Protein AF-0000000078757013 (afdb_homodimer)

pLDDT: mean 85.08, std 13.44, range [27.16, 98.06]

Solvent-accessible surface area (backbone atoms only — not comparable to full-atom values): 23920 Å² total; per-residue (Å²): 130,63,71,60,51,51,52,50,48,47,47,52,45,45,48,50,39,46,51,44,38,53,52,32,54,52,24,58,75,43,86,78,80,54,65,67,56,23,53,51,33,25,40,58,52,26,58,71,37,44,65,59,36,36,51,39,17,21,33,50,16,25,38,44,19,50,53,43,38,62,58,24,48,76,71,72,41,46,55,44,43,25,24,53,49,47,50,47,26,38,67,46,47,20,38,51,51,46,50,46,50,40,29,41,36,43,26,28,50,48,10,41,53,42,24,49,34,44,78,69,43,48,50,58,52,37,50,72,69,71,41,58,60,47,46,69,62,45,14,34,48,47,55,16,32,49,55,27,35,36,53,47,25,51,45,15,30,52,30,13,50,50,20,18,42,46,34,26,30,71,69,67,60,42,56,64,65,38,27,54,52,30,22,60,73,56,64,42,72,64,42,55,48,48,28,42,50,50,17,38,52,44,27,52,50,35,47,34,45,14,45,50,41,10,63,45,29,64,81,72,43,52,79,58,56,65,20,49,49,51,40,25,26,50,29,33,48,53,39,47,43,48,46,39,50,49,47,32,54,48,48,62,69,74,96,129,65,69,60,52,50,51,48,47,47,46,51,46,46,49,48,40,48,52,45,38,52,52,33,54,52,25,59,74,44,85,77,81,54,65,68,56,23,53,50,33,25,40,59,52,27,60,71,38,45,64,58,36,37,53,39,17,21,32,51,16,25,38,44,20,51,53,46,38,62,57,26,47,75,70,72,41,48,55,43,43,26,24,52,50,48,49,46,25,38,69,44,46,19,38,50,52,44,49,48,50,38,29,39,36,44,27,27,50,46,9,41,54,42,24,49,34,44,77,69,44,48,50,59,53,36,49,72,70,69,42,60,60,50,46,68,63,45,15,36,46,47,55,16,32,49,54,27,35,36,53,49,24,50,45,14,31,53,30,13,51,51,20,18,43,47,34,27,32,73,70,68,60,41,55,64,66,39,28,54,51,31,22,58,73,56,63,41,72,68,42,54,48,49,29,42,52,50,18,38,53,43,27,52,49,36,46,36,46,13,45,49,41,10,64,45,28,68,78,73,43,51,79,59,54,67,21,48,48,50,40,26,27,50,30,32,47,54,38,48,44,47,47,38,49,49,47,32,55,50,48,62,69,74,97

Radius of gyration: 22.69 Å; Cα contacts (8 Å, |Δi|>4): 816; chains: 2; bounding box: 64×63×61 Å

Organism: Turneriella parva (strain ATCC BAA-1111 / DSM 21527 / NCTC 11395 / H) (NCBI:txid869212)

Foldseek 3Di:
DPPVCVVVVVVVVVVVLVVLLVVLVVLLPDDDDDVVLLVVLLCQLAVVCQVVLLVVLLVLLLVLLQVVQVVCVVVVRLLLSLQSQLLCLLLAVLLLVLLLSSLVRVLLVLLLVLQVCVLVCVLVVCVVVVHDCSNVRQNSNLSSQLVRQLVSSVSSSVSSSVSSCCNNPVPVNHDPVSNVVSNVVNPDPLSNVLSSVLSNVLSSLSSSLSNSLSNCLCVPQNHDDVSSVVSSVVSSVVSSVVSVVVSVVSSVVSD/DPPVCVVVVVVVVVVVLVVLLVVLVVLLPDDDDDVVLLVVLLCQLAVVCQVVLLVVLLVLLLVLLQVVQVVVVVVVRLLLSLQSQLLCLLLAVLLLVLLLSSLVRVLLVLLLVLQVCVLVCVLVVCVVVVHDCSNVRQNSNLSSQLVRQLVSSVSSSVSSSVSSCCNNPVPVNHDPVSNVVSNVVNPDPLSNVLSSVLSNVLSSLSSSLSNSLSNCLCVPQNHDDVSSVVSSVVSSVVSSVVSVVVSVVSSVVSD

Nearest PDB structures (foldseek):
  7d06-assembly1_A  TM=8.965E-01  e=4.277E-14  Acinetobacter baumannii
  6z5u-assembly1_A  TM=8.846E-01  e=2.756E-13  Acinetobacter baumannii
  7ch9-assembly1_G  TM=8.694E-01  e=2.878E-13  Pseudomonas aeruginosa PAO1
  7ch9-assembly1_H  TM=8.659E-01  e=3.120E-12  Pseudomonas aeruginosa PAO1
  6zy9-assembly1_H  TM=8.679E-01  e=2.303E-12  Escherichia coli 2.3916

Structure (mmCIF, N/CA/C/O backbone):
data_AF-0000000078757013-model_v1
#
loop_
_entity.id
_entity.type
_entity.pdbx_description
1 polymer 'ABC transporter permease'
#
loop_
_atom_site.group_PDB
_atom_site.id
_atom_site.type_symbol
_atom_site.label_atom_id
_atom_site.label_alt_id
_atom_site.label_comp_id
_atom_site.label_asym_id
_atom_site.label_entity_id
_atom_site.label_seq_id
_atom_site.pdbx_PDB_ins_code
_atom_site.Cartn_x
_atom_site.Cartn_y
_atom_site.Cartn_z
_atom_site.occupancy
_atom_site.B_iso_or_equiv
_atom_site.auth_seq_id
_atom_site.auth_comp_id
_atom_site.auth_asym_id
_atom_site.auth_atom_id
_atom_site.pdbx_PDB_model_num
ATOM 1 N N . MET A 1 1 ? -1.696 24.734 -21.984 1 28.42 1 MET A N 1
ATOM 2 C CA . MET A 1 1 ? -0.306 24.891 -21.562 1 28.42 1 MET A CA 1
ATOM 3 C C . MET A 1 1 ? 0.157 23.672 -20.766 1 28.42 1 MET A C 1
ATOM 5 O O . MET A 1 1 ? 1.251 23.672 -20.188 1 28.42 1 MET A O 1
ATOM 9 N N . GLN A 1 2 ? -0.749 22.891 -20.125 1 33.19 2 GLN A N 1
ATOM 10 C CA . GLN A 1 2 ? -1.183 22.281 -18.875 1 33.19 2 GLN A CA 1
ATOM 11 C C . GLN A 1 2 ? -0.741 20.812 -18.812 1 33.19 2 GLN A C 1
ATOM 13 O O . GLN A 1 2 ? -0.549 20.266 -17.719 1 33.19 2 GLN A O 1
ATOM 18 N N . PRO A 1 3 ? -0.956 20.109 -19.672 1 37.31 3 PRO A N 1
ATOM 19 C CA . PRO A 1 3 ? -0.531 18.719 -19.484 1 37.31 3 PRO A CA 1
ATOM 20 C C . PRO A 1 3 ? 0.985 18.547 -19.547 1 37.31 3 PRO A C 1
ATOM 22 O O . PRO A 1 3 ? 1.542 17.641 -18.922 1 37.31 3 PRO A O 1
ATOM 25 N N . LEU A 1 4 ? 1.642 19.297 -20.391 1 37 4 LEU A N 1
ATOM 26 C CA . LEU A 1 4 ? 3.082 19.281 -20.609 1 37 4 LEU A CA 1
ATOM 27 C C . LEU A 1 4 ? 3.834 19.734 -19.359 1 37 4 LEU A C 1
ATOM 29 O O . LEU A 1 4 ? 4.926 19.234 -19.078 1 37 4 LEU A O 1
ATOM 33 N N . ASN A 1 5 ? 3.32 20.672 -18.625 1 39.88 5 ASN A N 1
ATOM 34 C CA . ASN A 1 5 ? 3.893 21.188 -17.391 1 39.88 5 ASN A CA 1
ATOM 35 C C . ASN A 1 5 ? 3.873 20.125 -16.281 1 39.88 5 ASN A C 1
ATOM 37 O O . ASN A 1 5 ? 4.734 20.125 -15.398 1 39.88 5 ASN A O 1
ATOM 41 N N . ILE A 1 6 ? 2.926 19.25 -16.312 1 37.62 6 ILE A N 1
ATOM 42 C CA . ILE A 1 6 ? 2.859 18.141 -15.359 1 37.62 6 ILE A CA 1
ATOM 43 C C . ILE A 1 6 ? 3.971 17.141 -15.656 1 37.62 6 ILE A C 1
ATOM 45 O O . ILE A 1 6 ? 4.637 16.656 -14.734 1 37.62 6 ILE A O 1
ATOM 49 N N . ILE A 1 7 ? 4.191 16.875 -16.922 1 39.38 7 ILE A N 1
ATOM 50 C CA . ILE A 1 7 ? 5.234 15.922 -17.312 1 39.38 7 ILE A CA 1
ATOM 51 C C . ILE A 1 7 ? 6.609 16.547 -17.062 1 39.38 7 ILE A C 1
ATOM 53 O O . ILE A 1 7 ? 7.512 15.875 -16.547 1 39.38 7 ILE A O 1
ATOM 57 N N . THR A 1 8 ? 6.773 17.734 -17.5 1 43.41 8 THR A N 1
ATOM 58 C CA . THR A 1 8 ? 8.039 18.406 -17.25 1 43.41 8 THR A CA 1
ATOM 59 C C . THR A 1 8 ? 8.242 18.641 -15.75 1 43.41 8 THR A C 1
ATOM 61 O O . THR A 1 8 ? 9.375 18.594 -15.258 1 43.41 8 THR A O 1
ATOM 64 N N . GLY A 1 9 ? 7.195 18.984 -15.086 1 43.97 9 GLY A N 1
ATOM 65 C CA . GLY A 1 9 ? 7.227 19.094 -13.633 1 43.97 9 GLY A CA 1
ATOM 66 C C . GLY A 1 9 ? 7.543 17.781 -12.945 1 43.97 9 GLY A C 1
ATOM 67 O O . GLY A 1 9 ? 8.305 17.75 -11.977 1 43.97 9 GLY A O 1
ATOM 68 N N . THR A 1 10 ? 7.008 16.75 -13.547 1 48.75 10 THR A N 1
ATOM 69 C CA . THR A 1 10 ? 7.281 15.43 -13 1 48.75 10 THR A CA 1
ATOM 70 C C . THR A 1 10 ? 8.711 15 -13.312 1 48.75 10 THR A C 1
ATOM 72 O O . THR A 1 10 ? 9.383 14.398 -12.477 1 48.75 10 THR A O 1
ATOM 75 N N . LEU A 1 11 ? 9.188 15.328 -14.547 1 48.28 11 LEU A N 1
ATOM 76 C CA . LEU A 1 11 ? 10.562 15.023 -14.914 1 48.28 11 LEU A CA 1
ATOM 77 C C . LEU A 1 11 ? 11.547 15.891 -14.133 1 48.28 11 LEU A C 1
ATOM 79 O O . LEU A 1 11 ? 12.594 15.406 -13.695 1 48.28 11 LEU A O 1
ATOM 83 N N . VAL A 1 12 ? 11.297 17.188 -14.102 1 48 12 VAL A N 1
ATOM 84 C CA . VAL A 1 12 ? 12.125 18.078 -13.281 1 48 12 VAL A CA 1
ATOM 85 C C . VAL A 1 12 ? 12.062 17.625 -11.828 1 48 12 VAL A C 1
ATOM 87 O O . VAL A 1 12 ? 13.078 17.625 -11.125 1 48 12 VAL A O 1
ATOM 90 N N . GLU A 1 13 ? 10.914 17.203 -11.523 1 54.44 13 GLU A N 1
ATOM 91 C CA . GLU A 1 13 ? 10.75 16.672 -10.172 1 54.44 13 GLU A CA 1
ATOM 92 C C . GLU A 1 13 ? 11.5 15.352 -10.008 1 54.44 13 GLU A C 1
ATOM 94 O O . GLU A 1 13 ? 12.133 15.109 -8.977 1 54.44 13 GLU A O 1
ATOM 99 N N . ALA A 1 14 ? 11.469 14.656 -11.148 1 57.72 14 ALA A N 1
ATOM 100 C CA . ALA A 1 14 ? 12.242 13.414 -11.117 1 57.72 14 ALA A CA 1
ATOM 101 C C . ALA A 1 14 ? 13.742 13.695 -11.078 1 57.72 14 ALA A C 1
ATOM 103 O O . ALA A 1 14 ? 14.492 13.016 -10.375 1 57.72 14 ALA A O 1
ATOM 104 N N . GLY A 1 15 ? 14.141 14.672 -11.883 1 57.59 15 GLY A N 1
ATOM 105 C CA . GLY A 1 15 ? 15.539 15.086 -11.844 1 57.59 15 GLY A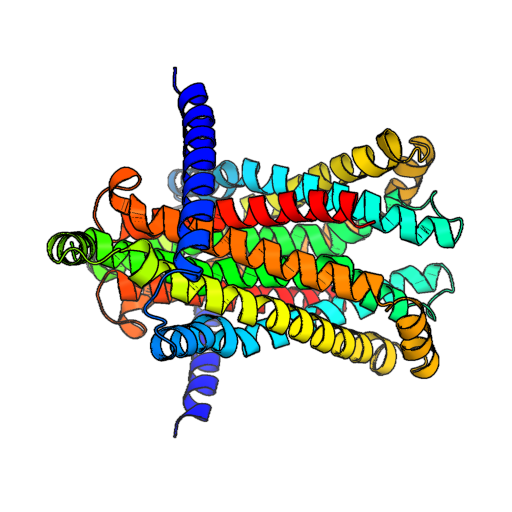 CA 1
ATOM 106 C C . GLY A 1 15 ? 15.961 15.641 -10.5 1 57.59 15 GLY A C 1
ATOM 107 O O . GLY A 1 15 ? 17.031 15.305 -9.992 1 57.59 15 GLY A O 1
ATOM 108 N N . SER A 1 16 ? 15.094 16.391 -9.969 1 60.94 16 SER A N 1
ATOM 109 C CA . SER A 1 16 ? 15.406 16.984 -8.672 1 60.94 16 SER A CA 1
ATOM 110 C C . SER A 1 16 ? 15.461 15.914 -7.582 1 60.94 16 SER A C 1
ATOM 112 O O . SER A 1 16 ? 16.312 15.961 -6.699 1 60.94 16 SER A O 1
ATOM 114 N N . VAL A 1 17 ? 14.602 14.922 -7.785 1 63.59 17 VAL A N 1
ATOM 115 C CA . VAL A 1 17 ? 14.609 13.828 -6.82 1 63.59 17 VAL A CA 1
ATOM 116 C C . VAL A 1 17 ? 15.898 13.016 -6.977 1 63.59 17 VAL A C 1
ATOM 118 O O . VAL A 1 17 ? 16.5 12.609 -5.984 1 63.59 17 VAL A O 1
ATOM 121 N N . ALA A 1 18 ? 16.25 12.93 -8.258 1 63.66 18 ALA A N 1
ATOM 122 C CA . ALA A 1 18 ? 17.484 12.18 -8.508 1 63.66 18 ALA A CA 1
ATOM 123 C C . ALA A 1 18 ? 18.688 12.898 -7.926 1 63.66 18 ALA A C 1
ATOM 125 O O . ALA A 1 18 ? 19.547 12.273 -7.301 1 63.66 18 ALA A O 1
ATOM 126 N N . ILE A 1 19 ? 18.75 14.156 -8.133 1 63.66 19 ILE A N 1
ATOM 127 C CA . ILE A 1 19 ? 19.844 14.945 -7.59 1 63.66 19 ILE A CA 1
ATOM 128 C C . ILE A 1 19 ? 19.812 14.922 -6.062 1 63.66 19 ILE A C 1
ATOM 130 O O . ILE A 1 19 ? 20.844 14.805 -5.406 1 63.66 19 ILE A O 1
ATOM 134 N N . PHE A 1 20 ? 18.562 14.93 -5.691 1 66.56 20 PHE A N 1
ATOM 135 C CA . PHE A 1 20 ? 18.344 14.883 -4.25 1 66.56 20 PHE A CA 1
ATOM 136 C C . PHE A 1 20 ? 18.828 13.555 -3.674 1 66.56 20 PHE A C 1
ATOM 138 O O . PHE A 1 20 ? 19.469 13.516 -2.627 1 66.56 20 PHE A O 1
ATOM 145 N N . VAL A 1 21 ? 18.562 12.594 -4.469 1 65.62 21 VAL A N 1
ATOM 146 C CA . VAL A 1 21 ? 18.969 11.258 -4.027 1 65.62 21 VAL A CA 1
ATOM 147 C C . VAL A 1 21 ? 20.5 11.164 -4.004 1 65.62 21 VAL A C 1
ATOM 149 O O . VAL A 1 21 ? 21.078 10.664 -3.041 1 65.62 21 VAL A O 1
ATOM 152 N N . VAL A 1 22 ? 21.078 11.719 -4.988 1 67.12 22 VAL A N 1
ATOM 153 C CA . VAL A 1 22 ? 22.531 11.656 -5.105 1 67.12 22 VAL A CA 1
ATOM 154 C C . VAL A 1 22 ? 23.172 12.508 -4.016 1 67.12 22 VAL A C 1
ATOM 156 O O . VAL A 1 22 ? 24.156 12.086 -3.389 1 67.12 22 VAL A O 1
ATOM 159 N N . ARG A 1 23 ? 22.625 13.594 -3.781 1 65.12 23 ARG A N 1
ATOM 160 C CA . ARG A 1 23 ? 23.156 14.484 -2.758 1 65.12 23 ARG A CA 1
ATOM 161 C C . ARG A 1 23 ? 22.984 13.891 -1.364 1 65.12 23 ARG A C 1
ATOM 163 O O . ARG A 1 23 ? 23.859 14.016 -0.51 1 65.12 23 ARG A O 1
ATOM 170 N N . SER A 1 24 ? 21.812 13.312 -1.247 1 67.06 24 SER A N 1
ATOM 171 C CA . SER A 1 24 ? 21.531 12.703 0.048 1 67.06 24 SER A CA 1
ATOM 172 C C . SER A 1 24 ? 22.438 11.5 0.307 1 67.06 24 SER A C 1
ATOM 174 O O . SER A 1 24 ? 22.859 11.266 1.443 1 67.06 24 SER A O 1
ATOM 176 N N . PHE A 1 25 ? 22.641 10.883 -0.801 1 67.81 25 PHE A N 1
ATOM 177 C CA . PHE A 1 25 ? 23.547 9.734 -0.697 1 67.81 25 PHE A CA 1
ATOM 178 C C . PHE A 1 25 ? 24.969 10.195 -0.366 1 67.81 25 PHE A C 1
ATOM 180 O O . PHE A 1 25 ? 25.656 9.539 0.407 1 67.81 25 PHE A O 1
ATOM 187 N N . ARG A 1 26 ? 25.344 11.203 -0.844 1 64.94 26 ARG A N 1
ATOM 188 C CA . ARG A 1 26 ? 26.688 11.734 -0.576 1 64.94 26 ARG A CA 1
ATOM 189 C C . ARG A 1 26 ? 26.797 12.227 0.863 1 64.94 26 ARG A C 1
ATOM 191 O O . ARG A 1 26 ? 27.875 12.195 1.451 1 64.94 26 ARG A O 1
ATOM 198 N N . GLY A 1 27 ? 25.734 12.617 1.36 1 62.84 27 GLY A N 1
ATOM 199 C CA . GLY A 1 27 ? 25.719 13.102 2.732 1 62.84 27 GLY A CA 1
ATOM 200 C C . GLY A 1 27 ? 25.922 11.992 3.754 1 62.84 27 GLY A C 1
ATOM 201 O O . GLY A 1 27 ? 26.375 12.258 4.875 1 62.84 27 GLY A O 1
ATOM 202 N N . ILE A 1 28 ? 25.609 10.859 3.305 1 64.94 28 ILE A N 1
ATOM 203 C CA . ILE A 1 28 ? 25.797 9.703 4.184 1 64.94 28 ILE A CA 1
ATOM 204 C C . ILE A 1 28 ? 27.266 9.547 4.535 1 64.94 28 ILE A C 1
ATOM 206 O O . ILE A 1 28 ? 27.609 9.125 5.645 1 64.94 28 ILE A O 1
ATOM 210 N N . PHE A 1 29 ? 28 9.93 3.584 1 64.81 29 PHE A N 1
ATOM 211 C CA . PHE A 1 29 ? 29.422 9.695 3.756 1 64.81 29 PHE A CA 1
ATOM 212 C C . PHE A 1 29 ? 30.109 10.93 4.336 1 64.81 29 PHE A C 1
ATOM 214 O O . PHE A 1 29 ? 31.312 10.93 4.574 1 64.81 29 PHE A O 1
ATOM 221 N N . GLN A 1 30 ? 29.375 11.914 4.543 1 63.69 30 GLN A N 1
ATOM 222 C CA . GLN A 1 30 ? 30.031 13.102 5.082 1 63.69 30 GLN A CA 1
ATOM 223 C C . GLN A 1 30 ? 29.875 13.172 6.598 1 63.69 30 GLN A C 1
ATOM 225 O O . GLN A 1 30 ? 28.859 12.742 7.152 1 63.69 30 GLN A O 1
ATOM 230 N N . ARG A 1 31 ? 31.031 13.578 7.332 1 64.12 31 ARG A N 1
ATOM 231 C CA . ARG A 1 31 ? 31.172 13.727 8.781 1 64.12 31 ARG A CA 1
ATOM 232 C C . ARG A 1 31 ? 30.312 14.875 9.289 1 64.12 31 ARG A C 1
ATOM 234 O O . ARG A 1 31 ? 29.984 15.797 8.539 1 64.12 31 ARG A O 1
ATOM 241 N N . PRO A 1 32 ? 29.828 14.828 10.492 1 65.25 32 PRO A N 1
ATOM 242 C CA . PRO A 1 32 ? 29.844 13.961 11.672 1 65.25 32 PRO A CA 1
ATOM 243 C C . PRO A 1 32 ? 28.734 12.906 11.633 1 65.25 32 PRO A C 1
ATOM 245 O O . PRO A 1 32 ? 27.625 13.195 11.211 1 65.25 32 PRO A O 1
ATOM 248 N N . PHE A 1 33 ? 29.156 11.758 11.844 1 65.19 33 PHE A N 1
ATOM 249 C CA . PHE A 1 33 ? 28.219 10.656 12.023 1 65.19 33 PHE A CA 1
ATOM 250 C C . PHE A 1 33 ? 27.438 10.812 13.328 1 65.19 33 PHE A C 1
ATOM 252 O O . PHE A 1 33 ? 28 11.227 14.344 1 65.19 33 PHE A O 1
ATOM 259 N N . ARG A 1 34 ? 26.172 10.938 13.188 1 79.31 34 ARG A N 1
ATOM 260 C CA . ARG A 1 34 ? 25.344 11.031 14.383 1 79.31 34 ARG A CA 1
ATOM 261 C C . ARG A 1 34 ? 24.625 9.711 14.648 1 79.31 34 ARG A C 1
ATOM 263 O O . ARG A 1 34 ? 23.438 9.562 14.328 1 79.31 34 ARG A O 1
ATOM 270 N N . PRO A 1 35 ? 25.359 8.75 15.297 1 80.56 35 PRO A N 1
ATOM 271 C CA . PRO A 1 35 ? 24.812 7.41 15.516 1 80.56 35 PRO A CA 1
ATOM 272 C C . PRO A 1 35 ? 23.531 7.426 16.359 1 80.56 35 PRO A C 1
ATOM 274 O O . PRO A 1 35 ? 22.672 6.559 16.203 1 80.56 35 PRO A O 1
ATOM 277 N N . GLN A 1 36 ? 23.453 8.438 17.188 1 83.69 36 GLN A N 1
ATOM 278 C CA . GLN A 1 36 ? 22.266 8.516 18.016 1 83.69 36 GLN A CA 1
ATOM 279 C C . GLN A 1 36 ? 21.016 8.812 17.188 1 83.69 36 GLN A C 1
ATOM 281 O O . GLN A 1 36 ? 19.953 8.227 17.422 1 83.69 36 GLN A O 1
ATOM 286 N N . LYS A 1 37 ? 21.234 9.688 16.25 1 84.56 37 LYS A N 1
ATOM 287 C CA . LYS A 1 37 ? 20.109 10.031 15.383 1 84.56 37 LYS A CA 1
ATOM 288 C C . LYS A 1 37 ? 19.734 8.852 14.492 1 84.56 37 LYS A C 1
ATOM 290 O O . LYS A 1 37 ? 18.547 8.594 14.266 1 84.56 37 LYS A O 1
ATOM 295 N N . ILE A 1 38 ? 20.719 8.133 14.125 1 86.62 38 ILE A N 1
ATOM 296 C CA . ILE A 1 38 ? 20.5 6.977 13.258 1 86.62 38 ILE A CA 1
ATOM 297 C C . ILE A 1 38 ? 19.75 5.898 14.039 1 86.62 38 ILE A C 1
ATOM 299 O O . ILE A 1 38 ? 18.812 5.289 13.523 1 86.62 38 ILE A O 1
ATOM 303 N N . SER A 1 39 ? 20.141 5.695 15.234 1 86.62 39 SER A N 1
ATOM 304 C CA . SER A 1 39 ? 19.484 4.691 16.062 1 86.62 39 SER A CA 1
ATOM 305 C C . SER A 1 39 ? 18.016 5.047 16.312 1 86.62 39 SER A C 1
ATOM 307 O O . SER A 1 39 ? 17.156 4.168 16.344 1 86.62 39 SER A O 1
ATOM 309 N N . PHE A 1 40 ? 17.797 6.25 16.453 1 85.31 40 PHE A N 1
ATOM 310 C CA . PHE A 1 40 ? 16.422 6.711 16.672 1 85.31 40 PHE A CA 1
ATOM 311 C C . PHE A 1 40 ? 15.586 6.504 15.422 1 85.31 40 PHE A C 1
ATOM 313 O O . PHE A 1 40 ? 14.43 6.07 15.508 1 85.31 40 PHE A O 1
ATOM 320 N N . GLU A 1 41 ? 16.203 6.734 14.359 1 85.69 41 GLU A N 1
ATOM 321 C CA . GLU A 1 41 ? 15.477 6.578 13.102 1 85.69 41 GLU A CA 1
ATOM 322 C C . GLU A 1 41 ? 15.227 5.105 12.789 1 85.69 41 GLU A C 1
ATOM 324 O O . GLU A 1 41 ? 14.195 4.754 12.227 1 85.69 41 GLU A O 1
ATOM 329 N N . ILE A 1 42 ? 16.156 4.34 13.164 1 84.56 42 ILE A N 1
ATOM 330 C CA . ILE A 1 42 ? 15.969 2.904 12.992 1 84.56 42 ILE A CA 1
ATOM 331 C C . ILE A 1 42 ? 14.805 2.424 13.844 1 84.56 42 ILE A C 1
ATOM 333 O O . ILE A 1 42 ? 14.016 1.575 13.414 1 84.56 42 ILE A O 1
ATOM 337 N N . TYR A 1 43 ? 14.727 2.979 14.93 1 85.44 43 TYR A N 1
ATOM 338 C CA . TYR A 1 43 ? 13.617 2.639 15.812 1 85.44 43 TYR A CA 1
ATOM 339 C C . TYR A 1 43 ? 12.289 3.088 15.219 1 85.44 43 TYR A C 1
ATOM 341 O O . TYR A 1 43 ? 11.32 2.33 15.211 1 85.44 43 TYR A O 1
ATOM 349 N N . THR A 1 44 ? 12.258 4.215 14.695 1 82.62 44 THR A N 1
ATOM 350 C CA . THR A 1 44 ? 11.023 4.789 14.188 1 82.62 44 THR A CA 1
ATOM 351 C C . THR A 1 44 ? 10.602 4.105 12.891 1 82.62 44 THR A C 1
ATOM 353 O O . THR A 1 44 ? 9.43 3.748 12.719 1 82.62 44 THR A O 1
ATOM 356 N N . ILE A 1 45 ? 11.516 3.836 12.078 1 84.88 45 ILE A N 1
ATOM 357 C CA . ILE A 1 45 ? 11.203 3.236 10.781 1 84.88 45 ILE A CA 1
ATOM 358 C C . ILE A 1 45 ? 11.102 1.719 10.93 1 84.88 45 ILE A C 1
ATOM 360 O O . ILE A 1 45 ? 10.203 1.094 10.375 1 84.88 45 ILE A O 1
ATOM 364 N N . GLY A 1 46 ? 11.992 1.183 11.695 1 85.5 46 GLY A N 1
ATOM 365 C CA . GLY A 1 46 ? 12.117 -0.263 11.789 1 85.5 46 GLY A CA 1
ATOM 366 C C . GLY A 1 46 ? 11.266 -0.871 12.883 1 85.5 46 GLY A C 1
ATOM 367 O O . GLY A 1 46 ? 10.266 -1.543 12.602 1 85.5 46 GLY A O 1
ATOM 368 N N . TRP A 1 47 ? 11.5 -0.51 14.047 1 87.19 47 TRP A N 1
ATOM 369 C CA . TRP A 1 47 ? 10.883 -1.169 15.195 1 87.19 47 TRP A CA 1
ATOM 370 C C . TRP A 1 47 ? 9.383 -0.905 15.227 1 87.19 47 TRP A C 1
ATOM 372 O O . TRP A 1 47 ? 8.586 -1.812 15.5 1 87.19 47 TRP A O 1
ATOM 382 N N . GLN A 1 48 ? 9.031 0.23 14.961 1 88.5 48 GLN A N 1
ATOM 383 C CA . GLN A 1 48 ? 7.621 0.593 15.055 1 88.5 48 GLN A CA 1
ATOM 384 C C . GLN A 1 48 ? 6.82 -0.025 13.914 1 88.5 48 GLN A C 1
ATOM 386 O O . GLN A 1 48 ? 5.586 -0.053 13.953 1 88.5 48 GLN A O 1
ATOM 391 N N . SER A 1 49 ? 7.574 -0.563 12.938 1 91.31 49 SER A N 1
ATOM 392 C CA . SER A 1 49 ? 6.883 -1.144 11.789 1 91.31 49 SER A CA 1
ATOM 393 C C . SER A 1 49 ? 6.883 -2.666 11.859 1 91.31 49 SER A C 1
ATOM 395 O O . SER A 1 49 ? 6.246 -3.33 11.039 1 91.31 49 SER A O 1
ATOM 397 N N . VAL A 1 50 ? 7.508 -3.24 12.82 1 94.31 50 VAL A N 1
ATOM 398 C CA . VAL A 1 50 ? 7.684 -4.688 12.891 1 94.31 50 VAL A CA 1
ATOM 399 C C . VAL A 1 50 ? 6.328 -5.367 13.062 1 94.31 50 VAL A C 1
ATOM 401 O O . VAL A 1 50 ? 6.035 -6.359 12.391 1 94.31 50 VAL A O 1
ATOM 404 N N . ALA A 1 51 ? 5.535 -4.875 13.906 1 90.69 51 ALA A N 1
ATOM 405 C CA . ALA A 1 51 ? 4.246 -5.5 14.188 1 90.69 51 ALA A CA 1
ATOM 406 C C . ALA A 1 51 ? 3.373 -5.551 12.938 1 90.69 51 ALA A C 1
ATOM 408 O O . ALA A 1 51 ? 2.805 -6.598 12.609 1 90.69 51 ALA A O 1
ATOM 409 N N . ILE A 1 52 ? 3.303 -4.426 12.219 1 89.44 52 ILE A N 1
ATOM 410 C CA . ILE A 1 52 ? 2.438 -4.348 11.047 1 89.44 52 ILE A CA 1
ATOM 411 C C . ILE A 1 52 ? 2.98 -5.254 9.945 1 89.44 52 ILE A C 1
ATOM 413 O O . ILE A 1 52 ? 2.213 -5.902 9.227 1 89.44 52 ILE A O 1
ATOM 417 N N . VAL A 1 53 ? 4.262 -5.324 9.844 1 95 53 VAL A N 1
ATOM 418 C CA . VAL A 1 53 ? 4.902 -6.152 8.828 1 95 53 VAL A CA 1
ATOM 419 C C . VAL A 1 53 ? 4.707 -7.629 9.172 1 95 53 VAL A C 1
ATOM 421 O O . VAL A 1 53 ? 4.418 -8.445 8.289 1 95 53 VAL A O 1
ATOM 424 N N . LEU A 1 54 ? 4.797 -7.934 10.438 1 95.38 54 LEU A N 1
ATOM 425 C CA . LEU A 1 54 ? 4.621 -9.312 10.883 1 95.38 54 LEU A CA 1
ATOM 426 C C . LEU A 1 54 ? 3.195 -9.789 10.625 1 95.38 54 LEU A C 1
ATOM 428 O O . LEU A 1 54 ? 2.99 -10.883 10.102 1 95.38 54 LEU A O 1
ATOM 432 N N . PHE A 1 55 ? 2.289 -9.008 10.938 1 93.38 55 PHE A N 1
ATOM 433 C CA . PHE A 1 55 ? 0.888 -9.391 10.805 1 93.38 55 PHE A CA 1
ATOM 434 C C . PHE A 1 55 ? 0.486 -9.453 9.336 1 93.38 55 PHE A C 1
ATOM 436 O O . PHE A 1 55 ? -0.172 -10.398 8.906 1 93.38 55 PHE A O 1
ATOM 443 N N . THR A 1 56 ? 0.897 -8.477 8.641 1 93.31 56 THR A N 1
ATOM 444 C CA . THR A 1 56 ? 0.546 -8.438 7.223 1 93.31 56 THR A CA 1
ATOM 445 C C . THR A 1 56 ? 1.208 -9.594 6.473 1 93.31 56 THR A C 1
ATOM 447 O O . THR A 1 56 ? 0.605 -10.18 5.57 1 93.31 56 THR A O 1
ATOM 450 N N . GLY A 1 57 ? 2.443 -9.828 6.855 1 96.31 57 GLY A N 1
ATOM 451 C CA . GLY A 1 57 ? 3.127 -10.953 6.246 1 96.31 57 GLY A CA 1
ATOM 452 C C . GLY A 1 57 ? 2.455 -12.281 6.539 1 96.31 57 GLY A C 1
ATOM 453 O O . GLY A 1 57 ? 2.287 -13.109 5.637 1 96.31 57 GLY A O 1
ATOM 454 N N . CYS A 1 58 ? 2.059 -12.445 7.711 1 96.25 58 CYS A N 1
ATOM 455 C CA . CYS A 1 58 ? 1.417 -13.695 8.117 1 96.25 58 CYS A CA 1
ATOM 456 C C . CYS A 1 58 ? 0.103 -13.898 7.375 1 96.25 58 CYS A C 1
ATOM 458 O O . CYS A 1 58 ? -0.151 -14.977 6.836 1 96.25 58 CYS A O 1
ATOM 460 N N . PHE A 1 59 ? -0.68 -12.914 7.277 1 93.94 59 PHE A N 1
ATOM 461 C CA . PHE A 1 59 ? -1.974 -13.047 6.617 1 93.94 59 PHE A CA 1
ATOM 462 C C . PHE A 1 59 ? -1.799 -13.195 5.109 1 93.94 59 PHE A C 1
ATOM 464 O O . PHE A 1 59 ? -2.578 -13.898 4.457 1 93.94 59 PHE A O 1
ATOM 471 N N . THR A 1 60 ? -0.829 -12.523 4.59 1 94.12 60 THR A N 1
ATOM 472 C CA . THR A 1 60 ? -0.526 -12.695 3.172 1 94.12 60 THR A CA 1
ATOM 473 C C . THR A 1 60 ? -0.135 -14.141 2.873 1 94.12 60 THR A C 1
ATOM 475 O O . THR A 1 60 ? -0.564 -14.711 1.866 1 94.12 60 THR A O 1
ATOM 478 N N . GLY A 1 61 ? 0.714 -14.68 3.752 1 94.88 61 GLY A N 1
ATOM 479 C CA . GLY A 1 61 ? 1.091 -16.078 3.602 1 94.88 61 GLY A CA 1
ATOM 480 C C . GLY A 1 61 ? -0.084 -17.031 3.721 1 94.88 61 GLY A C 1
ATOM 481 O O . GLY A 1 61 ? -0.171 -18.016 2.98 1 94.88 61 GLY A O 1
ATOM 482 N N . MET A 1 62 ? -0.951 -16.734 4.641 1 94.75 62 MET A N 1
ATOM 483 C CA . MET A 1 62 ? -2.129 -17.578 4.82 1 94.75 62 MET A CA 1
ATOM 484 C C . MET A 1 62 ? -3.006 -17.562 3.574 1 94.75 62 MET A C 1
ATOM 486 O O . MET A 1 62 ? -3.529 -18.594 3.164 1 94.75 62 MET A O 1
ATOM 490 N N . VAL A 1 63 ? -3.146 -16.422 3.027 1 91.81 63 VAL A N 1
ATOM 491 C CA . VAL A 1 63 ? -3.955 -16.297 1.821 1 91.81 63 VAL A CA 1
ATOM 492 C C . VAL A 1 63 ? -3.301 -17.047 0.673 1 91.81 63 VAL A C 1
ATOM 494 O O . VAL A 1 63 ? -3.982 -17.734 -0.091 1 91.81 63 VAL A O 1
ATOM 497 N N . LEU A 1 64 ? -2.004 -16.938 0.538 1 91.56 64 LEU A N 1
ATOM 498 C CA . LEU A 1 64 ? -1.274 -17.656 -0.498 1 91.56 64 LEU A CA 1
ATOM 499 C C . LEU A 1 64 ? -1.394 -19.172 -0.294 1 91.56 64 LEU A C 1
ATOM 501 O O . LEU A 1 64 ? -1.498 -19.922 -1.263 1 91.56 64 LEU A O 1
ATOM 505 N N . GLY A 1 65 ? -1.334 -19.531 0.951 1 91.94 65 GLY A N 1
ATOM 506 C CA . GLY A 1 65 ? -1.491 -20.953 1.248 1 91.94 65 GLY A CA 1
ATOM 507 C C . GLY A 1 65 ? -2.846 -21.5 0.843 1 91.94 65 GLY A C 1
ATOM 508 O O . GLY A 1 65 ? -2.934 -22.562 0.222 1 91.94 65 GLY A O 1
ATOM 509 N N . LEU A 1 66 ? -3.855 -20.797 1.137 1 89.88 66 LEU A N 1
ATOM 510 C CA . LEU A 1 66 ? -5.215 -21.219 0.808 1 89.88 66 LEU A CA 1
ATOM 511 C C . LEU A 1 66 ? -5.434 -21.219 -0.702 1 89.88 66 LEU A C 1
ATOM 513 O O . LEU A 1 66 ? -5.895 -22.203 -1.271 1 89.88 66 LEU A O 1
ATOM 517 N N . GLN A 1 67 ? -5.047 -20.125 -1.324 1 84.94 67 GLN A N 1
ATOM 518 C CA . GLN A 1 67 ? -5.254 -19.984 -2.762 1 84.94 67 GLN A CA 1
ATOM 519 C C . GLN A 1 67 ? -4.301 -20.875 -3.547 1 84.94 67 GLN A C 1
ATOM 521 O O . GLN A 1 67 ? -4.688 -21.469 -4.555 1 84.94 67 GLN A O 1
ATOM 526 N N . GLY A 1 68 ? -3.137 -20.906 -3.143 1 84.38 68 GLY A N 1
ATOM 527 C CA . GLY A 1 68 ? -2.146 -21.734 -3.816 1 84.38 68 GLY A CA 1
ATOM 528 C C . GLY A 1 68 ? -2.469 -23.219 -3.768 1 84.38 68 GLY A C 1
ATOM 529 O O . GLY A 1 68 ? -2.268 -23.938 -4.75 1 84.38 68 GLY A O 1
ATOM 530 N N . TYR A 1 69 ? -3.029 -23.609 -2.637 1 88.12 69 TYR A N 1
ATOM 531 C CA . TYR A 1 69 ? -3.395 -25.016 -2.484 1 88.12 69 TYR A CA 1
ATOM 532 C C . TYR A 1 69 ? -4.5 -25.406 -3.461 1 88.12 69 TYR A C 1
ATOM 534 O O . TYR A 1 69 ? -4.406 -26.422 -4.145 1 88.12 69 TYR A O 1
ATOM 542 N N . HIS A 1 70 ? -5.484 -24.609 -3.518 1 83.88 70 HIS A N 1
ATOM 543 C CA . HIS A 1 70 ? -6.613 -24.922 -4.379 1 83.88 70 HIS A CA 1
ATOM 544 C C . HIS A 1 70 ? -6.215 -24.875 -5.852 1 83.88 70 HIS A C 1
ATOM 546 O O . HIS A 1 70 ? -6.73 -25.641 -6.668 1 83.88 70 HIS A O 1
ATOM 552 N N . THR A 1 71 ? -5.273 -24.047 -6.137 1 76.44 71 THR A N 1
ATOM 553 C CA . THR A 1 71 ? -4.785 -23.953 -7.508 1 76.44 71 THR A CA 1
ATOM 554 C C . THR A 1 71 ? -3.904 -25.141 -7.852 1 76.44 71 THR A C 1
ATOM 556 O O . THR A 1 71 ? -4.066 -25.766 -8.906 1 76.44 71 THR A O 1
ATOM 559 N N . LEU A 1 72 ? -3.039 -25.578 -6.996 1 82 72 LEU A N 1
ATOM 560 C CA . LEU A 1 72 ? -2.096 -26.656 -7.242 1 82 72 LEU A CA 1
ATOM 561 C C . LEU A 1 72 ? -2.793 -28.016 -7.184 1 82 72 LEU A C 1
ATOM 563 O O . LEU A 1 72 ? -2.412 -28.938 -7.895 1 82 72 LEU A O 1
ATOM 567 N N . LYS A 1 73 ? -3.775 -28.109 -6.328 1 83.88 73 LYS A N 1
ATOM 568 C CA . LYS A 1 73 ? -4.512 -29.359 -6.191 1 83.88 73 LYS A CA 1
ATOM 569 C C . LYS A 1 73 ? -5.188 -29.75 -7.504 1 83.88 73 LYS A C 1
ATOM 571 O O . LYS A 1 73 ? -5.293 -30.938 -7.832 1 83.88 73 LYS A O 1
ATOM 576 N N . ARG A 1 74 ? -5.555 -28.781 -8.18 1 75.38 74 ARG A N 1
ATOM 577 C CA . ARG A 1 74 ? -6.168 -29.031 -9.477 1 75.38 74 ARG A CA 1
ATOM 578 C C . ARG A 1 74 ? -5.176 -29.688 -10.43 1 75.38 74 ARG A C 1
ATOM 580 O O . ARG A 1 74 ? -5.57 -30.438 -11.328 1 75.38 74 ARG A O 1
ATOM 587 N N . PHE A 1 75 ? -3.922 -29.516 -10.164 1 74.31 75 PHE A N 1
ATOM 588 C CA . PHE A 1 75 ? -2.881 -30.078 -11.023 1 74.31 75 PHE A CA 1
ATOM 589 C C . PHE A 1 75 ? -2.191 -31.25 -10.336 1 74.31 75 PHE A C 1
ATOM 591 O O . PHE A 1 75 ? -1.214 -31.797 -10.859 1 74.31 75 PHE A O 1
ATOM 598 N N . GLY A 1 76 ? -2.672 -31.609 -9.18 1 79.81 76 GLY A N 1
ATOM 599 C CA . GLY A 1 76 ? -2.049 -32.688 -8.438 1 79.81 76 GLY A CA 1
ATOM 600 C C . GLY A 1 76 ? -0.659 -32.344 -7.934 1 79.81 76 GLY A C 1
ATOM 601 O O . GLY A 1 76 ? 0.182 -33.219 -7.758 1 79.81 76 GLY A O 1
ATOM 602 N N . ALA A 1 77 ? -0.423 -31.062 -7.77 1 82.12 77 ALA A N 1
ATOM 603 C CA . ALA A 1 77 ? 0.912 -30.578 -7.418 1 82.12 77 ALA A CA 1
ATOM 604 C C . ALA A 1 77 ? 0.909 -29.891 -6.055 1 82.12 77 ALA A C 1
ATOM 606 O O . ALA A 1 77 ? 1.614 -28.906 -5.848 1 82.12 77 ALA A O 1
ATOM 607 N N . ASP A 1 78 ? 0.102 -30.359 -5.152 1 85.81 78 ASP A N 1
ATOM 608 C CA . ASP A 1 78 ? -0.036 -29.719 -3.848 1 85.81 78 ASP A CA 1
ATOM 609 C C . ASP A 1 78 ? 1.26 -29.828 -3.047 1 85.81 78 ASP A C 1
ATOM 611 O O . ASP A 1 78 ? 1.497 -29.031 -2.137 1 85.81 78 ASP A O 1
ATOM 615 N N . GLY A 1 79 ? 2.188 -30.703 -3.471 1 85.5 79 GLY A N 1
ATOM 616 C CA . GLY A 1 79 ? 3.477 -30.844 -2.812 1 85.5 79 GLY A CA 1
ATOM 617 C C . GLY A 1 79 ? 4.402 -29.672 -3.078 1 85.5 79 GLY A C 1
ATOM 618 O O . GLY A 1 79 ? 5.391 -29.469 -2.365 1 85.5 79 GLY A O 1
ATOM 619 N N . PHE A 1 80 ? 4.039 -28.844 -4.055 1 86.5 80 PHE A N 1
ATOM 620 C CA . PHE A 1 80 ? 4.887 -27.719 -4.438 1 86.5 80 PHE A CA 1
ATOM 621 C C . PHE A 1 80 ? 4.391 -26.422 -3.809 1 86.5 80 PHE A C 1
ATOM 623 O O . PHE A 1 80 ? 4.824 -25.344 -4.195 1 86.5 80 PHE A O 1
ATOM 630 N N . LEU A 1 81 ? 3.533 -26.562 -2.838 1 90.19 81 LEU A N 1
ATOM 631 C CA . LEU A 1 81 ? 2.943 -25.391 -2.199 1 90.19 81 LEU A CA 1
ATOM 632 C C . LEU A 1 81 ? 4.012 -24.547 -1.515 1 90.19 81 LEU A C 1
ATOM 634 O O . LEU A 1 81 ? 4.004 -23.328 -1.624 1 90.19 81 LEU A O 1
ATOM 638 N N . GLY A 1 82 ? 4.934 -25.234 -0.869 1 91 82 GLY A N 1
ATOM 639 C CA . GLY A 1 82 ? 6.008 -24.531 -0.196 1 91 82 GLY A CA 1
ATOM 640 C C . GLY A 1 82 ? 6.867 -23.703 -1.143 1 91 82 GLY A C 1
ATOM 641 O O . GLY A 1 82 ? 7.242 -22.578 -0.829 1 91 82 GLY A O 1
ATOM 642 N N . SER A 1 83 ? 7.168 -24.266 -2.297 1 89.62 83 SER A N 1
ATOM 643 C CA . SER A 1 83 ? 7.977 -23.562 -3.289 1 89.62 83 SER A CA 1
ATOM 644 C C . SER A 1 83 ? 7.234 -22.359 -3.852 1 89.62 83 SER A C 1
ATOM 646 O O . SER A 1 83 ? 7.828 -21.297 -4.062 1 89.62 83 SER A O 1
ATOM 648 N N . LEU A 1 84 ? 5.969 -22.562 -4.066 1 85.12 84 LEU A N 1
ATOM 649 C CA . LEU A 1 84 ? 5.152 -21.484 -4.609 1 85.12 84 LEU A CA 1
ATOM 650 C C . LEU A 1 84 ? 5.094 -20.297 -3.641 1 85.12 84 LEU A C 1
ATOM 652 O O . LEU A 1 84 ? 5.277 -19.156 -4.043 1 85.12 84 LEU A O 1
ATOM 656 N N . ILE A 1 85 ? 4.871 -20.547 -2.379 1 91.38 85 ILE A N 1
ATOM 657 C CA . ILE A 1 85 ? 4.73 -19.516 -1.36 1 91.38 85 ILE A CA 1
ATOM 658 C C . ILE A 1 85 ? 6.07 -18.797 -1.162 1 91.38 85 ILE A C 1
ATOM 660 O O . ILE A 1 85 ? 6.137 -17.578 -1.189 1 91.38 85 ILE A O 1
ATOM 664 N N . ALA A 1 86 ? 7.082 -19.562 -1.048 1 92.81 86 ALA A N 1
ATOM 665 C CA . ALA A 1 86 ? 8.398 -18.984 -0.777 1 92.81 86 ALA A CA 1
ATOM 666 C C . ALA A 1 86 ? 8.875 -18.125 -1.937 1 92.81 86 ALA A C 1
ATOM 668 O O . ALA A 1 86 ? 9.375 -17.016 -1.726 1 92.81 86 ALA A O 1
ATOM 669 N N . LYS A 1 87 ? 8.695 -18.594 -3.105 1 87.62 87 LYS A N 1
ATOM 670 C CA . LYS A 1 87 ? 9.133 -17.844 -4.273 1 87.62 87 LYS A CA 1
ATOM 671 C C . LYS A 1 87 ? 8.305 -16.578 -4.461 1 87.62 87 LYS A C 1
ATOM 673 O O . LYS A 1 87 ? 8.844 -15.508 -4.766 1 87.62 87 LYS A O 1
ATOM 678 N N . SER A 1 88 ? 6.996 -16.703 -4.312 1 88.19 88 SER A N 1
ATOM 679 C CA . SER A 1 88 ? 6.117 -15.547 -4.457 1 88.19 88 SER A CA 1
ATOM 680 C C . SER A 1 88 ? 6.441 -14.477 -3.42 1 88.19 88 SER A C 1
ATOM 682 O O . SER A 1 88 ? 6.473 -13.289 -3.738 1 88.19 88 SER A O 1
ATOM 684 N N . LEU A 1 89 ? 6.691 -14.891 -2.217 1 93.19 89 LEU A N 1
ATOM 685 C CA . LEU A 1 89 ? 6.957 -13.961 -1.124 1 93.19 89 LEU A CA 1
ATOM 686 C C . LEU A 1 89 ? 8.312 -13.289 -1.302 1 93.19 89 LEU A C 1
ATOM 688 O O . LEU A 1 89 ? 8.398 -12.062 -1.353 1 93.19 89 LEU A O 1
ATOM 692 N N . LEU A 1 90 ? 9.32 -14.047 -1.521 1 92.94 90 LEU A N 1
ATOM 693 C CA . LEU A 1 90 ? 10.672 -13.508 -1.507 1 92.94 90 LEU A CA 1
ATOM 694 C C . LEU A 1 90 ? 10.961 -12.719 -2.783 1 92.94 90 LEU A C 1
ATOM 696 O O . LEU A 1 90 ? 11.609 -11.68 -2.742 1 92.94 90 LEU A O 1
ATOM 700 N N . ALA A 1 91 ? 10.43 -13.172 -3.863 1 88.06 91 ALA A N 1
ATOM 701 C CA . ALA A 1 91 ? 10.773 -12.547 -5.137 1 88.06 91 ALA A CA 1
ATOM 702 C C . ALA A 1 91 ? 9.938 -11.289 -5.379 1 88.06 91 ALA A C 1
ATOM 704 O O . ALA A 1 91 ? 10.383 -10.359 -6.055 1 88.06 91 ALA A O 1
ATOM 705 N N . GLU A 1 92 ? 8.75 -11.242 -4.781 1 88.81 92 GLU A N 1
ATOM 706 C CA . GLU A 1 92 ? 7.879 -10.164 -5.223 1 88.81 92 GLU A CA 1
ATOM 707 C C . GLU A 1 92 ? 7.109 -9.562 -4.051 1 88.81 92 GLU A C 1
ATOM 709 O O . GLU A 1 92 ? 7.293 -8.391 -3.715 1 88.81 92 GLU A O 1
ATOM 714 N N . LEU A 1 93 ? 6.34 -10.398 -3.365 1 92.56 93 LEU A N 1
ATOM 715 C CA . LEU A 1 93 ? 5.305 -9.891 -2.473 1 92.56 93 LEU A CA 1
ATOM 716 C C . LEU A 1 93 ? 5.918 -9.25 -1.234 1 92.56 93 LEU A C 1
ATOM 718 O O . LEU A 1 93 ? 5.523 -8.148 -0.836 1 92.56 93 LEU A O 1
ATOM 722 N N . ALA A 1 94 ? 6.879 -9.93 -0.657 1 96.62 94 ALA A N 1
ATOM 723 C CA . ALA A 1 94 ? 7.449 -9.406 0.582 1 96.62 94 ALA A CA 1
ATOM 724 C C . ALA A 1 94 ? 8.102 -8.047 0.355 1 96.62 94 ALA A C 1
ATOM 726 O O . ALA A 1 94 ? 7.777 -7.074 1.044 1 96.62 94 ALA A O 1
ATOM 727 N N . PRO A 1 95 ? 8.977 -7.918 -0.644 1 96.62 95 PRO A N 1
ATOM 728 C CA . PRO A 1 95 ? 9.586 -6.605 -0.857 1 96.62 95 PRO A CA 1
ATOM 729 C C . PRO A 1 95 ? 8.57 -5.531 -1.214 1 96.62 95 PRO A C 1
ATOM 731 O O . PRO A 1 95 ? 8.625 -4.418 -0.684 1 96.62 95 PRO A O 1
ATOM 734 N N . VAL A 1 96 ? 7.645 -5.84 -2.053 1 95.19 96 VAL A N 1
ATOM 735 C CA . VAL A 1 96 ? 6.707 -4.848 -2.572 1 95.19 96 VAL A CA 1
ATOM 736 C C . VAL A 1 96 ? 5.73 -4.438 -1.475 1 95.19 96 VAL A C 1
ATOM 738 O O . VAL A 1 96 ? 5.531 -3.244 -1.229 1 95.19 96 VAL A O 1
ATOM 741 N N . LEU A 1 97 ? 5.148 -5.402 -0.8 1 95 97 LEU A N 1
ATOM 742 C CA . LEU A 1 97 ? 4.16 -5.07 0.223 1 95 97 LEU A CA 1
ATOM 743 C C . LEU A 1 97 ? 4.816 -4.367 1.404 1 95 97 LEU A C 1
ATOM 745 O O . LEU A 1 97 ? 4.227 -3.461 1.999 1 95 97 LEU A O 1
ATOM 749 N N . THR A 1 98 ? 5.977 -4.781 1.751 1 96.44 98 THR A N 1
ATOM 750 C CA . THR A 1 98 ? 6.699 -4.094 2.818 1 96.44 98 THR A CA 1
ATOM 751 C C . THR A 1 98 ? 6.965 -2.641 2.441 1 96.44 98 THR A C 1
ATOM 753 O O . THR A 1 98 ? 6.777 -1.737 3.262 1 96.44 98 THR A O 1
ATOM 756 N N . ALA A 1 99 ? 7.406 -2.459 1.227 1 96.19 99 ALA A N 1
ATOM 757 C CA . ALA A 1 99 ? 7.688 -1.102 0.77 1 96.19 99 ALA A CA 1
ATOM 758 C C . ALA A 1 99 ? 6.426 -0.242 0.796 1 96.19 99 ALA A C 1
ATOM 760 O O . ALA A 1 99 ? 6.469 0.922 1.201 1 96.19 99 ALA A O 1
ATOM 761 N N . LEU A 1 100 ? 5.355 -0.835 0.4 1 92.75 100 LEU A N 1
ATOM 762 C CA . LEU A 1 100 ? 4.102 -0.088 0.368 1 92.75 100 LEU A CA 1
ATOM 763 C C . LEU A 1 100 ? 3.635 0.253 1.779 1 92.75 100 LEU A C 1
ATOM 765 O O . LEU A 1 100 ? 3.133 1.354 2.021 1 92.75 100 LEU A O 1
ATOM 769 N N . LEU A 1 101 ? 3.797 -0.649 2.662 1 92.88 101 LEU A N 1
ATOM 770 C CA . LEU A 1 101 ? 3.428 -0.408 4.051 1 92.88 101 LEU A CA 1
ATOM 771 C C . LEU A 1 101 ? 4.324 0.654 4.676 1 92.88 101 LEU A C 1
ATOM 773 O O . LEU A 1 101 ? 3.844 1.544 5.383 1 92.88 101 LEU A O 1
ATOM 777 N N . ILE A 1 102 ? 5.57 0.552 4.379 1 93.75 102 ILE A N 1
ATOM 778 C CA . ILE A 1 102 ? 6.543 1.461 4.973 1 93.75 102 ILE A CA 1
ATOM 779 C C . ILE A 1 102 ? 6.367 2.861 4.391 1 93.75 102 ILE A C 1
ATOM 781 O O . ILE A 1 102 ? 6.551 3.859 5.086 1 93.75 102 ILE A O 1
ATOM 785 N N . VAL A 1 103 ? 6.062 2.93 3.137 1 93.31 103 VAL A N 1
ATOM 786 C CA . VAL A 1 103 ? 5.797 4.234 2.537 1 93.31 103 VAL A CA 1
ATOM 787 C C . VAL A 1 103 ? 4.625 4.902 3.248 1 93.31 103 VAL A C 1
ATOM 789 O O . VAL A 1 103 ? 4.664 6.102 3.537 1 93.31 103 VAL A O 1
ATOM 792 N N . GLY A 1 104 ? 3.645 4.156 3.578 1 88.12 104 GLY A N 1
ATOM 793 C CA . GLY A 1 104 ? 2.461 4.691 4.234 1 88.12 104 GLY A CA 1
ATOM 794 C C . GLY A 1 104 ? 2.705 5.078 5.68 1 88.12 104 GLY A C 1
ATOM 795 O O . GLY A 1 104 ? 2.123 6.047 6.176 1 88.12 104 GLY A O 1
ATOM 796 N N . ARG A 1 105 ? 3.502 4.355 6.258 1 89 105 ARG A N 1
ATOM 797 C CA . ARG A 1 105 ? 3.711 4.605 7.684 1 89 105 ARG A CA 1
ATOM 798 C C . ARG A 1 105 ? 4.93 5.492 7.91 1 89 105 ARG A C 1
ATOM 800 O O . ARG A 1 105 ? 4.793 6.699 8.117 1 89 105 ARG A O 1
ATOM 807 N N . ALA A 1 106 ? 6.07 4.957 7.633 1 91.75 106 ALA A N 1
ATOM 808 C CA . ALA A 1 106 ? 7.32 5.652 7.934 1 91.75 106 ALA A CA 1
ATOM 809 C C . ALA A 1 106 ? 7.609 6.734 6.898 1 91.75 106 ALA A C 1
ATOM 811 O O . ALA A 1 106 ? 8.141 7.797 7.23 1 91.75 106 ALA A O 1
ATOM 812 N N . GLY A 1 107 ? 7.352 6.434 5.695 1 92 107 GLY A N 1
ATOM 813 C CA . GLY A 1 107 ? 7.574 7.426 4.656 1 92 107 GLY A CA 1
ATOM 814 C C . GLY A 1 107 ? 6.715 8.664 4.82 1 92 107 GLY A C 1
ATOM 815 O O . GLY A 1 107 ? 7.211 9.789 4.707 1 92 107 GLY A O 1
ATOM 816 N N . SER A 1 108 ? 5.465 8.422 5.09 1 89.94 108 SER A N 1
ATOM 817 C CA . SER A 1 108 ? 4.559 9.547 5.297 1 89.94 108 SER A CA 1
ATOM 818 C C . SER A 1 108 ? 4.949 10.352 6.531 1 89.94 108 SER A C 1
ATOM 820 O O . SER A 1 108 ? 4.855 11.578 6.535 1 89.94 108 SER A O 1
ATOM 822 N N . ALA A 1 109 ? 5.344 9.719 7.562 1 89.31 109 ALA A N 1
ATOM 823 C CA . ALA A 1 109 ? 5.781 10.383 8.789 1 89.31 109 ALA A CA 1
ATOM 824 C C . ALA A 1 109 ? 7.035 11.219 8.539 1 89.31 109 ALA A C 1
ATOM 826 O O . ALA A 1 109 ? 7.148 12.344 9.047 1 89.31 109 ALA A O 1
ATOM 827 N N . LEU A 1 110 ? 7.852 10.609 7.809 1 92.19 110 LEU A N 1
ATOM 828 C CA . LEU A 1 110 ? 9.086 11.312 7.465 1 92.19 110 LEU A CA 1
ATOM 829 C C . LEU A 1 110 ? 8.789 12.57 6.656 1 92.19 110 LEU A C 1
ATOM 831 O O . LEU A 1 110 ? 9.344 13.641 6.934 1 92.19 110 LEU A O 1
ATOM 835 N N . CYS A 1 111 ? 7.969 12.469 5.723 1 92.25 111 CYS A N 1
ATOM 836 C CA . CYS A 1 111 ? 7.559 13.602 4.902 1 92.25 111 CYS A CA 1
ATOM 837 C C . CYS A 1 111 ? 6.898 14.68 5.754 1 92.25 111 CYS A C 1
ATOM 839 O O . CYS A 1 111 ? 7.199 15.867 5.609 1 92.25 111 CYS A O 1
ATOM 841 N N . ALA A 1 112 ? 6.082 14.305 6.656 1 90.62 112 ALA A N 1
ATOM 842 C CA . ALA A 1 112 ? 5.363 15.234 7.52 1 90.62 112 ALA A CA 1
ATOM 843 C C . ALA A 1 112 ? 6.324 15.969 8.453 1 90.62 112 ALA A C 1
ATOM 845 O O . ALA A 1 112 ? 6.188 17.172 8.68 1 90.62 112 ALA A O 1
ATOM 846 N N . GLU A 1 113 ? 7.219 15.242 9.016 1 90.5 113 GLU A N 1
ATOM 847 C CA . GLU A 1 113 ? 8.18 15.828 9.953 1 90.5 113 GLU A CA 1
ATOM 848 C C . GLU A 1 113 ? 9.023 16.891 9.266 1 90.5 113 GLU A C 1
ATOM 850 O O . GLU A 1 113 ? 9.195 18 9.797 1 90.5 113 GLU A O 1
ATOM 855 N N . ILE A 1 114 ? 9.539 16.562 8.141 1 91.31 114 ILE A N 1
ATOM 856 C CA . ILE A 1 114 ? 10.359 17.516 7.391 1 91.31 114 ILE A CA 1
ATOM 857 C C . ILE A 1 114 ? 9.508 18.688 6.926 1 91.31 114 ILE A C 1
ATOM 859 O O . ILE A 1 114 ? 9.945 19.844 6.965 1 91.31 114 ILE A O 1
ATOM 863 N N . GLY A 1 115 ? 8.344 18.391 6.516 1 90.62 115 GLY A N 1
ATOM 864 C CA . GLY A 1 115 ? 7.434 19.438 6.078 1 90.62 115 GLY A CA 1
ATOM 865 C C . GLY A 1 115 ? 7.098 20.438 7.172 1 90.62 115 GLY A C 1
ATOM 866 O O . GLY A 1 115 ? 7.059 21.641 6.926 1 90.62 115 GLY A O 1
ATOM 867 N N . VAL A 1 116 ? 6.816 19.938 8.336 1 89.06 116 VAL A N 1
ATOM 868 C CA . VAL A 1 116 ? 6.504 20.812 9.469 1 89.06 116 VAL A CA 1
ATOM 869 C C . VAL A 1 116 ? 7.711 21.688 9.789 1 89.06 116 VAL A C 1
ATOM 871 O O . VAL A 1 116 ? 7.559 22.875 10.102 1 89.06 116 VAL A O 1
ATOM 874 N N . MET A 1 117 ? 8.891 21.078 9.734 1 90.44 117 MET A N 1
ATOM 875 C CA . MET A 1 117 ? 10.102 21.844 10 1 90.44 117 MET A CA 1
ATOM 876 C C . MET A 1 117 ? 10.289 22.938 8.961 1 90.44 117 MET A C 1
ATOM 878 O O . MET A 1 117 ? 10.773 24.031 9.281 1 90.44 117 MET A O 1
ATOM 882 N N . ARG A 1 118 ? 9.875 22.656 7.797 1 89.5 118 ARG A N 1
ATOM 883 C CA . ARG A 1 118 ? 9.969 23.641 6.727 1 89.5 118 ARG A CA 1
ATOM 884 C C . ARG A 1 118 ? 8.938 24.75 6.914 1 89.5 118 ARG A C 1
ATOM 886 O O . ARG A 1 118 ? 9.258 25.922 6.789 1 89.5 118 ARG A O 1
ATOM 893 N N . LEU A 1 119 ? 7.789 24.406 7.227 1 87.31 119 LEU A N 1
ATOM 894 C CA . LEU A 1 119 ? 6.699 25.359 7.363 1 87.31 119 LEU A CA 1
ATOM 895 C C . LEU A 1 119 ? 6.895 26.234 8.602 1 87.31 119 LEU A C 1
ATOM 897 O O . LEU A 1 119 ? 6.445 27.375 8.633 1 87.31 119 LEU A O 1
ATOM 901 N N . SER A 1 120 ? 7.578 25.672 9.641 1 88.19 120 SER A N 1
ATOM 902 C CA . SER A 1 120 ? 7.852 26.422 10.859 1 88.19 120 SER A CA 1
ATOM 903 C C . SER A 1 120 ? 9.18 27.172 10.766 1 88.19 120 SER A C 1
ATOM 905 O O . SER A 1 120 ? 9.68 27.688 11.758 1 88.19 120 SER A O 1
ATOM 907 N N . GLU A 1 121 ? 9.875 27.062 9.688 1 89.56 121 GLU A N 1
ATOM 908 C CA . GLU A 1 121 ? 11.094 27.797 9.375 1 89.56 121 GLU A CA 1
ATOM 909 C C . GLU A 1 121 ? 12.281 27.25 10.164 1 89.56 121 GLU A C 1
ATOM 911 O O . GLU A 1 121 ? 13.266 27.953 10.383 1 89.56 121 GLU A O 1
ATOM 916 N N . GLN A 1 122 ? 12.125 26.125 10.594 1 89.31 122 GLN A N 1
ATOM 917 C CA . GLN A 1 122 ? 13.227 25.484 11.297 1 89.31 122 GLN A CA 1
ATOM 918 C C . GLN A 1 122 ? 14.367 25.141 10.344 1 89.31 122 GLN A C 1
ATOM 920 O O . GLN A 1 122 ? 15.539 25.156 10.734 1 89.31 122 GLN A O 1
ATOM 925 N N . ILE A 1 123 ? 14.008 24.844 9.148 1 89.62 123 ILE A N 1
ATOM 926 C CA . ILE A 1 123 ? 15.023 24.5 8.156 1 89.62 123 ILE A CA 1
ATOM 927 C C . ILE A 1 123 ? 15.828 25.75 7.793 1 89.62 123 ILE A C 1
ATOM 929 O O . ILE A 1 123 ? 17.047 25.703 7.668 1 89.62 123 ILE A O 1
ATOM 933 N N . GLU A 1 124 ? 15.125 26.797 7.652 1 89.81 124 GLU A N 1
ATOM 934 C CA . GLU A 1 124 ? 15.805 28.078 7.418 1 89.81 124 GLU A CA 1
ATOM 935 C C . GLU A 1 124 ? 16.734 28.422 8.57 1 89.81 124 GLU A C 1
ATOM 937 O O . GLU A 1 124 ? 17.812 28.969 8.359 1 89.81 124 GLU A O 1
ATOM 942 N N . ALA A 1 125 ? 16.328 28.078 9.758 1 91.44 125 ALA A N 1
ATOM 943 C CA . ALA A 1 125 ? 17.141 28.328 10.945 1 91.44 125 ALA A CA 1
ATOM 944 C C . ALA A 1 125 ? 18.438 27.5 10.898 1 91.44 125 ALA A C 1
ATOM 946 O O . ALA A 1 125 ? 19.5 28 11.25 1 91.44 125 ALA A O 1
ATOM 947 N N . LEU A 1 126 ? 18.344 26.312 10.398 1 89.5 126 LEU A N 1
ATOM 948 C CA . LEU A 1 126 ? 19.516 25.453 10.266 1 89.5 126 LEU A CA 1
ATOM 949 C C . LEU A 1 126 ? 20.469 26 9.203 1 89.5 126 LEU A C 1
ATOM 951 O O . LEU A 1 126 ? 21.688 26 9.391 1 89.5 126 LEU A O 1
ATOM 955 N N . GLU A 1 127 ? 19.891 26.453 8.148 1 86.94 127 GLU A N 1
ATOM 956 C CA . GLU A 1 127 ? 20.703 27.016 7.074 1 86.94 127 GLU A CA 1
ATOM 957 C C . GLU A 1 127 ? 21.406 28.297 7.523 1 86.94 127 GLU A C 1
ATOM 959 O O . GLU A 1 127 ? 22.547 28.547 7.129 1 86.94 127 GLU A O 1
ATOM 964 N N . CYS A 1 128 ? 20.766 29.016 8.352 1 90.56 128 CYS A N 1
ATOM 965 C CA . CYS A 1 128 ? 21.359 30.219 8.883 1 90.56 128 CYS A CA 1
ATOM 966 C C . CYS A 1 128 ? 22.562 29.906 9.773 1 90.56 128 CYS A C 1
ATOM 968 O O . CYS A 1 128 ? 23.516 30.672 9.844 1 90.56 128 CYS A O 1
ATOM 970 N N . LEU A 1 129 ? 22.5 28.781 10.43 1 91.25 129 LEU A N 1
ATOM 971 C CA . LEU A 1 129 ? 23.578 28.328 11.297 1 91.25 129 LEU A CA 1
ATOM 972 C C . LEU A 1 129 ? 24.641 27.594 10.492 1 91.25 129 LEU A C 1
ATOM 974 O O . LEU A 1 129 ? 25.562 26.984 11.07 1 91.25 129 LEU A O 1
ATOM 978 N N . ALA A 1 130 ? 24.438 27.562 9.156 1 88.06 130 ALA A N 1
ATOM 979 C CA . ALA A 1 130 ? 25.375 26.938 8.227 1 88.06 130 ALA A CA 1
ATOM 980 C C . ALA A 1 130 ? 25.453 25.422 8.438 1 88.06 130 ALA A C 1
ATOM 982 O O . ALA A 1 130 ? 26.516 24.812 8.297 1 88.06 130 ALA A O 1
ATOM 983 N N . ILE A 1 131 ? 24.375 24.969 8.992 1 84.56 131 ILE A N 1
ATOM 984 C CA . ILE A 1 131 ? 24.281 23.516 9.125 1 84.56 131 ILE A CA 1
ATOM 985 C C . ILE A 1 131 ? 23.703 22.906 7.848 1 84.56 131 ILE A C 1
ATOM 987 O O . ILE A 1 131 ? 22.719 23.422 7.305 1 84.56 131 ILE A O 1
ATOM 991 N N . ASP A 1 132 ? 24.328 21.906 7.352 1 83.94 132 ASP A N 1
ATOM 992 C CA . ASP A 1 132 ? 23.828 21.234 6.148 1 83.94 132 ASP A CA 1
ATOM 993 C C . ASP A 1 132 ? 22.578 20.422 6.441 1 83.94 132 ASP A C 1
ATOM 995 O O . ASP A 1 132 ? 22.625 19.406 7.133 1 83.94 132 ASP A O 1
ATOM 999 N N . VAL A 1 133 ? 21.516 20.812 5.84 1 83.12 133 VAL A N 1
ATOM 1000 C CA . VAL A 1 133 ? 20.188 20.234 6.109 1 83.12 133 VAL A CA 1
ATOM 1001 C C . VAL A 1 133 ? 20.141 18.797 5.605 1 83.12 133 VAL A C 1
ATOM 1003 O O . VAL A 1 133 ? 19.562 17.922 6.25 1 83.12 133 VAL A O 1
ATOM 1006 N N . TYR A 1 134 ? 20.734 18.5 4.535 1 81.5 134 TYR A N 1
ATOM 1007 C CA . TYR A 1 134 ? 20.719 17.172 3.951 1 81.5 134 TYR A CA 1
ATOM 1008 C C . TYR A 1 134 ? 21.469 16.188 4.844 1 81.5 134 TYR A C 1
ATOM 1010 O O . TYR A 1 134 ? 20.953 15.094 5.133 1 81.5 134 TYR A O 1
ATOM 1018 N N . ASN A 1 135 ? 22.5 16.594 5.301 1 79.75 135 ASN A N 1
ATOM 1019 C CA . ASN A 1 135 ? 23.312 15.734 6.164 1 79.75 135 ASN A CA 1
ATOM 1020 C C . ASN A 1 135 ? 22.672 15.578 7.543 1 79.75 135 ASN A C 1
ATOM 1022 O O . ASN A 1 135 ? 22.75 14.5 8.148 1 79.75 135 ASN A O 1
ATOM 1026 N N . TYR A 1 136 ? 22.078 16.641 7.949 1 82.75 136 TYR A N 1
ATOM 1027 C CA . TYR A 1 136 ? 21.562 16.656 9.312 1 82.75 136 TYR A CA 1
ATOM 1028 C C . TYR A 1 136 ? 20.219 15.945 9.391 1 82.75 136 TYR A C 1
ATOM 1030 O O . TYR A 1 136 ? 19.953 15.195 10.336 1 82.75 136 TYR A O 1
ATOM 1038 N N . LEU A 1 137 ? 19.422 16.125 8.375 1 84.56 137 LEU A N 1
ATOM 1039 C CA . LEU A 1 137 ? 18.031 15.664 8.492 1 84.56 137 LEU A CA 1
ATOM 1040 C C . LEU A 1 137 ? 17.797 14.43 7.629 1 84.56 137 LEU A C 1
ATOM 1042 O O . LEU A 1 137 ? 17.062 13.516 8.031 1 84.56 137 LEU A O 1
ATOM 1046 N N . ILE A 1 138 ? 18.438 14.32 6.516 1 85.81 138 ILE A N 1
ATOM 1047 C CA . ILE A 1 138 ? 18.047 13.336 5.52 1 85.81 138 ILE A CA 1
ATOM 1048 C C . ILE A 1 138 ? 18.969 12.117 5.613 1 85.81 138 ILE A C 1
ATOM 1050 O O . ILE A 1 138 ? 18.5 10.977 5.57 1 85.81 138 ILE A O 1
ATOM 1054 N N . SER A 1 139 ? 20.234 12.336 5.812 1 85.56 139 SER A N 1
ATOM 1055 C CA . SER A 1 139 ? 21.219 11.258 5.793 1 85.56 139 SER A CA 1
ATOM 1056 C C . SER A 1 139 ? 20.922 10.211 6.859 1 85.56 139 SER A C 1
ATOM 1058 O O . SER A 1 139 ? 20.969 9.008 6.59 1 85.56 139 SER A O 1
ATOM 1060 N N . PRO A 1 140 ? 20.656 10.656 8.078 1 87.5 140 PRO A N 1
ATOM 1061 C CA . PRO A 1 140 ? 20.344 9.648 9.094 1 87.5 140 PRO A CA 1
ATOM 1062 C C . PRO A 1 140 ? 19.125 8.805 8.75 1 87.5 140 PRO A C 1
ATOM 1064 O O . PRO A 1 140 ? 19.062 7.621 9.086 1 87.5 140 PRO A O 1
ATOM 1067 N N . LYS A 1 141 ? 18.188 9.398 8.094 1 89.31 141 LYS A N 1
ATOM 1068 C CA . LYS A 1 141 ? 16.969 8.695 7.719 1 89.31 141 LYS A CA 1
ATOM 1069 C C . LYS A 1 141 ? 17.234 7.68 6.609 1 89.31 141 LYS A C 1
ATOM 1071 O O . LYS A 1 141 ? 16.625 6.605 6.586 1 89.31 141 LYS A O 1
ATOM 1076 N N . ILE A 1 142 ? 18.125 8.016 5.762 1 89.06 142 ILE A N 1
ATOM 1077 C CA . ILE A 1 142 ? 18.469 7.117 4.668 1 89.06 142 ILE A CA 1
ATOM 1078 C C . ILE A 1 142 ? 19.203 5.891 5.223 1 89.06 142 ILE A C 1
ATOM 1080 O O . ILE A 1 142 ? 18.875 4.758 4.863 1 89.06 142 ILE A O 1
ATOM 1084 N N . VAL A 1 143 ? 20.109 6.109 6.074 1 89.56 143 VAL A N 1
ATOM 1085 C CA . VAL A 1 143 ? 20.875 5.012 6.664 1 89.56 143 VAL A CA 1
ATOM 1086 C C . VAL A 1 143 ? 19.938 4.102 7.461 1 89.56 143 VAL A C 1
ATOM 1088 O O . VAL A 1 143 ? 20.047 2.877 7.391 1 89.56 143 VAL A O 1
ATOM 1091 N N . ALA A 1 144 ? 19.109 4.711 8.188 1 92.31 144 ALA A N 1
ATOM 1092 C CA . ALA A 1 144 ? 18.156 3.941 8.984 1 92.31 144 ALA A CA 1
ATOM 1093 C C . ALA A 1 144 ? 17.266 3.084 8.094 1 92.31 144 ALA A C 1
ATOM 1095 O O . ALA A 1 144 ? 17 1.918 8.398 1 92.31 144 ALA A O 1
ATOM 1096 N N . ALA A 1 145 ? 16.828 3.666 6.988 1 92.94 145 ALA A N 1
ATOM 1097 C CA . ALA A 1 145 ? 15.961 2.941 6.074 1 92.94 145 ALA A CA 1
ATOM 1098 C C . ALA A 1 145 ? 16.703 1.805 5.383 1 92.94 145 ALA A C 1
ATOM 1100 O O . ALA A 1 145 ? 16.141 0.741 5.133 1 92.94 145 ALA A O 1
ATOM 1101 N N . LEU A 1 146 ? 17.953 2.021 5.082 1 92.69 146 LEU A N 1
ATOM 1102 C CA . LEU A 1 146 ? 18.766 1.021 4.402 1 92.69 146 LEU A CA 1
ATOM 1103 C C . LEU A 1 146 ? 18.953 -0.21 5.281 1 92.69 146 LEU A C 1
ATOM 1105 O O . LEU A 1 146 ? 19.094 -1.327 4.773 1 92.69 146 LEU A O 1
ATOM 1109 N N . VAL A 1 147 ? 18.906 -0.003 6.512 1 93.81 147 VAL A N 1
ATOM 1110 C CA . VAL A 1 147 ? 19.078 -1.113 7.441 1 93.81 147 VAL A CA 1
ATOM 1111 C C . VAL A 1 147 ? 17.719 -1.726 7.766 1 93.81 147 VAL A C 1
ATOM 1113 O O . VAL A 1 147 ? 17.562 -2.949 7.754 1 93.81 147 VAL A O 1
ATOM 1116 N N . ALA A 1 148 ? 16.781 -0.913 7.996 1 96.06 148 ALA A N 1
ATOM 1117 C CA . ALA A 1 148 ? 15.477 -1.357 8.484 1 96.06 148 ALA A CA 1
ATOM 1118 C C . ALA A 1 148 ? 14.695 -2.078 7.383 1 96.06 148 ALA A C 1
ATOM 1120 O O . ALA A 1 148 ? 14.047 -3.096 7.641 1 96.06 148 ALA A O 1
ATOM 1121 N N . MET A 1 149 ? 14.773 -1.624 6.168 1 96.88 149 MET A N 1
ATOM 1122 C CA . MET A 1 149 ? 13.922 -2.139 5.102 1 96.88 149 MET A CA 1
ATOM 1123 C C . MET A 1 149 ? 14.281 -3.584 4.77 1 96.88 149 MET A C 1
ATOM 1125 O O . MET A 1 149 ? 13.398 -4.441 4.691 1 96.88 149 MET A O 1
ATOM 1129 N N . PRO A 1 150 ? 15.547 -3.889 4.523 1 97 150 PRO A N 1
ATOM 1130 C CA . PRO A 1 150 ? 15.867 -5.293 4.27 1 97 150 PRO A CA 1
ATOM 1131 C C . PRO A 1 150 ? 15.445 -6.211 5.418 1 97 150 PRO A C 1
ATOM 1133 O O . PRO A 1 150 ? 14.938 -7.309 5.176 1 97 150 PRO A O 1
ATOM 1136 N N . LEU A 1 151 ? 15.664 -5.785 6.609 1 97.38 151 LEU A N 1
ATOM 1137 C CA . LEU A 1 151 ? 15.273 -6.586 7.766 1 97.38 151 LEU A CA 1
ATOM 1138 C C . LEU A 1 151 ? 13.766 -6.805 7.789 1 97.38 151 LEU A C 1
ATOM 1140 O O . LEU A 1 151 ? 13.297 -7.914 8.055 1 97.38 151 LEU A O 1
ATOM 1144 N N . LEU A 1 152 ? 13.055 -5.789 7.535 1 97.62 152 LEU A N 1
ATOM 1145 C CA . LEU A 1 152 ? 11.594 -5.871 7.547 1 97.62 152 LEU A CA 1
ATOM 1146 C C . LEU A 1 152 ? 11.094 -6.777 6.426 1 97.62 152 LEU A C 1
ATOM 1148 O O . LEU A 1 152 ? 10.109 -7.496 6.598 1 97.62 152 LEU A O 1
ATOM 1152 N N . VAL A 1 153 ? 11.719 -6.699 5.285 1 98 153 VAL A N 1
ATOM 1153 C CA . VAL A 1 153 ? 11.336 -7.551 4.164 1 98 153 VAL A CA 1
ATOM 1154 C C . VAL A 1 153 ? 11.516 -9.023 4.543 1 98 153 VAL A C 1
ATOM 1156 O O . VAL A 1 153 ? 10.656 -9.852 4.254 1 98 153 VAL A O 1
ATOM 1159 N N . PHE A 1 154 ? 12.602 -9.328 5.227 1 97.5 154 PHE A N 1
ATOM 1160 C CA . PHE A 1 154 ? 12.859 -10.711 5.625 1 97.5 154 PHE A CA 1
ATOM 1161 C C . PHE A 1 154 ? 11.914 -11.141 6.738 1 97.5 154 PHE A C 1
ATOM 1163 O O . PHE A 1 154 ? 11.516 -12.305 6.809 1 97.5 154 PHE A O 1
ATOM 1170 N N . ILE A 1 155 ? 11.594 -10.281 7.559 1 97.69 155 ILE A N 1
ATOM 1171 C CA . ILE A 1 155 ? 10.594 -10.57 8.586 1 97.69 155 ILE A CA 1
ATOM 1172 C C . ILE A 1 155 ? 9.242 -10.852 7.93 1 97.69 155 ILE A C 1
ATOM 1174 O O . ILE A 1 155 ? 8.531 -11.773 8.328 1 97.69 155 ILE A O 1
ATOM 1178 N N . PHE A 1 156 ? 8.898 -10.062 6.973 1 98.06 156 PHE A N 1
ATOM 1179 C CA . PHE A 1 156 ? 7.664 -10.273 6.223 1 98.06 156 PHE A CA 1
ATOM 1180 C C . PHE A 1 156 ? 7.656 -11.656 5.57 1 98.06 156 PHE A C 1
ATOM 1182 O O . PHE A 1 156 ? 6.668 -12.383 5.66 1 98.06 156 PHE A O 1
ATOM 1189 N N . ALA A 1 157 ? 8.75 -11.961 4.941 1 97.31 157 ALA A N 1
ATOM 1190 C CA . ALA A 1 157 ? 8.852 -13.242 4.25 1 97.31 157 ALA A CA 1
ATOM 1191 C C . ALA A 1 157 ? 8.766 -14.406 5.234 1 97.31 157 ALA A C 1
ATOM 1193 O O . ALA A 1 157 ? 8.07 -15.391 4.977 1 97.31 157 ALA A O 1
ATOM 1194 N N . ALA A 1 158 ? 9.461 -14.281 6.289 1 97.06 158 ALA A N 1
ATOM 1195 C CA . ALA A 1 158 ? 9.453 -15.344 7.293 1 97.06 158 ALA A CA 1
ATOM 1196 C C . ALA A 1 158 ? 8.055 -15.531 7.883 1 97.06 158 ALA A C 1
ATOM 1198 O O . ALA A 1 158 ? 7.586 -16.656 8.023 1 97.06 158 ALA A O 1
ATOM 1199 N N . SER A 1 159 ? 7.461 -14.477 8.25 1 97.62 159 SER A N 1
ATOM 1200 C CA . SER A 1 159 ? 6.105 -14.555 8.789 1 97.62 159 SER A CA 1
ATOM 1201 C C . SER A 1 159 ? 5.129 -15.094 7.75 1 97.62 159 SER A C 1
ATOM 1203 O O . SER A 1 159 ? 4.184 -15.805 8.094 1 97.62 159 SER A O 1
ATOM 1205 N N . GLY A 1 160 ? 5.316 -14.68 6.527 1 97.25 160 GLY A N 1
ATOM 1206 C CA . GLY A 1 160 ? 4.488 -15.203 5.453 1 97.25 160 GLY A CA 1
ATOM 1207 C C . GLY A 1 160 ? 4.621 -16.703 5.27 1 97.25 160 GLY A C 1
ATOM 1208 O O . GLY A 1 160 ? 3.623 -17.391 5.062 1 97.25 160 GLY A O 1
ATOM 1209 N N . ILE A 1 161 ? 5.836 -17.156 5.328 1 96.31 161 ILE A N 1
ATOM 1210 C CA . ILE A 1 161 ? 6.086 -18.578 5.199 1 96.31 161 ILE A CA 1
ATOM 1211 C C . ILE A 1 161 ? 5.395 -19.328 6.336 1 96.31 161 ILE A C 1
ATOM 1213 O O . ILE A 1 161 ? 4.789 -20.375 6.117 1 96.31 161 ILE A O 1
ATOM 1217 N N . ILE A 1 162 ? 5.465 -18.781 7.48 1 96.88 162 ILE A N 1
ATOM 1218 C CA . ILE A 1 162 ? 4.793 -19.375 8.633 1 96.88 162 ILE A CA 1
ATOM 1219 C C . ILE A 1 162 ? 3.283 -19.359 8.414 1 96.88 162 ILE A C 1
ATOM 1221 O O . ILE A 1 162 ? 2.596 -20.344 8.719 1 96.88 162 ILE A O 1
ATOM 1225 N N . GLY A 1 163 ? 2.785 -18.297 7.98 1 96.06 163 GLY A N 1
ATOM 1226 C CA . GLY A 1 163 ? 1.366 -18.219 7.668 1 96.06 163 GLY A CA 1
ATOM 1227 C C . GLY A 1 163 ? 0.931 -19.234 6.629 1 96.06 163 GLY A C 1
ATOM 1228 O O . GLY A 1 163 ? -0.131 -19.844 6.762 1 96.06 163 GLY A O 1
ATOM 1229 N N . GLY A 1 164 ? 1.727 -19.328 5.613 1 95.5 164 GLY A N 1
ATOM 1230 C CA . GLY A 1 164 ? 1.44 -20.344 4.609 1 95.5 164 GLY A CA 1
ATOM 1231 C C . GLY A 1 164 ? 1.441 -21.75 5.168 1 95.5 164 GLY A C 1
ATOM 1232 O O . GLY A 1 164 ? 0.638 -22.594 4.754 1 95.5 164 GLY A O 1
ATOM 1233 N N . TYR A 1 165 ? 2.354 -21.953 6.07 1 95.38 165 TYR A N 1
ATOM 1234 C CA . TYR A 1 165 ? 2.42 -23.25 6.723 1 95.38 165 TYR A CA 1
ATOM 1235 C C . TYR A 1 165 ? 1.147 -23.531 7.516 1 95.38 165 TYR A C 1
ATOM 1237 O O . TYR A 1 165 ? 0.633 -24.656 7.5 1 95.38 165 TYR A O 1
ATOM 1245 N N . VAL A 1 166 ? 0.67 -22.609 8.156 1 95.44 166 VAL A N 1
ATOM 1246 C CA . VAL A 1 166 ? -0.532 -22.766 8.977 1 95.44 166 VAL A CA 1
ATOM 1247 C C . VAL A 1 166 ? -1.726 -23.078 8.078 1 95.44 166 VAL A C 1
ATOM 1249 O O . VAL A 1 166 ? -2.465 -24.031 8.336 1 95.44 166 VAL A O 1
ATOM 1252 N N . SER A 1 167 ? -1.92 -22.406 7.055 1 93.25 167 SER A N 1
ATOM 1253 C CA . SER A 1 167 ? -3.055 -22.625 6.164 1 93.25 167 SER A CA 1
ATOM 1254 C C . SER A 1 167 ? -2.854 -23.875 5.312 1 93.25 167 SER A C 1
ATOM 1256 O O . SER A 1 167 ? -3.793 -24.641 5.094 1 93.25 167 SER A O 1
ATOM 1258 N N . GLY A 1 168 ? -1.674 -24.078 4.863 1 92 168 GLY A N 1
ATOM 1259 C CA . GLY A 1 168 ? -1.396 -25.172 3.945 1 92 168 GLY A CA 1
ATOM 1260 C C . GLY A 1 168 ? -1.276 -26.516 4.641 1 92 168 GLY A C 1
ATOM 1261 O O . GLY A 1 168 ? -1.837 -27.516 4.176 1 92 168 GLY A O 1
ATOM 1262 N N . CYS A 1 169 ? -0.571 -26.516 5.73 1 92.69 169 CYS A N 1
ATOM 1263 C CA . CYS A 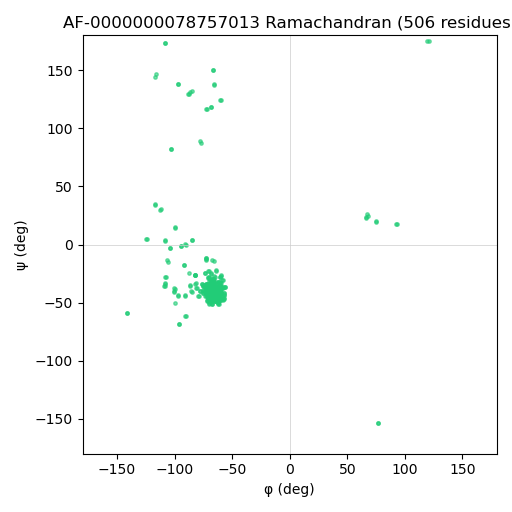1 169 ? -0.287 -27.797 6.375 1 92.69 169 CYS A CA 1
ATOM 1264 C C . CYS A 1 169 ? -1.274 -28.062 7.504 1 92.69 169 CYS A C 1
ATOM 1266 O O . CYS A 1 169 ? -1.851 -29.141 7.582 1 92.69 169 CYS A O 1
ATOM 1268 N N . LEU A 1 170 ? -1.561 -27.141 8.289 1 91.69 170 LEU A N 1
ATOM 1269 C CA . LEU A 1 170 ? -2.377 -27.375 9.469 1 91.69 170 LEU A CA 1
ATOM 1270 C C . LEU A 1 170 ? -3.859 -27.391 9.117 1 91.69 170 LEU A C 1
ATOM 1272 O O . LEU A 1 170 ? -4.625 -28.188 9.672 1 91.69 170 LEU A O 1
ATOM 1276 N N . ILE A 1 171 ? -4.25 -26.625 8.172 1 90.44 171 ILE A N 1
ATOM 1277 C CA . ILE A 1 171 ? -5.676 -26.516 7.883 1 90.44 171 ILE A CA 1
ATOM 1278 C C . ILE A 1 171 ? -6.035 -27.375 6.68 1 90.44 171 ILE A C 1
ATOM 1280 O O . ILE A 1 171 ? -7.035 -28.109 6.703 1 90.44 171 ILE A O 1
ATOM 1284 N N . LEU A 1 172 ? -5.152 -27.453 5.652 1 91.25 172 LEU A N 1
ATOM 1285 C CA . LEU A 1 172 ? -5.535 -28.109 4.406 1 91.25 172 LEU A CA 1
ATOM 1286 C C . LEU A 1 172 ? -4.855 -29.469 4.277 1 91.25 172 LEU A C 1
ATOM 1288 O O . LEU A 1 172 ? -5.172 -30.25 3.371 1 91.25 172 LEU A O 1
ATOM 1292 N N . GLY A 1 173 ? -3.85 -29.734 5.117 1 90.19 173 GLY A N 1
ATOM 1293 C CA . GLY A 1 173 ? -3.344 -31.078 5.258 1 90.19 173 GLY A CA 1
ATOM 1294 C C . GLY A 1 173 ? -2.178 -31.391 4.336 1 90.19 173 GLY A C 1
ATOM 1295 O O . GLY A 1 173 ? -1.894 -32.562 4.047 1 90.19 173 GLY A O 1
ATOM 1296 N N . VAL A 1 174 ? -1.54 -30.484 3.807 1 91.75 174 VAL A N 1
ATOM 1297 C CA . VAL A 1 174 ? -0.338 -30.719 3.014 1 91.75 174 VAL A CA 1
ATOM 1298 C C . VAL A 1 174 ? 0.771 -31.266 3.91 1 91.75 174 VAL A C 1
ATOM 1300 O O . VAL A 1 174 ? 0.899 -30.859 5.066 1 91.75 174 VAL A O 1
ATOM 1303 N N . SER A 1 175 ? 1.497 -32.219 3.475 1 93.81 175 SER A N 1
ATOM 1304 C CA . SER A 1 175 ? 2.586 -32.812 4.238 1 93.81 175 SER A CA 1
ATOM 1305 C C . SER A 1 175 ? 3.646 -31.781 4.598 1 93.81 175 SER A C 1
ATOM 1307 O O . SER A 1 175 ? 4.199 -31.109 3.719 1 93.81 175 SER A O 1
ATOM 1309 N N . PRO A 1 176 ? 3.932 -31.641 5.824 1 94.12 176 PRO A N 1
ATOM 1310 C CA . PRO A 1 176 ? 4.965 -30.703 6.246 1 94.12 176 PRO A CA 1
ATOM 1311 C C . PRO A 1 176 ? 6.316 -30.969 5.59 1 94.12 176 PRO A C 1
ATOM 1313 O O . PRO A 1 176 ? 7.059 -30.031 5.289 1 94.12 176 PRO A O 1
ATOM 1316 N N . GLY A 1 177 ? 6.629 -32.219 5.391 1 92.69 177 GLY A N 1
ATOM 1317 C CA . GLY A 1 177 ? 7.875 -32.562 4.727 1 92.69 177 GLY A CA 1
ATOM 1318 C C . GLY A 1 177 ? 7.961 -32.031 3.305 1 92.69 177 GLY A C 1
ATOM 1319 O O . GLY A 1 177 ? 8.977 -31.469 2.904 1 92.69 177 GLY A O 1
ATOM 1320 N N . ASP A 1 178 ? 6.867 -32.188 2.619 1 92.5 178 ASP A N 1
ATOM 1321 C CA . ASP A 1 178 ? 6.824 -31.703 1.242 1 92.5 178 ASP A CA 1
ATOM 1322 C C . ASP A 1 178 ? 6.887 -30.172 1.189 1 92.5 178 ASP A C 1
ATOM 1324 O O . ASP A 1 178 ? 7.516 -29.609 0.295 1 92.5 178 ASP A O 1
ATOM 1328 N N . TYR A 1 179 ? 6.258 -29.609 2.162 1 93.62 179 TYR A N 1
ATOM 1329 C CA . TYR A 1 179 ? 6.227 -28.156 2.229 1 93.62 179 TYR A CA 1
ATOM 1330 C C . TYR A 1 179 ? 7.633 -27.578 2.389 1 93.62 179 TYR A C 1
ATOM 1332 O O . TYR A 1 179 ? 8.055 -26.719 1.612 1 93.62 179 TYR A O 1
ATOM 1340 N N . TYR A 1 180 ? 8.375 -28.109 3.33 1 93.19 180 TYR A N 1
ATOM 1341 C CA . TYR A 1 180 ? 9.711 -27.594 3.625 1 93.19 180 TYR A CA 1
ATOM 1342 C C . TYR A 1 180 ? 10.703 -28 2.541 1 93.19 180 TYR A C 1
ATOM 1344 O O . TYR A 1 180 ? 11.586 -27.219 2.184 1 93.19 180 TYR A O 1
ATOM 1352 N N . GLN A 1 181 ? 10.57 -29.188 1.97 1 91.94 181 GLN A N 1
ATOM 1353 C CA . GLN A 1 181 ? 11.484 -29.641 0.923 1 91.94 181 GLN A CA 1
ATOM 1354 C C . GLN A 1 181 ? 11.312 -28.812 -0.349 1 91.94 181 GLN A C 1
ATOM 1356 O O . GLN A 1 181 ? 12.297 -28.391 -0.96 1 91.94 181 GLN A O 1
ATOM 1361 N N . SER A 1 182 ? 10.062 -28.609 -0.646 1 89.88 182 SER A N 1
ATOM 1362 C CA . SER A 1 182 ? 9.812 -27.828 -1.848 1 89.88 182 SER A CA 1
ATOM 1363 C C . SER A 1 182 ? 10.297 -26.391 -1.685 1 89.88 182 SER A C 1
ATOM 1365 O O . SER A 1 182 ? 10.75 -25.766 -2.646 1 89.88 182 SER A O 1
ATOM 1367 N N . MET A 1 183 ? 10.164 -25.906 -0.517 1 89.75 183 MET A N 1
ATOM 1368 C CA . MET A 1 183 ? 10.633 -24.547 -0.23 1 89.75 183 MET A CA 1
ATOM 1369 C C . MET A 1 183 ? 12.148 -24.453 -0.366 1 89.75 183 MET A C 1
ATOM 1371 O O . MET A 1 183 ? 12.672 -23.516 -0.958 1 89.75 183 MET A O 1
ATOM 1375 N N . ARG A 1 184 ? 12.82 -25.359 0.201 1 88.94 184 ARG A N 1
ATOM 1376 C CA . ARG A 1 184 ? 14.281 -25.375 0.181 1 88.94 184 ARG A CA 1
ATOM 1377 C C . ARG A 1 184 ? 14.805 -25.438 -1.249 1 88.94 184 ARG A C 1
ATOM 1379 O O . ARG A 1 184 ? 15.867 -24.891 -1.552 1 88.94 184 ARG A O 1
ATOM 1386 N N . ASP A 1 185 ? 14.031 -25.984 -2.146 1 84 185 ASP A N 1
ATOM 1387 C CA . ASP A 1 185 ? 14.438 -26.156 -3.539 1 84 185 ASP A CA 1
ATOM 1388 C C . ASP A 1 185 ? 14.422 -24.828 -4.289 1 84 185 ASP A C 1
ATOM 1390 O O . ASP A 1 185 ? 15.133 -24.672 -5.281 1 84 185 ASP A O 1
ATOM 1394 N N . VAL A 1 186 ? 13.664 -23.969 -3.824 1 80.38 186 VAL A N 1
ATOM 1395 C CA . VAL A 1 186 ? 13.477 -22.734 -4.594 1 80.38 186 VAL A CA 1
ATOM 1396 C C . VAL A 1 186 ? 14.188 -21.578 -3.9 1 80.38 186 VAL A C 1
ATOM 1398 O O . VAL A 1 186 ? 14.594 -20.609 -4.551 1 80.38 186 VAL A O 1
ATOM 1401 N N . VAL A 1 187 ? 14.305 -21.688 -2.605 1 83.94 187 VAL A N 1
ATOM 1402 C CA . VAL A 1 187 ? 14.984 -20.641 -1.863 1 83.94 187 VAL A CA 1
ATOM 1403 C C . VAL A 1 187 ? 16.5 -20.766 -2.029 1 83.94 187 VAL A C 1
ATOM 1405 O O . VAL A 1 187 ? 17.141 -21.5 -1.279 1 83.94 187 VAL A O 1
ATOM 1408 N N . ASP A 1 188 ? 17 -20.156 -3.066 1 85.44 188 ASP A N 1
ATOM 1409 C CA . ASP A 1 188 ? 18.438 -20.172 -3.334 1 85.44 188 ASP A CA 1
ATOM 1410 C C . ASP A 1 188 ? 19.047 -18.797 -3.055 1 85.44 188 ASP A C 1
ATOM 1412 O O . ASP A 1 188 ? 18.359 -17.875 -2.66 1 85.44 188 ASP A O 1
ATOM 1416 N N . TYR A 1 189 ? 20.297 -18.75 -3.135 1 86.19 189 TYR A N 1
ATOM 1417 C CA . TYR A 1 189 ? 21.031 -17.516 -2.873 1 86.19 189 TYR A CA 1
ATOM 1418 C C . TYR A 1 189 ? 20.594 -16.406 -3.807 1 86.19 189 TYR A C 1
ATOM 1420 O O . TYR A 1 189 ? 20.531 -15.234 -3.41 1 86.19 189 TYR A O 1
ATOM 1428 N N . ALA A 1 190 ? 20.203 -16.797 -4.961 1 86.88 190 ALA A N 1
ATOM 1429 C CA . ALA A 1 190 ? 19.797 -15.797 -5.949 1 86.88 190 ALA A CA 1
ATOM 1430 C C . ALA A 1 190 ? 18.484 -15.141 -5.559 1 86.88 190 ALA A C 1
ATOM 1432 O O . ALA A 1 190 ? 18.297 -13.938 -5.738 1 86.88 190 ALA A O 1
ATOM 1433 N N . THR A 1 191 ? 17.609 -15.945 -5.008 1 87.75 191 THR A N 1
ATOM 1434 C CA . THR A 1 191 ? 16.297 -15.43 -4.605 1 87.75 191 THR A CA 1
ATOM 1435 C C . THR A 1 191 ? 16.438 -14.492 -3.408 1 87.75 191 THR A C 1
ATOM 1437 O O . THR A 1 191 ? 15.805 -13.438 -3.371 1 87.75 191 THR A O 1
ATOM 1440 N N . VAL A 1 192 ? 17.188 -14.891 -2.502 1 91.62 192 VAL A N 1
ATOM 1441 C CA . VAL A 1 192 ? 17.406 -14.086 -1.304 1 91.62 192 VAL A CA 1
ATOM 1442 C C . VAL A 1 192 ? 18.125 -12.789 -1.671 1 91.62 192 VAL A C 1
ATOM 1444 O O . VAL A 1 192 ? 17.797 -11.727 -1.141 1 91.62 192 VAL A O 1
ATOM 1447 N N . ARG A 1 193 ? 19.078 -12.875 -2.555 1 92.31 193 ARG A N 1
ATOM 1448 C CA . ARG A 1 193 ? 19.812 -11.703 -3.008 1 92.31 193 ARG A CA 1
ATOM 1449 C C . ARG A 1 193 ? 18.891 -10.727 -3.73 1 92.31 193 ARG A C 1
ATOM 1451 O O . ARG A 1 193 ? 19.031 -9.508 -3.576 1 92.31 193 ARG A O 1
ATOM 1458 N N . MET A 1 194 ? 18.031 -11.258 -4.461 1 91.94 194 MET A N 1
ATOM 1459 C CA . MET A 1 194 ? 17.078 -10.414 -5.184 1 91.94 194 MET A CA 1
ATOM 1460 C C . MET A 1 194 ? 16.203 -9.641 -4.211 1 91.94 194 MET A C 1
ATOM 1462 O O . MET A 1 194 ? 15.969 -8.445 -4.398 1 91.94 194 MET A O 1
ATOM 1466 N N . ALA A 1 195 ? 15.719 -10.367 -3.227 1 94.69 195 ALA A N 1
ATOM 1467 C CA . ALA A 1 195 ? 14.883 -9.719 -2.217 1 94.69 195 ALA A CA 1
ATOM 1468 C C . ALA A 1 195 ? 15.664 -8.625 -1.484 1 94.69 195 ALA A C 1
ATOM 1470 O O . ALA A 1 195 ? 15.125 -7.555 -1.202 1 94.69 195 ALA A O 1
ATOM 1471 N N . PHE A 1 196 ? 16.859 -8.938 -1.259 1 96.25 196 PHE A N 1
ATOM 1472 C CA . PHE A 1 196 ? 17.719 -7.996 -0.558 1 96.25 196 PHE A CA 1
ATOM 1473 C C . PHE A 1 196 ? 17.953 -6.75 -1.405 1 96.25 196 PHE A C 1
ATOM 1475 O O . PHE A 1 196 ? 17.828 -5.625 -0.919 1 96.25 196 PHE A O 1
ATOM 1482 N N . VAL A 1 197 ? 18.281 -6.902 -2.635 1 96.38 197 VAL A N 1
ATOM 1483 C CA . VAL A 1 197 ? 18.578 -5.789 -3.531 1 96.38 197 VAL A CA 1
ATOM 1484 C C . VAL A 1 197 ? 17.328 -4.93 -3.705 1 96.38 197 VAL A C 1
ATOM 1486 O O . VAL A 1 197 ? 17.391 -3.697 -3.648 1 96.38 197 VAL A O 1
ATOM 1489 N N . LYS A 1 198 ? 16.219 -5.582 -3.938 1 96.31 198 LYS A N 1
ATOM 1490 C CA . LYS A 1 198 ? 14.969 -4.84 -4.074 1 96.31 198 LYS A CA 1
ATOM 1491 C C . LYS A 1 198 ? 14.688 -4 -2.832 1 96.31 198 LYS A C 1
ATOM 1493 O O . LYS A 1 198 ? 14.281 -2.844 -2.939 1 96.31 198 LYS A O 1
ATOM 1498 N N . SER A 1 199 ? 14.914 -4.617 -1.679 1 97.06 199 SER A N 1
ATOM 1499 C CA . SER A 1 199 ? 14.609 -3.914 -0.437 1 97.06 199 SER A CA 1
ATOM 1500 C C . SER A 1 199 ? 15.5 -2.686 -0.266 1 97.06 199 SER A C 1
ATOM 1502 O O . SER A 1 199 ? 15.031 -1.636 0.182 1 97.06 199 SER A O 1
ATOM 1504 N N . VAL A 1 200 ? 16.719 -2.787 -0.637 1 95.62 200 VAL A N 1
ATOM 1505 C CA . VAL A 1 200 ? 17.672 -1.686 -0.514 1 95.62 200 VAL A CA 1
ATOM 1506 C C . VAL A 1 200 ? 17.281 -0.566 -1.48 1 95.62 200 VAL A C 1
ATOM 1508 O O . VAL A 1 200 ? 17.266 0.607 -1.102 1 95.62 200 VAL A O 1
ATOM 1511 N N . VAL A 1 201 ? 17 -0.912 -2.664 1 94.94 201 VAL A N 1
ATOM 1512 C CA . VAL A 1 201 ? 16.656 0.069 -3.688 1 94.94 201 VAL A CA 1
ATOM 1513 C C . VAL A 1 201 ? 15.336 0.746 -3.332 1 94.94 201 VAL A C 1
ATOM 1515 O O . VAL A 1 201 ? 15.195 1.962 -3.479 1 94.94 201 VAL A O 1
ATOM 1518 N N . PHE A 1 202 ? 14.375 -0.062 -2.85 1 96.38 202 PHE A N 1
ATOM 1519 C CA . PHE A 1 202 ? 13.094 0.496 -2.445 1 96.38 202 PHE A CA 1
ATOM 1520 C C . PHE A 1 202 ? 13.266 1.477 -1.292 1 96.38 202 PHE A C 1
ATOM 1522 O O . PHE A 1 202 ? 12.617 2.525 -1.26 1 96.38 202 PHE A O 1
ATOM 1529 N N . ALA A 1 203 ? 14.164 1.092 -0.393 1 94.25 203 ALA A N 1
ATOM 1530 C CA . ALA A 1 203 ? 14.414 1.958 0.756 1 94.25 203 ALA A CA 1
ATOM 1531 C C . ALA A 1 203 ? 14.953 3.314 0.314 1 94.25 203 ALA A C 1
ATOM 1533 O O . ALA A 1 203 ? 14.469 4.359 0.762 1 94.25 203 ALA A O 1
ATOM 1534 N N . LEU A 1 204 ? 15.867 3.26 -0.52 1 91.25 204 LEU A N 1
ATOM 1535 C CA . LEU A 1 204 ? 16.484 4.484 -1.014 1 91.25 204 LEU A CA 1
ATOM 1536 C C . LEU A 1 204 ? 15.477 5.34 -1.764 1 91.25 204 LEU A C 1
ATOM 1538 O O . LEU A 1 204 ? 15.422 6.559 -1.57 1 91.25 204 LEU A O 1
ATOM 1542 N N . TYR A 1 205 ? 14.75 4.723 -2.551 1 92.81 205 TYR A N 1
ATOM 1543 C CA . TYR A 1 205 ? 13.773 5.43 -3.367 1 92.81 205 TYR A CA 1
ATOM 1544 C C . TYR A 1 205 ? 12.695 6.066 -2.498 1 92.81 205 TYR A C 1
ATOM 1546 O O . TYR A 1 205 ? 12.375 7.246 -2.658 1 92.81 205 TYR A O 1
ATOM 1554 N N . VAL A 1 206 ? 12.133 5.316 -1.571 1 93.56 206 VAL A N 1
ATOM 1555 C CA . VAL A 1 206 ? 11.023 5.77 -0.741 1 93.56 206 VAL A CA 1
ATOM 1556 C C . VAL A 1 206 ? 11.469 6.941 0.128 1 93.56 206 VAL A C 1
ATOM 1558 O O . VAL A 1 206 ? 10.797 7.969 0.193 1 93.56 206 VAL A O 1
ATOM 1561 N N . VAL A 1 207 ? 12.602 6.824 0.755 1 91.88 207 VAL A N 1
ATOM 1562 C CA . VAL A 1 207 ? 13.078 7.879 1.639 1 91.88 207 VAL A CA 1
ATOM 1563 C C . VAL A 1 207 ? 13.391 9.133 0.826 1 91.88 207 VAL A C 1
ATOM 1565 O O . VAL A 1 207 ? 13.078 10.25 1.252 1 91.88 207 VAL A O 1
ATOM 1568 N N . ALA A 1 208 ? 13.969 8.922 -0.323 1 90 208 ALA A N 1
ATOM 1569 C CA . ALA A 1 208 ? 14.328 10.062 -1.169 1 90 208 ALA A CA 1
ATOM 1570 C C . ALA A 1 208 ? 13.094 10.836 -1.61 1 90 208 ALA A C 1
ATOM 1572 O O . ALA A 1 208 ? 13.07 12.07 -1.537 1 90 208 ALA A O 1
ATOM 1573 N N . VAL A 1 209 ? 12.125 10.148 -2.039 1 90.94 209 VAL A N 1
ATOM 1574 C CA . VAL A 1 209 ? 10.914 10.789 -2.555 1 90.94 209 VAL A CA 1
ATOM 1575 C C . VAL A 1 209 ? 10.172 11.484 -1.416 1 90.94 209 VAL A C 1
ATOM 1577 O O . VAL A 1 209 ? 9.75 12.633 -1.557 1 90.94 209 VAL A O 1
ATOM 1580 N N . CYS A 1 210 ? 10.023 10.82 -0.285 1 92.31 210 CYS A N 1
ATOM 1581 C CA . CYS A 1 210 ? 9.281 11.383 0.84 1 92.31 210 CYS A CA 1
ATOM 1582 C C . CYS A 1 210 ? 10.023 12.57 1.445 1 92.31 210 CYS A C 1
ATOM 1584 O O . CYS A 1 210 ? 9.406 13.57 1.808 1 92.31 210 CYS A O 1
ATOM 1586 N N . ALA A 1 211 ? 11.312 12.453 1.58 1 90.38 211 ALA A N 1
ATOM 1587 C CA . ALA A 1 211 ? 12.102 13.555 2.113 1 90.38 211 ALA A CA 1
ATOM 1588 C C . ALA A 1 211 ? 12.062 14.758 1.178 1 90.38 211 ALA A C 1
ATOM 1590 O O . ALA A 1 211 ? 11.969 15.898 1.63 1 90.38 211 ALA A O 1
ATOM 1591 N N . PHE A 1 212 ? 12.164 14.5 -0.08 1 88.94 212 PHE A N 1
ATOM 1592 C CA . PHE A 1 212 ? 12.156 15.57 -1.07 1 88.94 212 PHE A CA 1
ATOM 1593 C C . PHE A 1 212 ? 10.828 16.328 -1.042 1 88.94 212 PHE A C 1
ATOM 1595 O O . PHE A 1 212 ? 10.812 17.547 -1.048 1 88.94 212 PHE A O 1
ATOM 1602 N N . ARG A 1 213 ? 9.82 15.57 -1.031 1 89.44 213 ARG A N 1
ATOM 1603 C CA . ARG A 1 213 ? 8.5 16.203 -1.031 1 89.44 213 ARG A CA 1
ATOM 1604 C C . ARG A 1 213 ? 8.266 16.984 0.258 1 89.44 213 ARG A C 1
ATOM 1606 O O . ARG A 1 213 ? 7.633 18.047 0.244 1 89.44 213 ARG A O 1
ATOM 1613 N N . GLY A 1 214 ? 8.742 16.469 1.335 1 89.19 214 GLY A N 1
ATOM 1614 C CA . GLY A 1 214 ? 8.641 17.203 2.588 1 89.19 214 GLY A CA 1
ATOM 1615 C C . GLY A 1 214 ? 9.461 18.469 2.602 1 89.19 214 GLY A C 1
ATOM 1616 O O . GLY A 1 214 ? 8.992 19.516 3.076 1 89.19 214 GLY A O 1
ATOM 1617 N N . LEU A 1 215 ? 10.633 18.438 2.076 1 87.75 215 LEU A N 1
ATOM 1618 C CA . LEU A 1 215 ? 11.547 19.578 2.078 1 87.75 215 LEU A CA 1
ATOM 1619 C C . LEU A 1 215 ? 11.016 20.703 1.203 1 87.75 215 LEU A C 1
ATOM 1621 O O . LEU A 1 215 ? 11.219 21.891 1.507 1 87.75 215 LEU A O 1
ATOM 1625 N N . TYR A 1 216 ? 10.281 20.344 0.197 1 86.75 216 TYR A N 1
ATOM 1626 C CA . TYR A 1 216 ? 9.812 21.359 -0.735 1 86.75 216 TYR A CA 1
ATOM 1627 C C . TYR A 1 216 ? 8.305 21.531 -0.651 1 86.75 216 TYR A C 1
ATOM 1629 O O . TYR A 1 216 ? 7.645 21.781 -1.659 1 86.75 216 TYR A O 1
ATOM 1637 N N . VAL A 1 217 ? 7.762 21.281 0.524 1 84.19 217 VAL A N 1
ATOM 1638 C CA . VAL A 1 217 ? 6.324 21.375 0.76 1 84.19 217 VAL A CA 1
ATOM 1639 C C . VAL A 1 217 ? 5.828 22.781 0.433 1 84.19 217 VAL A C 1
ATOM 1641 O O . VAL A 1 217 ? 4.73 22.953 -0.1 1 84.19 217 VAL A O 1
ATOM 1644 N N . HIS A 1 218 ? 6.605 23.812 0.736 1 79.5 218 HIS A N 1
ATOM 1645 C CA . HIS A 1 218 ? 6.199 25.203 0.555 1 79.5 218 HIS A CA 1
ATOM 1646 C C . HIS A 1 218 ? 6.082 25.562 -0.924 1 79.5 218 HIS A C 1
ATOM 1648 O O . HIS A 1 218 ? 5.363 26.484 -1.29 1 79.5 218 HIS A O 1
ATOM 1654 N N . GLU A 1 219 ? 6.766 24.859 -1.712 1 75.56 219 GLU A N 1
ATOM 1655 C CA . GLU A 1 219 ? 6.762 25.141 -3.145 1 75.56 219 GLU A CA 1
ATOM 1656 C C . GLU A 1 219 ? 5.555 24.516 -3.83 1 75.56 219 GLU A C 1
ATOM 1658 O O . GLU A 1 219 ? 5.051 25.031 -4.824 1 75.56 219 GLU A O 1
ATOM 1663 N N . TYR A 1 220 ? 5.023 23.422 -3.227 1 68.12 220 TYR A N 1
ATOM 1664 C CA . TYR A 1 220 ? 4.035 22.641 -3.957 1 68.12 220 TYR A CA 1
ATOM 1665 C C . TYR A 1 220 ? 2.646 22.812 -3.357 1 68.12 220 TYR A C 1
ATOM 1667 O O . TYR A 1 220 ? 1.64 22.672 -4.055 1 68.12 220 TYR A O 1
ATOM 1675 N N . ALA A 1 221 ? 2.469 22.938 -2.096 1 68.25 221 ALA A N 1
ATOM 1676 C CA . ALA A 1 221 ? 1.137 22.781 -1.518 1 68.25 221 ALA A CA 1
ATOM 1677 C C . ALA A 1 221 ? 0.747 24.016 -0.703 1 68.25 221 ALA A C 1
ATOM 1679 O O . ALA A 1 221 ? -0.393 24.125 -0.246 1 68.25 221 ALA A O 1
ATOM 1680 N N . GLY A 1 222 ? 1.562 25.047 -0.712 1 71 222 GLY A N 1
ATOM 1681 C CA . GLY A 1 222 ? 1.213 26.203 0.086 1 71 222 GLY A CA 1
ATOM 1682 C C . GLY A 1 222 ? 1.479 26.016 1.567 1 71 222 GLY A C 1
ATOM 1683 O O . GLY A 1 222 ? 2.414 25.312 1.95 1 71 222 GLY A O 1
ATOM 1684 N N . ARG A 1 223 ? 0.692 26.766 2.449 1 74.06 223 ARG A N 1
ATOM 1685 C CA . ARG A 1 223 ? 0.911 26.75 3.893 1 74.06 223 ARG A CA 1
ATOM 1686 C C . ARG A 1 223 ? -0.305 26.188 4.621 1 74.06 223 ARG A C 1
ATOM 1688 O O . ARG A 1 223 ? -1.416 26.188 4.086 1 74.06 223 ARG A O 1
ATOM 1695 N N . GLY A 1 224 ? -0.074 25.469 5.676 1 78.19 224 GLY A N 1
ATOM 1696 C CA . GLY A 1 224 ? -1.153 24.984 6.52 1 78.19 224 GLY A CA 1
ATOM 1697 C C . GLY A 1 224 ? -1.18 23.469 6.637 1 78.19 224 GLY A C 1
ATOM 1698 O O . GLY A 1 224 ? -0.408 22.781 5.969 1 78.19 224 GLY A O 1
ATOM 1699 N N . ALA A 1 225 ? -2.041 23.016 7.445 1 79.12 225 ALA A N 1
ATOM 1700 C CA . ALA A 1 225 ? -2.152 21.609 7.773 1 79.12 225 ALA A CA 1
ATOM 1701 C C . ALA A 1 225 ? -2.652 20.797 6.578 1 79.12 225 ALA A C 1
ATOM 1703 O O . ALA A 1 225 ? -2.191 19.688 6.336 1 79.12 225 ALA A O 1
ATOM 1704 N N . LEU A 1 226 ? -3.484 21.344 5.785 1 81.81 226 LEU A N 1
ATOM 1705 C CA . LEU A 1 226 ? -4.027 20.641 4.629 1 81.81 226 LEU A CA 1
ATOM 1706 C C . LEU A 1 226 ? -2.986 20.531 3.523 1 81.81 226 LEU A C 1
ATOM 1708 O O . LEU A 1 226 ? -2.93 19.516 2.818 1 81.81 226 LEU A O 1
ATOM 1712 N N . ALA A 1 227 ? -2.201 21.562 3.418 1 82.62 227 ALA A N 1
ATOM 1713 C CA . ALA A 1 227 ? -1.115 21.516 2.443 1 82.62 227 ALA A CA 1
ATOM 1714 C C . ALA A 1 227 ? -0.113 20.422 2.791 1 82.62 227 ALA A C 1
ATOM 1716 O O . ALA A 1 227 ? 0.371 19.703 1.905 1 82.62 227 ALA A O 1
ATOM 1717 N N . LEU A 1 228 ? 0.172 20.328 4.07 1 86.44 228 LEU A N 1
ATOM 1718 C CA . LEU A 1 228 ? 1.078 19.281 4.535 1 86.44 228 LEU A CA 1
ATOM 1719 C C . LEU A 1 228 ? 0.511 17.891 4.242 1 86.44 228 LEU A C 1
ATOM 1721 O O . LEU A 1 228 ? 1.237 17 3.795 1 86.44 228 LEU A O 1
ATOM 1725 N N . SER A 1 229 ? -0.748 17.75 4.48 1 84.44 229 SER A N 1
ATOM 1726 C CA . SER A 1 229 ? -1.386 16.453 4.254 1 84.44 229 SER A CA 1
ATOM 1727 C C . SER A 1 229 ? -1.412 16.109 2.768 1 84.44 229 SER A C 1
ATOM 1729 O O . SER A 1 229 ? -1.193 14.953 2.391 1 84.44 229 SER A O 1
ATOM 1731 N N . ARG A 1 230 ? -1.663 17.031 1.984 1 85.5 230 ARG A N 1
ATOM 1732 C CA . ARG A 1 230 ? -1.679 16.812 0.542 1 85.5 230 ARG A CA 1
ATOM 1733 C C . ARG A 1 230 ? -0.299 16.406 0.036 1 85.5 230 ARG A C 1
ATOM 1735 O O . ARG A 1 230 ? -0.18 15.539 -0.838 1 85.5 230 ARG A O 1
ATOM 1742 N N . THR A 1 231 ? 0.679 17.094 0.545 1 88.5 231 THR A N 1
ATOM 1743 C CA . THR A 1 231 ? 2.051 16.781 0.16 1 88.5 231 THR A CA 1
ATOM 1744 C C . THR A 1 231 ? 2.424 15.359 0.584 1 88.5 231 THR A C 1
ATOM 1746 O O . THR A 1 231 ? 3.059 14.625 -0.176 1 88.5 231 THR A O 1
ATOM 1749 N N . THR A 1 232 ? 2.035 15 1.813 1 89.12 232 THR A N 1
ATOM 1750 C CA . THR A 1 232 ? 2.334 13.656 2.303 1 89.12 232 THR A CA 1
ATOM 1751 C C . THR A 1 232 ? 1.602 12.609 1.476 1 89.12 232 THR A C 1
ATOM 1753 O O . THR A 1 232 ? 2.17 11.562 1.147 1 89.12 232 THR A O 1
ATOM 1756 N N . THR A 1 233 ? 0.366 12.805 1.09 1 85.94 233 THR A N 1
ATOM 1757 C CA . THR A 1 233 ? -0.413 11.891 0.263 1 85.94 233 THR A CA 1
ATOM 1758 C C . THR A 1 233 ? 0.218 11.742 -1.118 1 85.94 233 THR A C 1
ATOM 1760 O O . THR A 1 233 ? 0.313 10.633 -1.645 1 85.94 233 THR A O 1
ATOM 1763 N N . PHE A 1 234 ? 0.62 12.812 -1.604 1 87.94 234 PHE A N 1
ATOM 1764 C CA . PHE A 1 234 ? 1.25 12.789 -2.918 1 87.94 234 PHE A CA 1
ATOM 1765 C C . PHE A 1 234 ? 2.561 12.008 -2.875 1 87.94 234 PHE A C 1
ATOM 1767 O O . PHE A 1 234 ? 2.881 11.266 -3.809 1 87.94 234 PHE A O 1
ATOM 1774 N N . ALA A 1 235 ? 3.299 12.25 -1.831 1 90.25 235 ALA A N 1
ATOM 1775 C CA . ALA A 1 235 ? 4.551 11.523 -1.666 1 90.25 235 ALA A CA 1
ATOM 1776 C C . ALA A 1 235 ? 4.305 10.016 -1.597 1 90.25 235 ALA A C 1
ATOM 1778 O O . ALA A 1 235 ? 5.043 9.234 -2.197 1 90.25 235 ALA A O 1
ATOM 1779 N N . VAL A 1 236 ? 3.289 9.617 -0.896 1 89.12 236 VAL A N 1
ATOM 1780 C CA . VAL A 1 236 ? 2.961 8.203 -0.747 1 89.12 236 VAL A CA 1
ATOM 1781 C C . VAL A 1 236 ? 2.537 7.625 -2.096 1 89.12 236 VAL A C 1
ATOM 1783 O O . VAL A 1 236 ? 2.963 6.527 -2.471 1 89.12 236 VAL A O 1
ATOM 1786 N N . VAL A 1 237 ? 1.8 8.344 -2.863 1 87.69 237 VAL A N 1
ATOM 1787 C CA . VAL A 1 237 ? 1.288 7.898 -4.156 1 87.69 237 VAL A CA 1
ATOM 1788 C C . VAL A 1 237 ? 2.447 7.699 -5.129 1 87.69 237 VAL A C 1
ATOM 1790 O O . VAL A 1 237 ? 2.578 6.633 -5.738 1 87.69 237 VAL A O 1
ATOM 1793 N N . ILE A 1 238 ? 3.291 8.633 -5.195 1 89.38 238 ILE A N 1
ATOM 1794 C CA . ILE A 1 238 ? 4.402 8.57 -6.141 1 89.38 238 ILE A CA 1
ATOM 1795 C C . ILE A 1 238 ? 5.383 7.484 -5.711 1 89.38 238 ILE A C 1
ATOM 1797 O O . ILE A 1 238 ? 5.969 6.801 -6.555 1 89.38 238 ILE A O 1
ATOM 1801 N N . SER A 1 239 ? 5.551 7.43 -4.426 1 92.75 239 SER A N 1
ATOM 1802 C CA . SER A 1 239 ? 6.43 6.379 -3.92 1 92.75 239 SER A CA 1
ATOM 1803 C C . SER A 1 239 ? 5.879 4.992 -4.238 1 92.75 239 SER A C 1
ATOM 1805 O O . SER A 1 239 ? 6.629 4.094 -4.621 1 92.75 239 SER A O 1
ATOM 1807 N N . SER A 1 240 ? 4.598 4.797 -4.105 1 90.94 240 SER A N 1
ATOM 1808 C CA . SER A 1 240 ? 3.977 3.5 -4.352 1 90.94 240 SER A CA 1
ATOM 1809 C C . SER A 1 240 ? 4.078 3.109 -5.824 1 90.94 240 SER A C 1
ATOM 1811 O O . SER A 1 240 ? 4.438 1.974 -6.145 1 90.94 240 SER A O 1
ATOM 1813 N N . VAL A 1 241 ? 3.814 4.008 -6.68 1 90.25 241 VAL A N 1
ATOM 1814 C CA . VAL A 1 241 ? 3.908 3.746 -8.109 1 90.25 241 VAL A CA 1
ATOM 1815 C C . VAL A 1 241 ? 5.363 3.475 -8.492 1 90.25 241 VAL A C 1
ATOM 1817 O O . VAL A 1 241 ? 5.645 2.561 -9.273 1 90.25 241 VAL A O 1
ATOM 1820 N N . GLY A 1 242 ? 6.246 4.297 -7.984 1 92.69 242 GLY A N 1
ATOM 1821 C CA . GLY A 1 242 ? 7.66 4.121 -8.266 1 92.69 242 GLY A CA 1
ATOM 1822 C C . GLY A 1 242 ? 8.195 2.779 -7.797 1 92.69 242 GLY A C 1
ATOM 1823 O O . GLY A 1 242 ? 9.031 2.17 -8.469 1 92.69 242 GLY A O 1
ATOM 1824 N N . VAL A 1 243 ? 7.734 2.326 -6.625 1 93.94 243 VAL A N 1
ATOM 1825 C CA . VAL A 1 243 ? 8.164 1.041 -6.082 1 93.94 243 VAL A CA 1
ATOM 1826 C C . VAL A 1 243 ? 7.789 -0.08 -7.051 1 93.94 243 VAL A C 1
ATOM 1828 O O . VAL A 1 243 ? 8.594 -0.986 -7.297 1 93.94 243 VAL A O 1
ATOM 1831 N N . LEU A 1 244 ? 6.629 -0.045 -7.641 1 92.81 244 LEU A N 1
ATOM 1832 C CA . LEU A 1 244 ? 6.188 -1.094 -8.555 1 92.81 244 LEU A CA 1
ATOM 1833 C C . LEU A 1 244 ? 6.941 -1.017 -9.875 1 92.81 244 LEU A C 1
ATOM 1835 O O . LEU A 1 244 ? 7.25 -2.045 -10.484 1 92.81 244 LEU A O 1
ATOM 1839 N N . LEU A 1 245 ? 7.164 0.189 -10.266 1 92 245 LEU A N 1
ATOM 1840 C CA . LEU A 1 245 ? 7.957 0.359 -11.477 1 92 245 LEU A CA 1
ATOM 1841 C C . LEU A 1 245 ? 9.367 -0.199 -11.289 1 92 245 LEU A C 1
ATOM 1843 O O . LEU A 1 245 ? 9.859 -0.943 -12.141 1 92 245 LEU A O 1
ATOM 1847 N N . ILE A 1 246 ? 10.016 0.18 -10.227 1 94.56 246 ILE A N 1
ATOM 1848 C CA . ILE A 1 246 ? 11.367 -0.285 -9.93 1 94.56 246 ILE A CA 1
ATOM 1849 C C . ILE A 1 246 ? 11.359 -1.799 -9.734 1 94.56 246 ILE A C 1
ATOM 1851 O O . ILE A 1 246 ? 12.305 -2.488 -10.125 1 94.56 246 ILE A O 1
ATOM 1855 N N . ASP A 1 247 ? 10.297 -2.26 -9.117 1 94.44 247 ASP A N 1
ATOM 1856 C CA . ASP A 1 247 ? 10.172 -3.701 -8.93 1 94.44 247 ASP A CA 1
ATOM 1857 C C . ASP A 1 247 ? 10.227 -4.438 -10.266 1 94.44 247 ASP A C 1
ATOM 1859 O O . ASP A 1 247 ? 10.922 -5.449 -10.391 1 94.44 247 ASP A O 1
ATOM 1863 N N . TYR A 1 248 ? 9.516 -3.961 -11.211 1 93.31 248 TYR A N 1
ATOM 1864 C CA . TYR A 1 248 ? 9.531 -4.59 -12.523 1 93.31 248 TYR A CA 1
ATOM 1865 C C . TYR A 1 248 ? 10.922 -4.527 -13.141 1 93.31 248 TYR A C 1
ATOM 1867 O O . TYR A 1 248 ? 11.406 -5.523 -13.688 1 93.31 248 TYR A O 1
ATOM 1875 N N . LEU A 1 249 ? 11.516 -3.395 -13.07 1 93.31 249 LEU A N 1
ATOM 1876 C CA . LEU A 1 249 ? 12.828 -3.205 -13.672 1 93.31 249 LEU A CA 1
ATOM 1877 C C . LEU A 1 249 ? 13.867 -4.113 -13.016 1 93.31 249 LEU A C 1
ATOM 1879 O O . LEU A 1 249 ? 14.688 -4.727 -13.703 1 93.31 249 LEU A O 1
ATOM 1883 N N . LEU A 1 250 ? 13.812 -4.188 -11.727 1 94.06 250 LEU A N 1
ATOM 1884 C CA . LEU A 1 250 ? 14.766 -5.031 -11.008 1 94.06 250 LEU A CA 1
ATOM 1885 C C . LEU A 1 250 ? 14.5 -6.508 -11.289 1 94.06 250 LEU A C 1
ATOM 1887 O O . LEU A 1 250 ? 15.438 -7.301 -11.391 1 94.06 250 LEU A O 1
ATOM 1891 N N . THR A 1 251 ? 13.203 -6.824 -11.383 1 91.19 251 THR A N 1
ATOM 1892 C CA . THR A 1 251 ? 12.867 -8.203 -11.719 1 91.19 251 THR A CA 1
ATOM 1893 C C . THR A 1 251 ? 13.375 -8.562 -13.109 1 91.19 251 THR A C 1
ATOM 1895 O O . THR A 1 251 ? 13.914 -9.656 -13.312 1 91.19 251 THR A O 1
ATOM 1898 N N . ALA A 1 252 ? 13.297 -7.691 -14.008 1 88.81 252 ALA A N 1
ATOM 1899 C CA . ALA A 1 252 ? 13.734 -7.93 -15.375 1 88.81 252 ALA A CA 1
ATOM 1900 C C . ALA A 1 252 ? 15.25 -8.086 -15.445 1 88.81 252 ALA A C 1
ATOM 1902 O O . ALA A 1 252 ? 15.766 -8.875 -16.25 1 88.81 252 ALA A O 1
ATOM 1903 N N . VAL A 1 253 ? 15.945 -7.383 -14.547 1 89.25 253 VAL A N 1
ATOM 1904 C CA . VAL A 1 253 ? 17.406 -7.391 -14.586 1 89.25 253 VAL A CA 1
ATOM 1905 C C . VAL A 1 253 ? 17.938 -8.578 -13.781 1 89.25 253 VAL A C 1
ATOM 1907 O O . VAL A 1 253 ? 18.953 -9.172 -14.148 1 89.25 253 VAL A O 1
ATOM 1910 N N . LEU A 1 254 ? 17.25 -8.875 -12.734 1 84.56 254 LEU A N 1
ATOM 1911 C CA . LEU A 1 254 ? 17.797 -9.852 -11.797 1 84.56 254 LEU A CA 1
ATOM 1912 C C . LEU A 1 254 ? 17.312 -11.258 -12.148 1 84.56 254 LEU A C 1
ATOM 1914 O O . LEU A 1 254 ? 17.812 -12.242 -11.602 1 84.56 254 LEU A O 1
ATOM 1918 N N . ILE A 1 255 ? 16.234 -11.438 -12.961 1 76.62 255 ILE A N 1
ATOM 1919 C CA . ILE A 1 255 ? 15.805 -12.758 -13.398 1 76.62 255 ILE A CA 1
ATOM 1920 C C . ILE A 1 255 ? 16.453 -13.102 -14.742 1 76.62 255 ILE A C 1
ATOM 1922 O O . ILE A 1 255 ? 16.547 -12.25 -15.633 1 76.62 255 ILE A O 1
ATOM 1926 N N . MET B 1 1 ? 1.014 -1.449 33.5 1 27.16 1 MET B N 1
ATOM 1927 C CA . MET B 1 1 ? -0.427 -1.292 33.312 1 27.16 1 MET B CA 1
ATOM 1928 C C . MET B 1 1 ? -0.799 -1.388 31.828 1 27.16 1 MET B C 1
ATOM 1930 O O . MET B 1 1 ? -1.981 -1.44 31.484 1 27.16 1 MET B O 1
ATOM 1934 N N . GLN B 1 2 ? 0.072 -0.809 30.859 1 31.75 2 GLN B N 1
ATOM 1935 C CA . GLN B 1 2 ? -0.192 -0.032 29.656 1 31.75 2 GLN B CA 1
ATOM 1936 C C . GLN B 1 2 ? -0.394 -0.942 28.453 1 31.75 2 GLN B C 1
ATOM 1938 O O . GLN B 1 2 ? -0.621 -0.464 27.344 1 31.75 2 GLN B O 1
ATOM 1943 N N . PRO B 1 3 ? 0.072 -1.977 28.484 1 35.94 3 PRO B N 1
ATOM 1944 C CA . PRO B 1 3 ? -0.151 -2.768 27.266 1 35.94 3 PRO B CA 1
ATOM 1945 C C . PRO B 1 3 ? -1.611 -3.174 27.094 1 35.94 3 PRO B C 1
ATOM 1947 O O . PRO B 1 3 ? -2.055 -3.418 25.969 1 35.94 3 PRO B O 1
ATOM 1950 N N . LEU B 1 4 ? -2.268 -3.441 28.172 1 36.69 4 LEU B N 1
ATOM 1951 C CA . LEU B 1 4 ? -3.674 -3.83 28.219 1 36.69 4 LEU B CA 1
ATOM 1952 C C . LEU B 1 4 ? -4.566 -2.705 27.703 1 36.69 4 LEU B C 1
ATOM 1954 O O . LEU B 1 4 ? -5.598 -2.965 27.078 1 36.69 4 LEU B O 1
ATOM 1958 N N . ASN B 1 5 ? -4.246 -1.466 27.938 1 39.56 5 ASN B N 1
ATOM 1959 C CA . ASN B 1 5 ? -4.949 -0.273 27.469 1 39.56 5 ASN B CA 1
ATOM 1960 C C . ASN B 1 5 ? -4.855 -0.11 25.969 1 39.56 5 ASN B C 1
ATOM 1962 O O . ASN B 1 5 ? -5.766 0.432 25.328 1 39.56 5 ASN B O 1
ATOM 1966 N N . ILE B 1 6 ? -3.799 -0.577 25.391 1 37.69 6 ILE B N 1
ATOM 1967 C CA . ILE B 1 6 ? -3.648 -0.534 23.938 1 37.69 6 ILE B CA 1
ATOM 1968 C C . ILE B 1 6 ? -4.594 -1.544 23.297 1 37.69 6 ILE B C 1
ATOM 1970 O O . ILE B 1 6 ? -5.25 -1.239 22.297 1 37.69 6 ILE B O 1
ATOM 1974 N N . ILE B 1 7 ? -4.668 -2.711 23.875 1 39.16 7 ILE B N 1
ATOM 1975 C CA . ILE B 1 7 ? -5.555 -3.736 23.344 1 39.16 7 ILE B CA 1
ATOM 1976 C C . ILE B 1 7 ? -7.008 -3.336 23.578 1 39.16 7 ILE B C 1
ATOM 1978 O O . ILE B 1 7 ? -7.852 -3.482 22.688 1 39.16 7 ILE B O 1
ATOM 1982 N N . THR B 1 8 ? -7.297 -2.938 24.766 1 43.09 8 THR B N 1
ATOM 1983 C CA . THR B 1 8 ? -8.648 -2.48 25.062 1 43.09 8 THR B CA 1
ATOM 1984 C C . THR B 1 8 ? -8.977 -1.215 24.281 1 43.09 8 THR B C 1
ATOM 1986 O O . THR B 1 8 ? -10.117 -1.011 23.859 1 43.09 8 THR B O 1
ATOM 1989 N N . GLY B 1 9 ? -8.031 -0.359 24.156 1 43.91 9 GLY B N 1
ATOM 1990 C CA . GLY B 1 9 ? -8.164 0.814 23.312 1 43.91 9 GLY B CA 1
ATOM 1991 C C . GLY B 1 9 ? -8.367 0.472 21.844 1 43.91 9 GLY B C 1
ATOM 1992 O O . GLY B 1 9 ? -9.18 1.1 21.156 1 43.91 9 GLY B O 1
ATOM 1993 N N . THR B 1 10 ? -7.664 -0.565 21.469 1 48.5 10 THR B N 1
ATOM 1994 C CA . THR B 1 10 ? -7.816 -1.017 20.094 1 48.5 10 THR B CA 1
ATOM 1995 C C . THR B 1 10 ? -9.164 -1.701 19.891 1 48.5 10 THR B C 1
ATOM 1997 O O . THR B 1 10 ? -9.812 -1.518 18.859 1 48.5 10 THR B O 1
ATOM 2000 N N . LEU B 1 11 ? -9.586 -2.49 20.906 1 48 11 LEU B N 1
ATOM 2001 C CA . LEU B 1 11 ? -10.898 -3.133 20.844 1 48 11 LEU B CA 1
ATOM 2002 C C . LEU B 1 11 ? -12.016 -2.102 20.953 1 48 11 LEU B C 1
ATOM 2004 O O . LEU B 1 11 ? -13.023 -2.199 20.25 1 48 11 LEU B O 1
ATOM 2008 N N . VAL B 1 12 ? -11.938 -1.239 21.953 1 47.47 12 VAL B N 1
ATOM 2009 C CA . VAL B 1 12 ? -12.898 -0.15 22.047 1 47.47 12 VAL B CA 1
ATOM 2010 C C . VAL B 1 12 ? -12.875 0.688 20.781 1 47.47 12 VAL B C 1
ATOM 2012 O O . VAL B 1 12 ? -13.922 1.1 20.266 1 47.47 12 VAL B O 1
ATOM 2015 N N . GLU B 1 13 ? -11.711 0.789 20.312 1 54.06 13 GLU B N 1
ATOM 2016 C CA . GLU B 1 13 ? -11.562 1.496 19.047 1 54.06 13 GLU B CA 1
ATOM 2017 C C . GLU B 1 13 ? -12.164 0.693 17.891 1 54.06 13 GLU B C 1
ATOM 2019 O O . GLU B 1 13 ? -12.82 1.255 17.016 1 54.06 13 GLU B O 1
ATOM 2024 N N . ALA B 1 14 ? -11.992 -0.616 18.078 1 57.38 14 ALA B N 1
ATOM 2025 C CA . ALA B 1 14 ? -12.617 -1.467 17.078 1 57.38 14 ALA B CA 1
ATOM 2026 C C . ALA B 1 14 ? -14.141 -1.43 17.188 1 57.38 14 ALA B C 1
ATOM 2028 O O . ALA B 1 14 ? -14.844 -1.414 16.188 1 57.38 14 ALA B O 1
ATOM 2029 N N . GLY B 1 15 ? -14.609 -1.477 18.438 1 57.34 15 GLY B N 1
ATOM 2030 C CA . GLY B 1 15 ? -16.047 -1.348 18.656 1 57.34 15 GLY B CA 1
ATOM 2031 C C . GLY B 1 15 ? -16.594 -0.015 18.188 1 57.34 15 GLY B C 1
ATOM 2032 O O . GLY B 1 15 ? -17.656 0.035 17.547 1 57.34 15 GLY B O 1
ATOM 2033 N N . SER B 1 16 ? -15.859 0.967 18.469 1 60.53 16 SER B N 1
ATOM 2034 C CA . SER B 1 16 ? -16.312 2.295 18.062 1 60.53 16 SER B CA 1
ATOM 2035 C C . SER B 1 16 ? -16.297 2.443 16.547 1 60.53 16 SER B C 1
ATOM 2037 O O . SER B 1 16 ? -17.188 3.062 15.969 1 60.53 16 SER B O 1
ATOM 2039 N N . VAL B 1 17 ? -15.312 1.763 15.961 1 63.34 17 VAL B N 1
ATOM 2040 C CA . VAL B 1 17 ? -15.25 1.803 14.508 1 63.34 17 VAL B CA 1
ATOM 2041 C C . VAL B 1 17 ? -16.422 1.023 13.914 1 63.34 17 VAL B C 1
ATOM 2043 O O . VAL B 1 17 ? -17.031 1.459 12.938 1 63.34 17 VAL B O 1
ATOM 2046 N N . ALA B 1 18 ? -16.703 -0.054 14.656 1 63.44 18 ALA B N 1
ATOM 2047 C CA . ALA B 1 18 ? -17.828 -0.861 14.18 1 63.44 18 ALA B CA 1
ATOM 2048 C C . ALA B 1 18 ? -19.141 -0.092 14.297 1 63.44 18 ALA B C 1
ATOM 2050 O O . ALA B 1 18 ? -19.953 -0.108 13.367 1 63.44 18 ALA B O 1
ATOM 2051 N N . ILE B 1 19 ? -19.328 0.542 15.375 1 63.31 19 ILE B N 1
ATOM 2052 C CA . ILE B 1 19 ? -20.531 1.338 15.57 1 63.31 19 ILE B CA 1
ATOM 2053 C C . ILE B 1 19 ? -20.562 2.488 14.57 1 63.31 19 ILE B C 1
ATOM 2055 O O . ILE B 1 19 ? -21.625 2.801 14.008 1 63.31 19 ILE B O 1
ATOM 2059 N N . PHE B 1 20 ? -19.344 2.918 14.406 1 66.38 20 PHE B N 1
ATOM 2060 C CA . PHE B 1 20 ? -19.219 4.012 13.453 1 66.38 20 PHE B CA 1
ATOM 2061 C C . PHE B 1 20 ? -19.562 3.549 12.047 1 66.38 20 PHE B C 1
ATOM 2063 O O . PHE B 1 20 ? -20.266 4.254 11.312 1 66.38 20 PHE B O 1
ATOM 2070 N N . VAL B 1 21 ? -19.156 2.354 11.836 1 65.38 21 VAL B N 1
ATOM 2071 C CA . VAL B 1 21 ? -19.438 1.797 10.516 1 65.38 21 VAL B CA 1
ATOM 2072 C C . VAL B 1 21 ? -20.938 1.579 10.352 1 65.38 21 VAL B C 1
ATOM 2074 O O . VAL B 1 21 ? -21.516 1.927 9.312 1 65.38 21 VAL B O 1
ATOM 2077 N N . VAL B 1 22 ? -21.516 1.12 11.375 1 66.88 22 VAL B N 1
ATOM 2078 C CA . VAL B 1 22 ? -22.953 0.822 11.328 1 66.88 22 VAL B CA 1
ATOM 2079 C C . VAL B 1 22 ? -23.75 2.123 11.242 1 66.88 22 VAL B C 1
ATOM 2081 O O . VAL B 1 22 ? -24.703 2.223 10.469 1 66.88 22 VAL B O 1
ATOM 2084 N N . ARG B 1 23 ? -23.344 3.055 11.953 1 64.81 23 ARG B N 1
ATOM 2085 C CA . ARG B 1 23 ? -24.031 4.34 11.945 1 64.81 23 ARG B CA 1
ATOM 2086 C C . ARG B 1 23 ? -23.859 5.047 10.602 1 64.81 23 ARG B C 1
ATOM 2088 O O . ARG B 1 23 ? -24.781 5.68 10.102 1 64.81 23 ARG B O 1
ATOM 2095 N N . SER B 1 24 ? -22.641 4.906 10.148 1 66.75 24 SER B N 1
ATOM 2096 C CA . SER B 1 24 ? -22.359 5.539 8.867 1 66.75 24 SER B CA 1
ATOM 2097 C C . SER B 1 24 ? -23.141 4.875 7.738 1 66.75 24 SER B C 1
ATOM 2099 O O . SER B 1 24 ? -23.594 5.547 6.809 1 66.75 24 SER B O 1
ATOM 2101 N N . PHE B 1 25 ? -23.203 3.605 7.965 1 67.31 25 PHE B N 1
ATOM 2102 C CA . PHE B 1 25 ? -23.984 2.859 6.977 1 67.31 25 PHE B CA 1
ATOM 2103 C C . PHE B 1 25 ? -25.453 3.246 7.035 1 67.31 25 PHE B C 1
ATOM 2105 O O . PHE B 1 25 ? -26.109 3.344 6 1 67.31 25 PHE B O 1
ATOM 2112 N N . ARG B 1 26 ? -25.906 3.488 8.094 1 64.62 26 ARG B N 1
ATOM 2113 C CA . ARG B 1 26 ? -27.312 3.881 8.258 1 64.62 26 ARG B CA 1
ATOM 2114 C C . ARG B 1 26 ? -27.547 5.281 7.707 1 64.62 26 ARG B C 1
ATOM 2116 O O . ARG B 1 26 ? -28.656 5.594 7.25 1 64.62 26 ARG B O 1
ATOM 2123 N N . GLY B 1 27 ? -26.578 6.023 7.746 1 62.59 27 GLY B N 1
ATOM 2124 C CA . GLY B 1 27 ? -26.688 7.379 7.238 1 62.59 27 GLY B CA 1
ATOM 2125 C C . GLY B 1 27 ? -26.812 7.445 5.727 1 62.59 27 GLY B C 1
ATOM 2126 O O . GLY B 1 27 ? -27.328 8.422 5.184 1 62.59 27 GLY B O 1
ATOM 2127 N N . ILE B 1 28 ? -26.359 6.414 5.168 1 64.81 28 ILE B N 1
ATOM 2128 C CA . ILE B 1 28 ? -26.453 6.336 3.713 1 64.81 28 ILE B CA 1
ATOM 2129 C C . ILE B 1 28 ? -27.922 6.34 3.287 1 64.81 28 ILE B C 1
ATOM 2131 O O . ILE B 1 28 ? -28.266 6.879 2.234 1 64.81 28 ILE B O 1
ATOM 2135 N N . PHE B 1 29 ? -28.625 5.777 4.137 1 64.25 29 PHE B N 1
ATOM 2136 C CA . PHE B 1 29 ? -30.031 5.609 3.773 1 64.25 29 PHE B CA 1
ATOM 2137 C C . PHE B 1 29 ? -30.875 6.758 4.312 1 64.25 29 PHE B C 1
ATOM 2139 O O . PHE B 1 29 ? -32.094 6.801 4.098 1 64.25 29 PHE B O 1
ATOM 2146 N N . GLN B 1 30 ? -30.266 7.609 4.965 1 63.34 30 GLN B N 1
ATOM 2147 C CA . GLN B 1 30 ? -31.078 8.703 5.5 1 63.34 30 GLN B CA 1
ATOM 2148 C C . GLN B 1 30 ? -31.016 9.93 4.59 1 63.34 30 GLN B C 1
ATOM 2150 O O . GLN B 1 30 ? -29.984 10.195 3.967 1 63.34 30 GLN B O 1
ATOM 2155 N N . ARG B 1 31 ? -32.25 10.609 4.371 1 63.66 31 ARG B N 1
ATOM 2156 C CA . ARG B 1 31 ? -32.469 11.805 3.559 1 63.66 31 ARG B CA 1
ATOM 2157 C C . ARG B 1 31 ? -31.781 13.016 4.168 1 63.66 31 ARG B C 1
ATOM 2159 O O . ARG B 1 31 ? -31.531 13.055 5.375 1 63.66 31 ARG B O 1
ATOM 2166 N N . PRO B 1 32 ? -31.359 13.969 3.389 1 65.19 32 PRO B N 1
ATOM 2167 C CA . PRO B 1 32 ? -31.328 14.328 1.969 1 65.19 32 PRO B CA 1
ATOM 2168 C C . PRO B 1 32 ? -30.109 13.758 1.246 1 65.19 32 PRO B C 1
ATOM 2170 O O . PRO B 1 32 ? -29.016 13.734 1.805 1 65.19 32 PRO B O 1
ATOM 2173 N N . PHE B 1 33 ? -30.406 13.156 0.206 1 65.06 33 PHE B N 1
ATOM 2174 C CA . PHE B 1 33 ? -29.359 12.703 -0.7 1 65.06 33 PHE B CA 1
ATOM 2175 C C . PHE B 1 33 ? -28.672 13.883 -1.371 1 65.06 33 PHE B C 1
ATOM 2177 O O . PHE B 1 33 ? -29.328 14.867 -1.729 1 65.06 33 PHE B O 1
ATOM 2184 N N . ARG B 1 34 ? -27.422 14.008 -1.119 1 78.88 34 ARG B N 1
ATOM 2185 C CA . ARG B 1 34 ? -26.672 15.07 -1.77 1 78.88 34 ARG B CA 1
ATOM 2186 C C . ARG B 1 34 ? -25.828 14.516 -2.918 1 78.88 34 ARG B C 1
ATOM 2188 O O . ARG B 1 34 ? -24.625 14.312 -2.771 1 78.88 34 ARG B O 1
ATOM 2195 N N . PRO B 1 35 ? -26.484 14.32 -4.105 1 80.31 35 PRO B N 1
ATOM 2196 C CA . PRO B 1 35 ? -25.812 13.703 -5.246 1 80.31 35 PRO B CA 1
ATOM 2197 C C . PRO B 1 35 ? -24.594 14.5 -5.715 1 80.31 35 PRO B C 1
ATOM 2199 O O . PRO B 1 35 ? -23.625 13.922 -6.23 1 80.31 35 PRO B O 1
ATOM 2202 N N . GLN B 1 36 ? -24.672 15.773 -5.461 1 83.31 36 GLN B N 1
ATOM 2203 C CA . GLN B 1 36 ? -23.547 16.594 -5.883 1 83.31 36 GLN B CA 1
ATOM 2204 C C . GLN B 1 36 ? -22.297 16.297 -5.059 1 83.31 36 GLN B C 1
ATOM 2206 O O . GLN B 1 36 ? -21.188 16.219 -5.598 1 83.31 36 GLN B O 1
ATOM 2211 N N . LYS B 1 37 ? -22.547 16.109 -3.803 1 84.44 37 LYS B N 1
ATOM 2212 C CA . LYS B 1 37 ? -21.422 15.781 -2.926 1 84.44 37 LYS B CA 1
ATOM 2213 C C . LYS B 1 37 ? -20.875 14.391 -3.238 1 84.44 37 LYS B C 1
ATOM 2215 O O . LYS B 1 37 ? -19.656 14.188 -3.234 1 84.44 37 LYS B O 1
ATOM 2220 N N . ILE B 1 38 ? -21.766 13.539 -3.607 1 86.38 38 ILE B N 1
ATOM 2221 C CA . ILE B 1 38 ? -21.359 12.172 -3.928 1 86.38 38 ILE B CA 1
ATOM 2222 C C . ILE B 1 38 ? -20.531 12.164 -5.215 1 86.38 38 ILE B C 1
ATOM 2224 O O . ILE B 1 38 ? -19.516 11.484 -5.297 1 86.38 38 ILE B O 1
ATOM 2228 N N . SER B 1 39 ? -20.953 12.914 -6.156 1 86.31 39 SER B N 1
ATOM 2229 C CA . SER B 1 39 ? -20.234 12.984 -7.422 1 86.31 39 SER B CA 1
ATOM 2230 C C . SER B 1 39 ? -18.844 13.562 -7.234 1 86.31 39 SER B C 1
ATOM 2232 O O . SER B 1 39 ? -17.891 13.117 -7.875 1 86.31 39 SER B O 1
ATOM 2234 N N . PHE B 1 40 ? -18.766 14.461 -6.391 1 85.06 40 PHE B N 1
ATOM 2235 C CA . PHE B 1 40 ? -17.469 15.07 -6.102 1 85.06 40 PHE B CA 1
ATOM 2236 C C . PHE B 1 40 ? -16.547 14.07 -5.414 1 85.06 40 PHE B C 1
ATOM 2238 O O . PHE B 1 40 ? -15.359 13.992 -5.738 1 85.06 40 PHE B O 1
ATOM 2245 N N . GLU B 1 41 ? -17.125 13.336 -4.605 1 85.31 41 GLU B N 1
ATOM 2246 C CA . GLU B 1 41 ? -16.328 12.352 -3.879 1 85.31 41 GLU B CA 1
ATOM 2247 C C . GLU B 1 41 ? -15.898 11.211 -4.789 1 85.31 41 GLU B C 1
ATOM 2249 O O . GLU B 1 41 ? -14.805 10.664 -4.645 1 85.31 41 GLU B O 1
ATOM 2254 N N . ILE B 1 42 ? -16.75 10.906 -5.66 1 84.12 42 ILE B N 1
ATOM 2255 C CA . ILE B 1 42 ? -16.406 9.883 -6.637 1 84.12 42 ILE B CA 1
ATOM 2256 C C . ILE B 1 42 ? -15.242 10.359 -7.492 1 84.12 42 ILE B C 1
ATOM 2258 O O . ILE B 1 42 ? -14.344 9.586 -7.828 1 84.12 42 ILE B O 1
ATOM 2262 N N . TYR B 1 43 ? -15.281 11.555 -7.754 1 85.12 43 TYR B N 1
ATOM 2263 C CA . TYR B 1 43 ? -14.188 12.141 -8.523 1 85.12 43 TYR B CA 1
ATOM 2264 C C . TYR B 1 43 ? -12.891 12.117 -7.73 1 85.12 43 TYR B C 1
ATOM 2266 O O . TYR B 1 43 ? -11.844 11.734 -8.258 1 85.12 43 TYR B O 1
ATOM 2274 N N . THR B 1 44 ? -12.961 12.43 -6.535 1 82.31 44 THR B N 1
ATOM 2275 C CA . THR B 1 44 ? -11.766 12.539 -5.707 1 82.31 44 THR B CA 1
ATOM 2276 C C . THR B 1 44 ? -11.203 11.164 -5.371 1 82.31 44 THR B C 1
ATOM 2278 O O . THR B 1 44 ? -10 10.93 -5.477 1 82.31 44 THR B O 1
ATOM 2281 N N . ILE B 1 45 ? -12.047 10.258 -5.105 1 84.69 45 ILE B N 1
ATOM 2282 C CA . ILE B 1 45 ? -11.602 8.922 -4.719 1 84.69 45 ILE B CA 1
ATOM 2283 C C . ILE B 1 45 ? -11.344 8.086 -5.969 1 84.69 45 ILE B C 1
ATOM 2285 O O . ILE B 1 45 ? -10.352 7.359 -6.039 1 84.69 45 ILE B O 1
ATOM 2289 N N . GLY B 1 46 ? -12.195 8.242 -6.922 1 85 46 GLY B N 1
ATOM 2290 C CA . GLY B 1 46 ? -12.164 7.383 -8.094 1 85 46 GLY B CA 1
ATOM 2291 C C . GLY B 1 46 ? -11.305 7.934 -9.219 1 85 46 GLY B C 1
ATOM 2292 O O . GLY B 1 46 ? -10.234 7.398 -9.5 1 85 46 GLY B O 1
ATOM 2293 N N . TRP B 1 47 ? -11.641 9.023 -9.695 1 87.06 47 TRP B N 1
ATOM 2294 C CA . TRP B 1 47 ? -11.016 9.555 -10.898 1 87.06 47 TRP B CA 1
ATOM 2295 C C . TRP B 1 47 ? -9.555 9.914 -10.641 1 87.06 47 TRP B C 1
ATOM 2297 O O . TRP B 1 47 ? -8.688 9.633 -11.469 1 87.06 47 TRP B O 1
ATOM 2307 N N . GLN B 1 48 ? -9.32 10.461 -9.586 1 88.44 48 GLN B N 1
ATOM 2308 C CA . GLN B 1 48 ? -7.969 10.914 -9.297 1 88.44 48 GLN B CA 1
ATOM 2309 C C . GLN B 1 48 ? -7.047 9.742 -9 1 88.44 48 GLN B C 1
ATOM 2311 O O . GLN B 1 48 ? -5.82 9.891 -8.977 1 88.44 48 GLN B O 1
ATOM 2316 N N . SER B 1 49 ? -7.688 8.578 -8.828 1 91.25 49 SER B N 1
ATOM 2317 C CA . SER B 1 49 ? -6.879 7.406 -8.492 1 91.25 49 SER B CA 1
ATOM 2318 C C . SER B 1 49 ? -6.711 6.492 -9.703 1 91.25 49 SER B C 1
ATOM 2320 O O . SER B 1 49 ? -5.965 5.516 -9.648 1 91.25 49 SER B O 1
ATOM 2322 N N . VAL B 1 50 ? -7.312 6.797 -10.789 1 94.25 50 VAL B N 1
ATOM 2323 C CA . VAL B 1 50 ? -7.328 5.906 -11.945 1 94.25 50 VAL B CA 1
ATOM 2324 C C . VAL B 1 50 ? -5.918 5.754 -12.508 1 94.25 50 VAL B C 1
ATOM 2326 O O . VAL B 1 50 ? -5.48 4.645 -12.812 1 94.25 50 VAL B O 1
ATOM 2329 N N . ALA B 1 51 ? -5.227 6.797 -12.633 1 90.69 51 ALA B N 1
ATOM 2330 C CA . ALA B 1 51 ? -3.891 6.762 -13.227 1 90.69 51 ALA B CA 1
ATOM 2331 C C . ALA B 1 51 ? -2.953 5.871 -12.414 1 90.69 51 ALA B C 1
ATOM 2333 O O . ALA B 1 51 ? -2.256 5.023 -12.969 1 90.69 51 ALA B O 1
ATOM 2334 N N . ILE B 1 52 ? -2.977 6.051 -11.086 1 89.5 52 ILE B N 1
ATOM 2335 C CA . ILE B 1 52 ? -2.066 5.301 -10.227 1 89.5 52 ILE B CA 1
ATOM 2336 C C . ILE B 1 52 ? -2.445 3.822 -10.242 1 89.5 52 ILE B C 1
ATOM 2338 O O . ILE B 1 52 ? -1.571 2.951 -10.234 1 89.5 52 ILE B O 1
ATOM 2342 N N . VAL B 1 53 ? -3.705 3.559 -10.297 1 95.06 53 VAL B N 1
ATOM 2343 C CA . VAL B 1 53 ? -4.191 2.184 -10.312 1 95.06 53 VAL B CA 1
ATOM 2344 C C . VAL B 1 53 ? -3.854 1.528 -11.648 1 95.06 53 VAL B C 1
ATOM 2346 O O . VAL B 1 53 ? -3.432 0.37 -11.688 1 95.06 53 VAL B O 1
ATOM 2349 N N . LEU B 1 54 ? -3.971 2.291 -12.703 1 95.38 54 LEU B N 1
ATOM 2350 C CA . LEU B 1 54 ? -3.668 1.778 -14.031 1 95.38 54 LEU B CA 1
ATOM 2351 C C . LEU B 1 54 ? -2.189 1.436 -14.164 1 95.38 54 LEU B C 1
ATOM 2353 O O . LEU B 1 54 ? -1.837 0.358 -14.648 1 95.38 54 LEU B O 1
ATOM 2357 N N . PHE B 1 55 ? -1.39 2.273 -13.719 1 93.44 55 PHE B N 1
ATOM 2358 C CA . PHE B 1 55 ? 0.05 2.08 -13.852 1 93.44 55 PHE B CA 1
ATOM 2359 C C . PHE B 1 55 ? 0.532 0.964 -12.93 1 93.44 55 PHE B C 1
ATOM 2361 O O . PHE B 1 55 ? 1.313 0.106 -13.344 1 93.44 55 PHE B O 1
ATOM 2368 N N . THR B 1 56 ? 0.053 1.006 -11.766 1 93.38 56 THR B N 1
ATOM 2369 C CA . THR B 1 56 ? 0.471 -0.013 -10.805 1 93.38 56 THR B CA 1
ATOM 2370 C C . THR B 1 56 ? -0.019 -1.393 -11.234 1 93.38 56 THR B C 1
ATOM 2372 O O . THR B 1 56 ? 0.691 -2.387 -11.078 1 93.38 56 THR B O 1
ATOM 2375 N N . GLY B 1 57 ? -1.244 -1.382 -11.727 1 96.31 57 GLY B N 1
ATOM 2376 C CA . GLY B 1 57 ? -1.763 -2.641 -12.242 1 96.31 57 GLY B CA 1
ATOM 2377 C C . GLY B 1 57 ? -0.962 -3.184 -13.406 1 96.31 57 GLY B C 1
ATOM 2378 O O . GLY B 1 57 ? -0.654 -4.375 -13.453 1 96.31 57 GLY B O 1
ATOM 2379 N N . CYS B 1 58 ? -0.608 -2.348 -14.266 1 96.25 58 CYS B N 1
ATOM 2380 C CA . CYS B 1 58 ? 0.147 -2.754 -15.445 1 96.25 58 CYS B CA 1
ATOM 2381 C C . CYS B 1 58 ? 1.514 -3.305 -15.055 1 96.25 58 CYS B C 1
ATOM 2383 O O . CYS B 1 58 ? 1.912 -4.375 -15.516 1 96.25 58 CYS B O 1
ATOM 2385 N N . PHE B 1 59 ? 2.191 -2.67 -14.195 1 93.94 59 PHE B N 1
ATOM 2386 C CA . PHE B 1 59 ? 3.523 -3.111 -13.805 1 93.94 59 PHE B CA 1
ATOM 2387 C C . PHE B 1 59 ? 3.445 -4.383 -12.969 1 93.94 59 PHE B C 1
ATOM 2389 O O . PHE B 1 59 ? 4.332 -5.238 -13.039 1 93.94 59 PHE B O 1
ATOM 2396 N N . THR B 1 60 ? 2.428 -4.465 -12.164 1 94.25 60 THR B N 1
ATOM 2397 C CA . THR B 1 60 ? 2.221 -5.691 -11.398 1 94.25 60 THR B CA 1
ATOM 2398 C C . THR B 1 60 ? 2.008 -6.879 -12.336 1 94.25 60 THR B C 1
ATOM 2400 O O . THR B 1 60 ? 2.549 -7.961 -12.109 1 94.25 60 THR B O 1
ATOM 2403 N N . GLY B 1 61 ? 1.188 -6.637 -13.359 1 94.94 61 GLY B N 1
ATOM 2404 C CA . GLY B 1 61 ? 0.977 -7.68 -14.352 1 94.94 61 GLY B CA 1
ATOM 2405 C C . GLY B 1 61 ? 2.242 -8.062 -15.094 1 94.94 61 GLY B C 1
ATOM 2406 O O . GLY B 1 61 ? 2.477 -9.242 -15.367 1 94.94 61 GLY B O 1
ATOM 2407 N N . MET B 1 62 ? 3.018 -7.078 -15.414 1 94.75 62 MET B N 1
ATOM 2408 C CA . MET B 1 62 ? 4.27 -7.344 -16.109 1 94.75 62 MET B CA 1
ATOM 2409 C C . MET B 1 62 ? 5.207 -8.188 -15.25 1 94.75 62 MET B C 1
ATOM 2411 O O . MET B 1 62 ? 5.863 -9.102 -15.75 1 94.75 62 MET B O 1
ATOM 2415 N N . VAL B 1 63 ? 5.25 -7.867 -14.023 1 91.81 63 VAL B N 1
ATOM 2416 C CA . VAL B 1 63 ? 6.098 -8.617 -13.102 1 91.81 63 VAL B CA 1
ATOM 2417 C C . VAL B 1 63 ? 5.594 -10.055 -12.977 1 91.81 63 VAL B C 1
ATOM 2419 O O . VAL B 1 63 ? 6.387 -11 -12.977 1 91.81 63 VAL B O 1
ATOM 2422 N N . LEU B 1 64 ? 4.297 -10.219 -12.875 1 91.62 64 LEU B N 1
ATOM 2423 C CA . LEU B 1 64 ? 3.709 -11.555 -12.805 1 91.62 64 LEU B CA 1
ATOM 2424 C C . LEU B 1 64 ? 3.986 -12.344 -14.078 1 91.62 64 LEU B C 1
ATOM 2426 O O . LEU B 1 64 ? 4.23 -13.547 -14.023 1 91.62 64 LEU B O 1
ATOM 2430 N N . GLY B 1 65 ? 3.902 -11.633 -15.156 1 91.94 65 GLY B N 1
ATOM 2431 C CA . GLY B 1 65 ? 4.199 -12.289 -16.422 1 91.94 65 GLY B CA 1
ATOM 2432 C C . GLY B 1 65 ? 5.629 -12.797 -16.5 1 91.94 65 GLY B C 1
ATOM 2433 O O . GLY B 1 65 ? 5.867 -13.938 -16.906 1 91.94 65 GLY B O 1
ATOM 2434 N N . LEU B 1 66 ? 6.539 -12.016 -16.109 1 90 66 LEU B N 1
ATOM 2435 C CA . LEU B 1 66 ? 7.953 -12.383 -16.156 1 90 66 LEU B CA 1
ATOM 2436 C C . LEU B 1 66 ? 8.25 -13.508 -15.164 1 90 66 LEU B C 1
ATOM 2438 O O . LEU B 1 66 ? 8.852 -14.516 -15.531 1 90 66 LEU B O 1
ATOM 2442 N N . GLN B 1 67 ? 7.773 -13.336 -13.945 1 85.19 67 GLN B N 1
ATOM 2443 C CA . GLN B 1 67 ? 8.039 -14.312 -12.898 1 85.19 67 GLN B CA 1
ATOM 2444 C C . GLN B 1 67 ? 7.23 -15.594 -13.125 1 85.19 67 GLN B C 1
ATOM 2446 O O . GLN B 1 67 ? 7.734 -16.703 -12.914 1 85.19 67 GLN B O 1
ATOM 2451 N N . GLY B 1 68 ? 6.062 -15.438 -13.484 1 84.5 68 GLY B N 1
ATOM 2452 C CA . GLY B 1 68 ? 5.207 -16.578 -13.727 1 84.5 68 GLY B CA 1
ATOM 2453 C C . GLY B 1 68 ? 5.691 -17.453 -14.875 1 84.5 68 GLY B C 1
ATOM 2454 O O . GLY B 1 68 ? 5.629 -18.688 -14.797 1 84.5 68 GLY B O 1
ATOM 2455 N N . TYR B 1 69 ? 6.23 -16.781 -15.875 1 88.06 69 TYR B N 1
ATOM 2456 C CA . TYR B 1 69 ? 6.742 -17.516 -17.031 1 88.06 69 TYR B CA 1
ATOM 2457 C C . TYR B 1 69 ? 7.934 -18.391 -16.625 1 88.06 69 TYR B C 1
ATOM 2459 O O . TYR B 1 69 ? 7.996 -19.562 -16.984 1 88.06 69 TYR B O 1
ATOM 2467 N N . HIS B 1 70 ? 8.828 -17.797 -15.938 1 83.88 70 HIS B N 1
ATOM 2468 C CA . HIS B 1 70 ? 10.031 -18.531 -15.562 1 83.88 70 HIS B CA 1
ATOM 2469 C C . HIS B 1 70 ? 9.711 -19.672 -14.602 1 83.88 70 HIS B C 1
ATOM 2471 O O . HIS B 1 70 ? 10.352 -20.719 -14.633 1 83.88 70 HIS B O 1
ATOM 2477 N N . THR B 1 71 ? 8.688 -19.469 -13.828 1 76.44 71 THR B N 1
ATOM 2478 C CA . THR B 1 71 ? 8.273 -20.516 -12.898 1 76.44 71 THR B CA 1
ATOM 2479 C C . THR B 1 71 ? 7.551 -21.641 -13.641 1 76.44 71 THR B C 1
ATOM 2481 O O . THR B 1 71 ? 7.84 -22.828 -13.43 1 76.44 71 THR B O 1
ATOM 2484 N N . LEU B 1 72 ? 6.699 -21.359 -14.57 1 81.88 72 LEU B N 1
ATOM 2485 C CA . LEU B 1 72 ? 5.898 -22.344 -15.289 1 81.88 72 LEU B CA 1
ATOM 2486 C C . LEU B 1 72 ? 6.742 -23.078 -16.328 1 81.88 72 LEU B C 1
ATOM 2488 O O . LEU B 1 72 ? 6.508 -24.25 -16.594 1 81.88 72 LEU B O 1
ATOM 2492 N N . LYS B 1 73 ? 7.676 -22.375 -16.891 1 83.62 73 LYS B N 1
ATOM 2493 C CA . LYS B 1 73 ? 8.539 -23 -17.891 1 83.62 73 LYS B CA 1
ATOM 2494 C C . LYS B 1 73 ? 9.32 -24.172 -17.312 1 83.62 73 LYS B C 1
ATOM 2496 O O . LYS B 1 73 ? 9.578 -25.156 -17.984 1 83.62 73 LYS B O 1
ATOM 2501 N N . ARG B 1 74 ? 9.609 -24.016 -16.125 1 75.44 74 ARG B N 1
ATOM 2502 C CA . ARG B 1 74 ? 10.312 -25.109 -15.445 1 75.44 74 ARG B CA 1
ATOM 2503 C C . ARG B 1 74 ? 9.453 -26.359 -15.383 1 75.44 74 ARG B C 1
ATOM 2505 O O . ARG B 1 74 ? 9.984 -27.484 -15.352 1 75.44 74 ARG B O 1
ATOM 2512 N N . PHE B 1 75 ? 8.18 -26.188 -15.5 1 74.44 75 PHE B N 1
ATOM 2513 C CA . PHE B 1 75 ? 7.25 -27.312 -15.422 1 74.44 75 PHE B CA 1
ATOM 2514 C C . PHE B 1 75 ? 6.664 -27.625 -16.797 1 74.44 75 PHE B C 1
ATOM 2516 O O . PHE B 1 75 ? 5.781 -28.469 -16.922 1 74.44 75 PHE B O 1
ATOM 2523 N N . GLY B 1 76 ? 7.121 -26.906 -17.781 1 79.62 76 GLY B N 1
ATOM 2524 C CA . GLY B 1 76 ? 6.586 -27.078 -19.125 1 79.62 76 GLY B CA 1
ATOM 2525 C C . GLY B 1 76 ? 5.141 -26.641 -19.25 1 79.62 76 GLY B C 1
ATOM 2526 O O . GLY B 1 76 ? 4.398 -27.172 -20.094 1 79.62 76 GLY B O 1
ATOM 2527 N N . ALA B 1 77 ? 4.754 -25.734 -18.391 1 82 77 ALA B N 1
ATOM 2528 C CA . ALA B 1 77 ? 3.355 -25.312 -18.328 1 82 77 ALA B CA 1
ATOM 2529 C C . ALA B 1 77 ? 3.209 -23.828 -18.688 1 82 77 ALA B C 1
ATOM 2531 O O . ALA B 1 77 ? 2.381 -23.125 -18.109 1 82 77 ALA B O 1
ATOM 2532 N N . ASP B 1 78 ? 4.008 -23.344 -19.594 1 85.81 78 ASP B N 1
ATOM 2533 C CA . ASP B 1 78 ? 4.004 -21.922 -19.922 1 85.81 78 ASP B CA 1
ATOM 2534 C C . ASP B 1 78 ? 2.688 -21.531 -20.594 1 85.81 78 ASP B C 1
ATOM 2536 O O . ASP B 1 78 ? 2.312 -20.359 -20.578 1 85.81 78 ASP B O 1
ATOM 2540 N N . GLY B 1 79 ? 1.895 -22.516 -21.031 1 85.25 79 GLY B N 1
ATOM 2541 C CA . GLY B 1 79 ? 0.593 -22.234 -21.625 1 85.25 79 GLY B CA 1
ATOM 2542 C C . GLY B 1 79 ? -0.439 -21.797 -20.609 1 85.25 79 GLY B C 1
ATOM 2543 O O . GLY B 1 79 ? -1.479 -21.25 -20.969 1 85.25 79 GLY B O 1
ATOM 2544 N N . PHE B 1 80 ? -0.125 -21.969 -19.328 1 86.44 80 PHE B N 1
ATOM 2545 C CA . PHE B 1 80 ? -1.071 -21.641 -18.266 1 86.44 80 PHE B CA 1
ATOM 2546 C C . PHE B 1 80 ? -0.756 -20.281 -17.656 1 86.44 80 PHE B C 1
ATOM 2548 O O . PHE B 1 80 ? -1.285 -19.938 -16.594 1 86.44 80 PHE B O 1
ATOM 2555 N N . LEU B 1 81 ? 0.056 -19.547 -18.344 1 90.25 81 LEU B N 1
ATOM 2556 C CA . LEU B 1 81 ? 0.477 -18.25 -17.844 1 90.25 81 LEU B CA 1
ATOM 2557 C C . LEU B 1 81 ? -0.717 -17.312 -17.688 1 90.25 81 LEU B C 1
ATOM 2559 O O . LEU B 1 81 ? -0.84 -16.609 -16.688 1 90.25 81 LEU B O 1
ATOM 2563 N N . GLY B 1 82 ? -1.586 -17.359 -18.688 1 91 82 GLY B N 1
ATOM 2564 C CA . GLY B 1 82 ? -2.768 -16.516 -18.625 1 91 82 GLY B CA 1
ATOM 2565 C C . GLY B 1 82 ? -3.662 -16.812 -17.438 1 91 82 GLY B C 1
ATOM 2566 O O . GLY B 1 82 ? -4.18 -15.898 -16.797 1 91 82 GLY B O 1
ATOM 2567 N N . SER B 1 83 ? -3.834 -18.062 -17.141 1 89.69 83 SER B N 1
ATOM 2568 C CA . SER B 1 83 ? -4.664 -18.469 -16 1 89.69 83 SER B CA 1
ATOM 2569 C C . SER B 1 83 ? -4.031 -18.047 -14.68 1 89.69 83 SER B C 1
ATOM 2571 O O . SER B 1 83 ? -4.73 -17.609 -13.766 1 89.69 83 SER B O 1
ATOM 2573 N N . LEU B 1 84 ? -2.742 -18.203 -14.641 1 85.19 84 LEU B N 1
ATOM 2574 C CA . LEU B 1 84 ? -2.025 -17.844 -13.422 1 85.19 84 LEU B CA 1
ATOM 2575 C C . LEU B 1 84 ? -2.152 -16.344 -13.141 1 85.19 84 LEU B C 1
ATOM 2577 O O . LEU B 1 84 ? -2.445 -15.945 -12.016 1 85.19 84 LEU B O 1
ATOM 2581 N N . ILE B 1 85 ? -1.969 -15.523 -14.117 1 91.44 85 ILE B N 1
ATOM 2582 C CA . ILE B 1 85 ? -2.002 -14.07 -13.977 1 91.44 85 ILE B CA 1
ATOM 2583 C C . ILE B 1 85 ? -3.42 -13.617 -13.633 1 91.44 85 ILE B C 1
ATOM 2585 O O . ILE B 1 85 ? -3.623 -12.867 -12.672 1 91.44 85 ILE B O 1
ATOM 2589 N N . ALA B 1 86 ? -4.348 -14.133 -14.336 1 92.75 86 ALA B N 1
ATOM 2590 C CA . ALA B 1 86 ? -5.73 -13.711 -14.148 1 92.75 86 ALA B CA 1
ATOM 2591 C C . ALA B 1 86 ? -6.234 -14.094 -12.758 1 92.75 86 ALA B C 1
ATOM 2593 O O . ALA B 1 86 ? -6.871 -13.289 -12.078 1 92.75 86 ALA B O 1
ATOM 2594 N N . LYS B 1 87 ? -5.949 -15.258 -12.367 1 87.56 87 LYS B N 1
ATOM 2595 C CA . LYS B 1 87 ? -6.41 -15.727 -11.062 1 87.56 87 LYS B CA 1
ATOM 2596 C C . LYS B 1 87 ? -5.719 -14.977 -9.93 1 87.56 87 LYS B C 1
ATOM 2598 O O . LYS B 1 87 ? -6.359 -14.594 -8.945 1 87.56 87 LYS B O 1
ATOM 2603 N N . SER B 1 88 ? -4.41 -14.797 -10.062 1 88.19 88 SER B N 1
ATOM 2604 C CA . SER B 1 88 ? -3.662 -14.078 -9.039 1 88.19 88 SER B CA 1
ATOM 2605 C C . SER B 1 88 ? -4.156 -12.641 -8.898 1 88.19 88 SER B C 1
ATOM 2607 O O . SER B 1 88 ? -4.301 -12.133 -7.785 1 88.19 88 SER B O 1
ATOM 2609 N N . LEU B 1 89 ? -4.414 -12.016 -10 1 93.25 89 LEU B N 1
ATOM 2610 C CA . LEU B 1 89 ? -4.836 -10.617 -10.008 1 93.25 89 LEU B CA 1
ATOM 2611 C C . LEU B 1 89 ? -6.246 -10.477 -9.445 1 93.25 89 LEU B C 1
ATOM 2613 O O . LEU B 1 89 ? -6.465 -9.742 -8.477 1 93.25 89 LEU B O 1
ATOM 2617 N N . LEU B 1 90 ? -7.148 -11.242 -9.938 1 92.88 90 LEU B N 1
ATOM 2618 C CA . LEU B 1 90 ? -8.555 -11.039 -9.594 1 92.88 90 LEU B CA 1
ATOM 2619 C C . LEU B 1 90 ? -8.852 -11.547 -8.188 1 92.88 90 LEU B C 1
ATOM 2621 O O . LEU B 1 90 ? -9.625 -10.93 -7.453 1 92.88 90 LEU B O 1
ATOM 2625 N N . ALA B 1 91 ? -8.219 -12.594 -7.816 1 88 91 ALA B N 1
ATOM 2626 C CA . ALA B 1 91 ? -8.562 -13.219 -6.539 1 88 91 ALA B CA 1
ATOM 2627 C C . ALA B 1 91 ? -7.859 -12.508 -5.383 1 88 91 ALA B C 1
ATOM 2629 O O . ALA B 1 91 ? -8.367 -12.484 -4.258 1 88 91 ALA B O 1
ATOM 2630 N N . GLU B 1 92 ? -6.723 -11.883 -5.664 1 88.75 92 GLU B N 1
ATOM 2631 C CA . GLU B 1 92 ? -5.957 -11.438 -4.508 1 88.75 92 GLU B CA 1
ATOM 2632 C C . GLU B 1 92 ? -5.32 -10.07 -4.762 1 88.75 92 GLU B C 1
ATOM 2634 O O . GLU B 1 92 ? -5.652 -9.094 -4.094 1 88.75 92 GLU B O 1
ATOM 2639 N N . LEU B 1 93 ? -4.5 -9.992 -5.801 1 92.62 93 LEU B N 1
ATOM 2640 C CA . LEU B 1 93 ? -3.578 -8.875 -5.934 1 92.62 93 LEU B CA 1
ATOM 2641 C C . LEU B 1 93 ? -4.328 -7.59 -6.27 1 92.62 93 LEU B C 1
ATOM 2643 O O . LEU B 1 93 ? -4.086 -6.543 -5.66 1 92.62 93 LEU B O 1
ATOM 2647 N N . ALA B 1 94 ? -5.238 -7.688 -7.223 1 96.69 94 ALA B N 1
ATOM 2648 C CA . ALA B 1 94 ? -5.93 -6.473 -7.648 1 96.69 94 ALA B CA 1
ATOM 2649 C C . ALA B 1 94 ? -6.715 -5.855 -6.492 1 96.69 94 ALA B C 1
ATOM 2651 O O . ALA B 1 94 ? -6.535 -4.676 -6.172 1 96.69 94 ALA B O 1
ATOM 2652 N N . PRO B 1 95 ? -7.547 -6.637 -5.797 1 96.62 95 PRO B N 1
ATOM 2653 C CA . PRO B 1 95 ? -8.289 -6.031 -4.691 1 96.62 95 PRO B CA 1
ATOM 2654 C C . PRO B 1 95 ? -7.379 -5.508 -3.582 1 96.62 95 PRO B C 1
ATOM 2656 O O . PRO B 1 95 ? -7.59 -4.406 -3.074 1 96.62 95 PRO B O 1
ATOM 2659 N N . VAL B 1 96 ? -6.383 -6.246 -3.232 1 95.19 96 VAL B N 1
ATOM 2660 C CA . VAL B 1 96 ? -5.539 -5.91 -2.092 1 95.19 96 VAL B CA 1
ATOM 2661 C C . VAL B 1 96 ? -4.672 -4.699 -2.428 1 95.19 96 VAL B C 1
ATOM 2663 O O . VAL B 1 96 ? -4.617 -3.734 -1.662 1 95.19 96 VAL B O 1
ATOM 2666 N N . LEU B 1 97 ? -4.023 -4.727 -3.564 1 95 97 LEU B N 1
ATOM 2667 C CA . LEU B 1 97 ? -3.131 -3.625 -3.918 1 95 97 LEU B CA 1
ATOM 2668 C C . LEU B 1 97 ? -3.922 -2.346 -4.172 1 95 97 LEU B C 1
ATOM 2670 O O . LEU B 1 97 ? -3.465 -1.252 -3.834 1 95 97 LEU B O 1
ATOM 2674 N N . THR B 1 98 ? -5.051 -2.479 -4.781 1 96.44 98 THR B N 1
ATOM 2675 C CA . THR B 1 98 ? -5.895 -1.308 -4.977 1 96.44 98 THR B CA 1
ATOM 2676 C C . THR B 1 98 ? -6.301 -0.701 -3.637 1 96.44 98 THR B C 1
ATOM 2678 O O . THR B 1 98 ? -6.254 0.519 -3.463 1 96.44 98 THR B O 1
ATOM 2681 N N . ALA B 1 99 ? -6.695 -1.563 -2.744 1 96.12 99 ALA B N 1
ATOM 2682 C CA . ALA B 1 99 ? -7.102 -1.082 -1.426 1 96.12 99 ALA B CA 1
ATOM 2683 C C . ALA B 1 99 ? -5.949 -0.375 -0.721 1 96.12 99 ALA B C 1
ATOM 2685 O O . ALA B 1 99 ? -6.141 0.67 -0.095 1 96.12 99 ALA B O 1
ATOM 2686 N N . LEU B 1 100 ? -4.793 -0.934 -0.864 1 92.69 100 LEU B N 1
ATOM 2687 C CA . LEU B 1 100 ? -3.629 -0.344 -0.208 1 92.69 100 LEU B CA 1
ATOM 2688 C C . LEU B 1 100 ? -3.279 1.004 -0.832 1 92.69 100 LEU B C 1
ATOM 2690 O O . LEU B 1 100 ? -2.914 1.944 -0.122 1 92.69 100 LEU B O 1
ATOM 2694 N N . LEU B 1 101 ? -3.391 1.087 -2.094 1 92.88 101 LEU B N 1
ATOM 2695 C CA . LEU B 1 101 ? -3.123 2.344 -2.785 1 92.88 101 LEU B CA 1
ATOM 2696 C C . LEU B 1 101 ? -4.164 3.396 -2.424 1 92.88 101 LEU B C 1
ATOM 2698 O O . LEU B 1 101 ? -3.824 4.555 -2.172 1 92.88 101 LEU B O 1
ATOM 2702 N N . ILE B 1 102 ? -5.379 2.963 -2.371 1 93.69 102 ILE B N 1
ATOM 2703 C CA . ILE B 1 102 ? -6.477 3.889 -2.109 1 93.69 102 ILE B CA 1
ATOM 2704 C C . ILE B 1 102 ? -6.43 4.348 -0.655 1 93.69 102 ILE B C 1
ATOM 2706 O O . ILE B 1 102 ? -6.762 5.496 -0.35 1 93.69 102 ILE B O 1
ATOM 2710 N N . VAL B 1 103 ? -6.066 3.475 0.219 1 93.19 103 VAL B N 1
ATOM 2711 C CA . VAL B 1 103 ? -5.922 3.873 1.615 1 93.19 103 VAL B CA 1
ATOM 2712 C C . VAL B 1 103 ? -4.867 4.973 1.732 1 93.19 103 VAL B C 1
ATOM 2714 O O . VAL B 1 103 ? -5.059 5.949 2.461 1 93.19 103 VAL B O 1
ATOM 2717 N N . GLY B 1 104 ? -3.83 4.859 1 1 88.19 104 GLY B N 1
ATOM 2718 C CA . GLY B 1 104 ? -2.75 5.832 1.052 1 88.19 104 GLY B CA 1
ATOM 2719 C C . GLY B 1 104 ? -3.109 7.156 0.406 1 88.19 104 GLY B C 1
ATOM 2720 O O . GLY B 1 104 ? -2.664 8.211 0.856 1 88.19 104 GLY B O 1
ATOM 2721 N N . ARG B 1 105 ? -3.859 7.055 -0.557 1 89.06 105 ARG B N 1
ATOM 2722 C CA . ARG B 1 105 ? -4.168 8.281 -1.289 1 89.06 105 ARG B CA 1
ATOM 2723 C C . ARG B 1 105 ? -5.488 8.883 -0.819 1 89.06 105 ARG B C 1
ATOM 2725 O O . ARG B 1 105 ? -5.504 9.82 -0.021 1 89.06 105 ARG B O 1
ATOM 2732 N N . ALA B 1 106 ? -6.547 8.195 -1.112 1 91.81 106 ALA B N 1
ATOM 2733 C CA . ALA B 1 106 ? -7.879 8.727 -0.839 1 91.81 106 ALA B CA 1
ATOM 2734 C C . ALA B 1 106 ? -8.234 8.586 0.639 1 91.81 106 ALA B C 1
ATOM 2736 O O . ALA B 1 106 ? -8.898 9.453 1.21 1 91.81 106 ALA B O 1
ATOM 2737 N N . GLY B 1 107 ? -7.879 7.5 1.195 1 91.94 107 GLY B N 1
ATOM 2738 C CA . GLY B 1 107 ? -8.156 7.309 2.609 1 91.94 107 GLY B CA 1
ATOM 2739 C C . GLY B 1 107 ? -7.449 8.32 3.498 1 91.94 107 GLY B C 1
ATOM 2740 O O . GLY B 1 107 ? -8.062 8.891 4.402 1 91.94 107 GLY B O 1
ATOM 2741 N N . SER B 1 108 ? -6.195 8.516 3.197 1 89.88 108 SER B N 1
ATOM 2742 C CA . SER B 1 108 ? -5.43 9.492 3.969 1 89.88 108 SER B CA 1
ATOM 2743 C C . SER B 1 108 ? -5.977 10.898 3.773 1 89.88 108 SER B C 1
ATOM 2745 O O . SER B 1 108 ? -6.02 11.688 4.719 1 89.88 108 SER B O 1
ATOM 2747 N N . ALA B 1 109 ? -6.352 11.242 2.615 1 89.31 109 ALA B N 1
ATOM 2748 C CA . ALA B 1 109 ? -6.926 12.547 2.312 1 89.31 109 ALA B CA 1
ATOM 2749 C C . ALA B 1 109 ? -8.25 12.75 3.051 1 89.31 109 ALA B C 1
ATOM 2751 O O . ALA B 1 109 ? -8.516 13.836 3.572 1 89.31 109 ALA B O 1
ATOM 2752 N N . LEU B 1 110 ? -8.953 11.711 3.01 1 92.19 110 LEU B N 1
ATOM 2753 C CA . LEU B 1 110 ? -10.234 11.758 3.703 1 92.19 110 LEU B CA 1
ATOM 2754 C C . LEU B 1 110 ? -10.039 11.977 5.199 1 92.19 110 LEU B C 1
ATOM 2756 O O . LEU B 1 110 ? -10.719 12.805 5.809 1 92.19 110 LEU B O 1
ATOM 2760 N N . CYS B 1 111 ? -9.164 11.289 5.766 1 92.25 111 CYS B N 1
ATOM 2761 C CA . CYS B 1 111 ? -8.844 11.422 7.18 1 92.25 111 CYS B CA 1
ATOM 2762 C C . CYS B 1 111 ? -8.352 12.836 7.492 1 92.25 111 CYS B C 1
ATOM 2764 O O . CYS B 1 111 ? -8.773 13.438 8.477 1 92.25 111 CYS B O 1
ATOM 2766 N N . ALA B 1 112 ? -7.543 13.375 6.664 1 90.62 112 ALA B N 1
ATOM 2767 C CA . ALA B 1 112 ? -6.977 14.711 6.855 1 90.62 112 ALA B CA 1
ATOM 2768 C C . ALA B 1 112 ? -8.062 15.781 6.766 1 90.62 112 ALA B C 1
ATOM 2770 O O . ALA B 1 112 ? -8.07 16.734 7.551 1 90.62 112 ALA B O 1
ATOM 2771 N N . GLU B 1 113 ? -8.898 15.656 5.809 1 90.5 113 GLU B N 1
ATOM 2772 C CA . GLU B 1 113 ? -9.969 16.641 5.613 1 90.5 113 GLU B CA 1
ATOM 2773 C C . GLU B 1 113 ? -10.891 16.688 6.824 1 90.5 113 GLU B C 1
ATOM 2775 O O . GLU B 1 113 ? -11.211 17.781 7.316 1 90.5 113 GLU B O 1
ATOM 2780 N N . ILE B 1 114 ? -11.297 15.562 7.277 1 91.31 114 ILE B N 1
ATOM 2781 C CA . ILE B 1 114 ? -12.188 15.5 8.438 1 91.31 114 ILE B CA 1
ATOM 2782 C C . ILE B 1 114 ? -11.445 15.984 9.68 1 91.31 114 ILE B C 1
ATOM 2784 O O . ILE B 1 114 ? -12.008 16.688 10.508 1 91.31 114 ILE B O 1
ATOM 2788 N N . GLY B 1 115 ? -10.234 15.617 9.773 1 90.69 115 GLY B N 1
ATOM 2789 C CA . GLY B 1 115 ? -9.422 16.047 10.898 1 90.69 115 GLY B CA 1
ATOM 2790 C C . GLY B 1 115 ? -9.258 17.547 10.977 1 90.69 115 GLY B C 1
ATOM 2791 O O . GLY B 1 115 ? -9.336 18.125 12.062 1 90.69 115 GLY B O 1
ATOM 2792 N N . VAL B 1 116 ? -8.984 18.156 9.859 1 89.06 116 VAL B N 1
ATOM 2793 C CA . VAL B 1 116 ? -8.828 19.609 9.82 1 89.06 116 VAL B CA 1
ATOM 2794 C C . VAL B 1 116 ? -10.141 20.281 10.227 1 89.06 116 VAL B C 1
ATOM 2796 O O . VAL B 1 116 ? -10.141 21.281 10.938 1 89.06 116 VAL B O 1
ATOM 2799 N N . MET B 1 117 ? -11.25 19.703 9.727 1 90.44 117 MET B N 1
ATOM 2800 C CA . MET B 1 117 ? -12.555 20.266 10.086 1 90.44 117 MET B CA 1
ATOM 2801 C C . MET B 1 117 ? -12.805 20.141 11.586 1 90.44 117 MET B C 1
ATOM 2803 O O . MET B 1 117 ? -13.414 21.031 12.18 1 90.44 117 MET B O 1
ATOM 2807 N N . ARG B 1 118 ? -12.297 19.125 12.125 1 89.44 118 ARG B N 1
ATOM 2808 C CA . ARG B 1 118 ? -12.438 18.922 13.562 1 89.44 118 ARG B CA 1
ATOM 2809 C C . ARG B 1 118 ? -11.547 19.875 14.344 1 89.44 118 ARG B C 1
ATOM 2811 O O . ARG B 1 118 ? -11.992 20.5 15.312 1 89.44 118 ARG B O 1
ATOM 2818 N N . LEU B 1 119 ? -10.383 20.031 13.945 1 87.25 119 LEU B N 1
ATOM 2819 C CA . LEU B 1 119 ? -9.414 20.859 14.648 1 87.25 119 LEU B CA 1
ATOM 2820 C C . LEU B 1 119 ? -9.766 22.328 14.516 1 87.25 119 LEU B C 1
ATOM 2822 O O . LEU B 1 119 ? -9.445 23.141 15.391 1 87.25 119 LEU B O 1
ATOM 2826 N N . SER B 1 120 ? -10.453 22.688 13.383 1 88.25 120 SER B N 1
ATOM 2827 C CA . SER B 1 120 ? -10.867 24.078 13.164 1 88.25 120 SER B CA 1
ATOM 2828 C C . SER B 1 120 ? -12.266 24.328 13.727 1 88.25 120 SER B C 1
ATOM 2830 O O . SER B 1 120 ? -12.867 25.359 13.453 1 88.25 120 SER B O 1
ATOM 2832 N N . GLU B 1 121 ? -12.883 23.359 14.297 1 89.56 121 GLU B N 1
ATOM 2833 C CA . GLU B 1 121 ? -14.164 23.453 15 1 89.56 121 GLU B CA 1
ATOM 2834 C C . GLU B 1 121 ? -15.32 23.578 14.016 1 89.56 121 GLU B C 1
ATOM 2836 O O . GLU B 1 121 ? -16.391 24.078 14.367 1 89.56 121 GLU B O 1
ATOM 2841 N N . GLN B 1 122 ? -15.07 23.203 12.883 1 89.38 122 GLN B N 1
ATOM 2842 C CA . GLN B 1 122 ? -16.125 23.219 11.875 1 89.38 122 GLN B CA 1
ATOM 2843 C C . GLN B 1 122 ? -17.172 22.141 12.164 1 89.38 122 GLN B C 1
ATOM 2845 O O . GLN B 1 122 ? -18.359 22.312 11.867 1 89.38 122 GLN B O 1
ATOM 2850 N N . ILE B 1 123 ? -16.734 21.078 12.742 1 89.69 123 ILE B N 1
ATOM 2851 C CA . ILE B 1 123 ? -17.641 20 13.062 1 89.69 123 ILE B CA 1
ATOM 2852 C C . ILE B 1 123 ? -18.562 20.406 14.211 1 89.69 123 ILE B C 1
ATOM 2854 O O . ILE B 1 123 ? -19.766 20.141 14.18 1 89.69 123 ILE B O 1
ATOM 2858 N N . GLU B 1 124 ? -17.969 21.047 15.141 1 89.81 124 GLU B N 1
ATOM 2859 C CA . GLU B 1 124 ? -18.781 21.594 16.234 1 89.81 124 GLU B CA 1
ATOM 2860 C C . GLU B 1 124 ? -19.797 22.594 15.711 1 89.81 124 GLU B C 1
ATOM 2862 O O . GLU B 1 124 ? -20.922 22.656 16.203 1 89.81 124 GLU B O 1
ATOM 2867 N N . ALA B 1 125 ? -19.406 23.344 14.703 1 91.38 125 ALA B N 1
ATOM 2868 C CA . ALA B 1 125 ? -20.312 24.312 14.094 1 91.38 125 ALA B CA 1
ATOM 2869 C C . ALA B 1 125 ? -21.484 23.609 13.422 1 91.38 125 ALA B C 1
ATOM 2871 O O . ALA B 1 125 ? -22.625 24.078 13.516 1 91.38 125 ALA B O 1
ATOM 2872 N N . LEU B 1 126 ? -21.266 22.484 12.836 1 89.44 126 LEU B N 1
ATOM 2873 C CA . LEU B 1 126 ? -22.328 21.703 12.203 1 89.44 126 LEU B CA 1
ATOM 2874 C C . LEU B 1 126 ? -23.281 21.125 13.25 1 89.44 126 LEU B C 1
ATOM 2876 O O . LEU B 1 126 ? -24.5 21.141 13.062 1 89.44 126 LEU B O 1
ATOM 2880 N N . GLU B 1 127 ? -22.688 20.688 14.312 1 86.94 127 GLU B N 1
ATOM 2881 C CA . GLU B 1 127 ? -23.5 20.125 15.398 1 86.94 127 GLU B CA 1
ATOM 2882 C C . GLU B 1 127 ? -24.375 21.188 16.047 1 86.94 127 GLU B C 1
ATOM 2884 O O . GLU B 1 127 ? -25.516 20.922 16.422 1 86.94 127 GLU B O 1
ATOM 2889 N N . CYS B 1 128 ? -23.844 22.344 16.094 1 90.62 128 CYS B N 1
ATOM 2890 C CA . CYS B 1 128 ? -24.609 23.453 16.656 1 90.62 128 CYS B CA 1
ATOM 2891 C C . CYS B 1 128 ? -25.797 23.797 15.766 1 90.62 128 CYS B C 1
ATOM 2893 O O . CYS B 1 128 ? -26.844 24.234 16.266 1 90.62 128 CYS B O 1
ATOM 2895 N N . LEU B 1 129 ? -25.656 23.609 14.5 1 91.25 129 LEU B N 1
ATOM 2896 C CA . LEU B 1 129 ? -26.734 23.859 13.547 1 91.25 129 LEU B CA 1
ATOM 2897 C C . LEU B 1 129 ? -27.656 22.656 13.43 1 91.25 129 LEU B C 1
ATOM 2899 O O . LEU B 1 129 ? -28.531 22.625 12.555 1 91.25 129 LEU B O 1
ATOM 2903 N N . ALA B 1 130 ? -27.375 21.641 14.266 1 87.94 130 ALA B N 1
ATOM 2904 C CA . ALA B 1 130 ? -28.188 20.422 14.336 1 87.94 130 ALA B CA 1
ATOM 2905 C C . ALA B 1 130 ? -28.094 19.625 13.047 1 87.94 130 ALA B C 1
ATOM 2907 O O . ALA B 1 130 ? -29.078 19 12.617 1 87.94 130 ALA B O 1
ATOM 2908 N N . ILE B 1 131 ? -27.031 19.875 12.383 1 84.44 131 ILE B N 1
ATOM 2909 C CA . ILE B 1 131 ? -26.766 19.078 11.195 1 84.44 131 ILE B CA 1
ATOM 2910 C C . ILE B 1 131 ? -26.062 17.781 11.594 1 84.44 131 ILE B C 1
ATOM 2912 O O . ILE B 1 131 ? -25.109 17.797 12.383 1 84.44 131 ILE B O 1
ATOM 2916 N N . ASP B 1 132 ? -26.531 16.688 11.094 1 83.88 132 ASP B N 1
ATOM 2917 C CA . ASP B 1 132 ? -25.906 15.398 11.383 1 83.88 132 ASP B CA 1
ATOM 2918 C C . ASP B 1 132 ? -24.578 15.258 10.641 1 83.88 132 ASP B C 1
ATOM 2920 O O . ASP B 1 132 ? -24.562 15.125 9.414 1 83.88 132 ASP B O 1
ATOM 2924 N N . VAL B 1 133 ? -23.547 15.156 11.375 1 83 133 VAL B N 1
ATOM 2925 C CA . VAL B 1 133 ? -22.188 15.141 10.836 1 83 133 VAL B CA 1
ATOM 2926 C C . VAL B 1 133 ? -21.953 13.852 10.062 1 83 133 VAL B C 1
ATOM 2928 O O . VAL B 1 133 ? -21.312 13.859 9.008 1 83 133 VAL B O 1
ATOM 2931 N N . TYR B 1 134 ? -22.438 12.781 10.492 1 81.31 134 TYR B N 1
ATOM 2932 C CA . TYR B 1 134 ? -22.25 11.484 9.844 1 81.31 134 TYR B CA 1
ATOM 2933 C C . TYR B 1 134 ? -22.922 11.453 8.477 1 81.31 134 TYR B C 1
ATOM 2935 O O . TYR B 1 134 ? -22.312 11.039 7.488 1 81.31 134 TYR B O 1
ATOM 2943 N N . ASN B 1 135 ? -24.016 11.945 8.438 1 79.5 135 ASN B N 1
ATOM 2944 C CA . ASN B 1 135 ? -24.766 11.969 7.188 1 79.5 135 ASN B CA 1
ATOM 2945 C C . ASN B 1 135 ? -24.188 12.992 6.211 1 79.5 135 ASN B C 1
ATOM 2947 O O . ASN B 1 135 ? -24.172 12.766 5 1 79.5 135 ASN B O 1
ATOM 2951 N N . TYR B 1 136 ? -23.75 14.047 6.801 1 82.69 136 TYR B N 1
ATOM 2952 C CA . TYR B 1 136 ? -23.312 15.156 5.961 1 82.69 136 TYR B CA 1
ATOM 2953 C C . TYR B 1 136 ? -21.891 1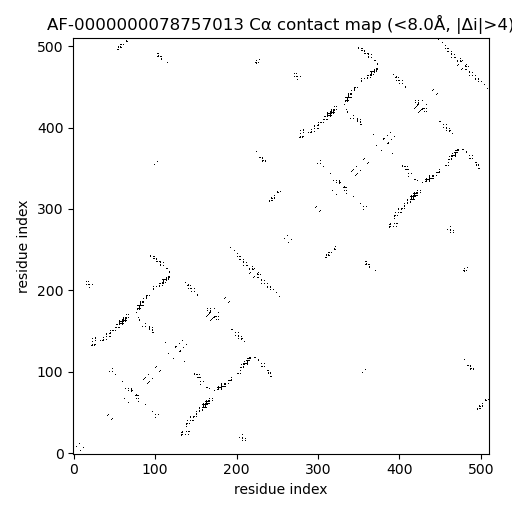4.914 5.441 1 82.69 136 TYR B C 1
ATOM 2955 O O . TYR B 1 136 ? -21.609 15.195 4.277 1 82.69 136 TYR B O 1
ATOM 2963 N N . LEU B 1 137 ? -21.062 14.344 6.262 1 84.5 137 LEU B N 1
ATOM 2964 C CA . LEU B 1 137 ? -19.641 14.297 5.91 1 84.5 137 LEU B CA 1
ATOM 2965 C C . LEU B 1 137 ? -19.219 12.883 5.531 1 84.5 137 LEU B C 1
ATOM 2967 O O . LEU B 1 137 ? -18.422 12.688 4.613 1 84.5 137 LEU B O 1
ATOM 2971 N N . ILE B 1 138 ? -19.797 11.891 6.133 1 85.75 138 ILE B N 1
ATOM 2972 C CA . ILE B 1 138 ? -19.25 10.539 6.031 1 85.75 138 ILE B CA 1
ATOM 2973 C C . ILE B 1 138 ? -20.031 9.734 4.996 1 85.75 138 ILE B C 1
ATOM 2975 O O . ILE B 1 138 ? -19.453 9.031 4.176 1 85.75 138 ILE B O 1
ATOM 2979 N N . SER B 1 139 ? -21.312 9.891 4.973 1 85.44 139 SER B N 1
ATOM 2980 C CA . SER B 1 139 ? -22.172 9.078 4.109 1 85.44 139 SER B CA 1
ATOM 2981 C C . SER B 1 139 ? -21.812 9.266 2.641 1 85.44 139 SER B C 1
ATOM 2983 O O . SER B 1 139 ? -21.719 8.297 1.892 1 85.44 139 SER B O 1
ATOM 2985 N N . PRO B 1 140 ? -21.656 10.508 2.203 1 87.38 140 PRO B N 1
ATOM 2986 C CA . PRO B 1 140 ? -21.312 10.68 0.793 1 87.38 140 PRO B CA 1
ATOM 2987 C C . PRO B 1 140 ? -19.969 10.023 0.436 1 87.38 140 PRO B C 1
ATOM 2989 O O . PRO B 1 140 ? -19.797 9.539 -0.684 1 87.38 140 PRO B O 1
ATOM 2992 N N . LYS B 1 141 ? -19.078 10 1.365 1 89.12 141 LYS B N 1
ATOM 2993 C CA . LYS B 1 141 ? -17.766 9.406 1.125 1 89.12 141 LYS B CA 1
ATOM 2994 C C . LYS B 1 141 ? -17.859 7.887 1.048 1 89.12 141 LYS B C 1
ATOM 2996 O O . LYS B 1 141 ? -17.141 7.254 0.279 1 89.12 141 LYS B O 1
ATOM 3001 N N . ILE B 1 142 ? -18.734 7.355 1.805 1 89 142 ILE B N 1
ATOM 3002 C CA . ILE B 1 142 ? -18.922 5.91 1.8 1 89 142 ILE B CA 1
ATOM 3003 C C . ILE B 1 142 ? -19.531 5.477 0.467 1 89 142 ILE B C 1
ATOM 3005 O O . ILE B 1 142 ? -19.062 4.52 -0.153 1 89 142 ILE B O 1
ATOM 3009 N N . VAL B 1 143 ? -20.5 6.16 0.03 1 89.5 143 VAL B N 1
ATOM 3010 C CA . VAL B 1 143 ? -21.172 5.828 -1.228 1 89.5 143 VAL B CA 1
ATOM 3011 C C . VAL B 1 143 ? -20.172 5.969 -2.383 1 89.5 143 VAL B C 1
ATOM 3013 O O . VAL B 1 143 ? -20.141 5.125 -3.283 1 89.5 143 VAL B O 1
ATOM 3016 N N . ALA B 1 144 ? -19.469 7.008 -2.342 1 92.25 144 ALA B N 1
ATOM 3017 C CA . ALA B 1 144 ? -18.484 7.234 -3.391 1 92.25 144 ALA B CA 1
ATOM 3018 C C . ALA B 1 144 ? -17.453 6.109 -3.424 1 92.25 144 ALA B C 1
ATOM 3020 O O . ALA B 1 144 ? -17.078 5.633 -4.5 1 92.25 144 ALA B O 1
ATOM 3021 N N . ALA B 1 145 ? -17.031 5.68 -2.248 1 92.88 145 ALA B N 1
ATOM 3022 C CA . ALA B 1 145 ? -16.031 4.617 -2.168 1 92.88 145 ALA B CA 1
ATOM 3023 C C . ALA B 1 145 ? -16.609 3.283 -2.635 1 92.88 145 ALA B C 1
ATOM 3025 O O . ALA B 1 145 ? -15.914 2.48 -3.256 1 92.88 145 ALA B 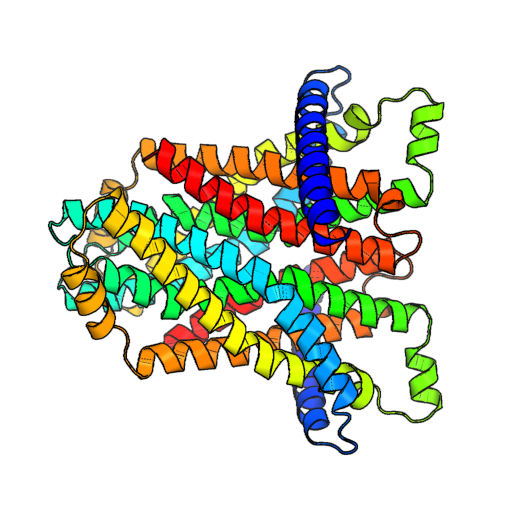O 1
ATOM 3026 N N . LEU B 1 146 ? -17.859 3.051 -2.342 1 92.69 146 LEU B N 1
ATOM 3027 C CA . LEU B 1 146 ? -18.516 1.803 -2.713 1 92.69 146 LEU B CA 1
ATOM 3028 C C . LEU B 1 146 ? -18.625 1.672 -4.23 1 92.69 146 LEU B C 1
ATOM 3030 O O . LEU B 1 146 ? -18.594 0.562 -4.766 1 92.69 146 LEU B O 1
ATOM 3034 N N . VAL B 1 147 ? -18.656 2.75 -4.855 1 93.69 147 VAL B N 1
ATOM 3035 C CA . VAL B 1 147 ? -18.75 2.74 -6.312 1 93.69 147 VAL B CA 1
ATOM 3036 C C . VAL B 1 147 ? -17.344 2.75 -6.918 1 93.69 147 VAL B C 1
ATOM 3038 O O . VAL B 1 147 ? -17.062 1.982 -7.836 1 93.69 147 VAL B O 1
ATOM 3041 N N . ALA B 1 148 ? -16.516 3.551 -6.395 1 96.06 148 ALA B N 1
ATOM 3042 C CA . ALA B 1 148 ? -15.203 3.787 -6.977 1 96.06 148 ALA B CA 1
ATOM 3043 C C . ALA B 1 148 ? -14.289 2.576 -6.781 1 96.06 148 ALA B C 1
ATOM 3045 O O . ALA B 1 148 ? -13.547 2.199 -7.691 1 96.06 148 ALA B O 1
ATOM 3046 N N . MET B 1 149 ? -14.359 1.925 -5.66 1 96.88 149 MET B N 1
ATOM 3047 C CA . MET B 1 149 ? -13.406 0.876 -5.32 1 96.88 149 MET B CA 1
ATOM 3048 C C . MET B 1 149 ? -13.578 -0.333 -6.234 1 96.88 149 MET B C 1
ATOM 3050 O O . MET B 1 149 ? -12.602 -0.838 -6.797 1 96.88 149 MET B O 1
ATOM 3054 N N . PRO B 1 150 ? -14.789 -0.855 -6.375 1 97 150 PRO B N 1
ATOM 3055 C CA . PRO B 1 150 ? -14.938 -1.976 -7.309 1 97 150 PRO B CA 1
ATOM 3056 C C . PRO B 1 150 ? -14.477 -1.635 -8.719 1 97 150 PRO B C 1
ATOM 3058 O O . PRO B 1 150 ? -13.836 -2.457 -9.383 1 97 150 PRO B O 1
ATOM 3061 N N . LEU B 1 151 ? -14.797 -0.474 -9.172 1 97.38 151 LEU B N 1
ATOM 3062 C CA . LEU B 1 151 ? -14.383 -0.052 -10.508 1 97.38 151 LEU B CA 1
ATOM 3063 C C . LEU B 1 151 ? -12.859 -0.006 -10.609 1 97.38 151 LEU B C 1
ATOM 3065 O O . LEU B 1 151 ? -12.289 -0.454 -11.609 1 97.38 151 LEU B O 1
ATOM 3069 N N . LEU B 1 152 ? -12.25 0.524 -9.633 1 97.62 152 LEU B N 1
ATOM 3070 C CA . LEU B 1 152 ? -10.797 0.64 -9.625 1 97.62 152 LEU B CA 1
ATOM 3071 C C . LEU B 1 152 ? -10.148 -0.737 -9.57 1 97.62 152 LEU B C 1
ATOM 3073 O O . LEU B 1 152 ? -9.094 -0.952 -10.18 1 97.62 152 LEU B O 1
ATOM 3077 N N . VAL B 1 153 ? -10.711 -1.636 -8.812 1 98 153 VAL B N 1
ATOM 3078 C CA . VAL B 1 153 ? -10.18 -2.992 -8.719 1 98 153 VAL B CA 1
ATOM 3079 C C . VAL B 1 153 ? -10.219 -3.654 -10.094 1 98 153 VAL B C 1
ATOM 3081 O O . VAL B 1 153 ? -9.258 -4.309 -10.5 1 98 153 VAL B O 1
ATOM 3084 N N . PHE B 1 154 ? -11.281 -3.445 -10.836 1 97.5 154 PHE B N 1
ATOM 3085 C CA . PHE B 1 154 ? -11.406 -4.047 -12.156 1 97.5 154 PHE B CA 1
ATOM 3086 C C . PHE B 1 154 ? -10.477 -3.359 -13.156 1 97.5 154 PHE B C 1
ATOM 3088 O O . PHE B 1 154 ? -9.953 -4 -14.07 1 97.5 154 PHE B O 1
ATOM 3095 N N . ILE B 1 155 ? -10.312 -2.156 -13.008 1 97.69 155 ILE B N 1
ATOM 3096 C CA . ILE B 1 155 ? -9.344 -1.444 -13.836 1 97.69 155 ILE B CA 1
ATOM 3097 C C . ILE B 1 155 ? -7.938 -1.974 -13.562 1 97.69 155 ILE B C 1
ATOM 3099 O O . ILE B 1 155 ? -7.148 -2.172 -14.492 1 97.69 155 ILE B O 1
ATOM 3103 N N . PHE B 1 156 ? -7.625 -2.17 -12.328 1 98 156 PHE B N 1
ATOM 3104 C CA . PHE B 1 156 ? -6.34 -2.738 -11.938 1 98 156 PHE B CA 1
ATOM 3105 C C . PHE B 1 156 ? -6.141 -4.109 -12.57 1 98 156 PHE B C 1
ATOM 3107 O O . PHE B 1 156 ? -5.082 -4.395 -13.141 1 98 156 PHE B O 1
ATOM 3114 N N . ALA B 1 157 ? -7.164 -4.91 -12.461 1 97.31 157 ALA B N 1
ATOM 3115 C CA . ALA B 1 157 ? -7.086 -6.262 -13.008 1 97.31 157 ALA B CA 1
ATOM 3116 C C . ALA B 1 157 ? -6.918 -6.238 -14.523 1 97.31 157 ALA B C 1
ATOM 3118 O O . ALA B 1 157 ? -6.105 -6.984 -15.078 1 97.31 157 ALA B O 1
ATOM 3119 N N . ALA B 1 158 ? -7.676 -5.426 -15.141 1 97.06 158 ALA B N 1
ATOM 3120 C CA . ALA B 1 158 ? -7.605 -5.328 -16.594 1 97.06 158 ALA B CA 1
ATOM 3121 C C . ALA B 1 158 ? -6.227 -4.844 -17.047 1 97.06 158 ALA B C 1
ATOM 3123 O O . ALA B 1 158 ? -5.641 -5.402 -17.969 1 97.06 158 ALA B O 1
ATOM 3124 N N . SER B 1 159 ? -5.773 -3.832 -16.453 1 97.56 159 SER B N 1
ATOM 3125 C CA . SER B 1 159 ? -4.449 -3.32 -16.781 1 97.56 159 SER B CA 1
ATOM 3126 C C . SER B 1 159 ? -3.363 -4.348 -16.484 1 97.56 159 SER B C 1
ATOM 3128 O O . SER B 1 159 ? -2.363 -4.438 -17.188 1 97.56 159 SER B O 1
ATOM 3130 N N . GLY B 1 160 ? -3.537 -5.047 -15.391 1 97.25 160 GLY B N 1
ATOM 3131 C CA . GLY B 1 160 ? -2.602 -6.105 -15.055 1 97.25 160 GLY B CA 1
ATOM 3132 C C . GLY B 1 160 ? -2.559 -7.215 -16.094 1 97.25 160 GLY B C 1
ATOM 3133 O O . GLY B 1 160 ? -1.481 -7.703 -16.438 1 97.25 160 GLY B O 1
ATOM 3134 N N . ILE B 1 161 ? -3.709 -7.586 -16.531 1 96.25 161 ILE B N 1
ATOM 3135 C CA . ILE B 1 161 ? -3.793 -8.617 -17.562 1 96.25 161 ILE B CA 1
ATOM 3136 C C . ILE B 1 161 ? -3.082 -8.148 -18.828 1 96.25 161 ILE B C 1
ATOM 3138 O O . ILE B 1 161 ? -2.352 -8.922 -19.453 1 96.25 161 ILE B O 1
ATOM 3142 N N . ILE B 1 162 ? -3.275 -6.934 -19.141 1 96.88 162 ILE B N 1
ATOM 3143 C CA . ILE B 1 162 ? -2.605 -6.363 -20.297 1 96.88 162 ILE B CA 1
ATOM 3144 C C . ILE B 1 162 ? -1.097 -6.344 -20.078 1 96.88 162 ILE B C 1
ATOM 3146 O O . ILE B 1 162 ? -0.32 -6.66 -20.969 1 96.88 162 ILE B O 1
ATOM 3150 N N . GLY B 1 163 ? -0.7 -5.941 -18.953 1 96.06 163 GLY B N 1
ATOM 3151 C CA . GLY B 1 163 ? 0.715 -5.973 -18.625 1 96.06 163 GLY B CA 1
ATOM 3152 C C . GLY B 1 163 ? 1.315 -7.363 -18.703 1 96.06 163 GLY B C 1
ATOM 3153 O O . GLY B 1 163 ? 2.43 -7.535 -19.203 1 96.06 163 GLY B O 1
ATOM 3154 N N . GLY B 1 164 ? 0.59 -8.289 -18.156 1 95.5 164 GLY B N 1
ATOM 3155 C CA . GLY B 1 164 ? 1.038 -9.672 -18.281 1 95.5 164 GLY B CA 1
ATOM 3156 C C . GLY B 1 164 ? 1.163 -10.141 -19.703 1 95.5 164 GLY B C 1
ATOM 3157 O O . GLY B 1 164 ? 2.074 -10.906 -20.047 1 95.5 164 GLY B O 1
ATOM 3158 N N . TYR B 1 165 ? 0.241 -9.664 -20.484 1 95.44 165 TYR B N 1
ATOM 3159 C CA . TYR B 1 165 ? 0.286 -10.008 -21.891 1 95.44 165 TYR B CA 1
ATOM 3160 C C . TYR B 1 165 ? 1.539 -9.438 -22.547 1 95.44 165 TYR B C 1
ATOM 3162 O O . TYR B 1 165 ? 2.174 -10.109 -23.375 1 95.44 165 TYR B O 1
ATOM 3170 N N . VAL B 1 166 ? 1.873 -8.305 -22.25 1 95.44 166 VAL B N 1
ATOM 3171 C CA . VAL B 1 166 ? 3.041 -7.648 -22.828 1 95.44 166 VAL B CA 1
ATOM 3172 C C . VAL B 1 166 ? 4.309 -8.406 -22.438 1 95.44 166 VAL B C 1
ATOM 3174 O O . VAL B 1 166 ? 5.133 -8.727 -23.281 1 95.44 166 VAL B O 1
ATOM 3177 N N . SER B 1 167 ? 4.477 -8.734 -21.25 1 93.31 167 SER B N 1
ATOM 3178 C CA . SER B 1 167 ? 5.672 -9.43 -20.781 1 93.31 167 SER B CA 1
ATOM 3179 C C . SER B 1 167 ? 5.66 -10.898 -21.188 1 93.31 167 SER B C 1
ATOM 3181 O O . SER B 1 167 ? 6.688 -11.438 -21.594 1 93.31 167 SER B O 1
ATOM 3183 N N . GLY B 1 168 ? 4.539 -11.5 -21.125 1 92 168 GLY B N 1
ATOM 3184 C CA . GLY B 1 168 ? 4.438 -12.93 -21.375 1 92 168 GLY B CA 1
ATOM 3185 C C . GLY B 1 168 ? 4.43 -13.266 -22.859 1 92 168 GLY B C 1
ATOM 3186 O O . GLY B 1 168 ? 5.117 -14.188 -23.297 1 92 168 GLY B O 1
ATOM 3187 N N . CYS B 1 169 ? 3.67 -12.508 -23.594 1 92.62 169 CYS B N 1
ATOM 3188 C CA . CYS B 1 169 ? 3.494 -12.859 -25 1 92.62 169 CYS B CA 1
ATOM 3189 C C . CYS B 1 169 ? 4.449 -12.062 -25.891 1 92.62 169 CYS B C 1
ATOM 3191 O O . CYS B 1 169 ? 5.137 -12.633 -26.734 1 92.62 169 CYS B O 1
ATOM 3193 N N . LEU B 1 170 ? 4.598 -10.852 -25.672 1 91.69 170 LEU B N 1
ATOM 3194 C CA . LEU B 1 170 ? 5.375 -10 -26.578 1 91.69 170 LEU B CA 1
ATOM 3195 C C . LEU B 1 170 ? 6.867 -10.125 -26.281 1 91.69 170 LEU B C 1
ATOM 3197 O O . LEU B 1 170 ? 7.688 -10.133 -27.203 1 91.69 170 LEU B O 1
ATOM 3201 N N . ILE B 1 171 ? 7.227 -10.305 -25.062 1 90.38 171 ILE B N 1
ATOM 3202 C CA . ILE B 1 171 ? 8.641 -10.297 -24.719 1 90.38 171 ILE B CA 1
ATOM 3203 C C . ILE B 1 171 ? 9.156 -11.727 -24.594 1 90.38 171 ILE B C 1
ATOM 3205 O O . ILE B 1 171 ? 10.227 -12.055 -25.094 1 90.38 171 ILE B O 1
ATOM 3209 N N . LEU B 1 172 ? 8.336 -12.656 -24.031 1 91.19 172 LEU B N 1
ATOM 3210 C CA . LEU B 1 172 ? 8.844 -13.984 -23.703 1 91.19 172 LEU B CA 1
ATOM 3211 C C . LEU B 1 172 ? 8.336 -15.016 -24.703 1 91.19 172 LEU B C 1
ATOM 3213 O O . LEU B 1 172 ? 8.781 -16.172 -24.688 1 91.19 172 LEU B O 1
ATOM 3217 N N . GLY B 1 173 ? 7.324 -14.656 -25.484 1 90.12 173 GLY B N 1
ATOM 3218 C CA . GLY B 1 173 ? 6.965 -15.469 -26.641 1 90.12 173 GLY B CA 1
ATOM 3219 C C . GLY B 1 173 ? 5.891 -16.484 -26.328 1 90.12 173 GLY B C 1
ATOM 3220 O O . GLY B 1 173 ? 5.754 -17.484 -27.047 1 90.12 173 GLY B O 1
ATOM 3221 N N . VAL B 1 174 ? 5.184 -16.391 -25.344 1 91.81 174 VAL B N 1
ATOM 3222 C CA . VAL B 1 174 ? 4.059 -17.266 -25.078 1 91.81 174 VAL B CA 1
ATOM 3223 C C . VAL B 1 174 ? 2.971 -17.062 -26.125 1 91.81 174 VAL B C 1
ATOM 3225 O O . VAL B 1 174 ? 2.74 -15.93 -26.578 1 91.81 174 VAL B O 1
ATOM 3228 N N . SER B 1 175 ? 2.377 -18.078 -26.609 1 93.81 175 SER B N 1
ATOM 3229 C CA . SER B 1 175 ? 1.324 -18 -27.625 1 93.81 175 SER B CA 1
ATOM 3230 C C . SER B 1 175 ? 0.137 -17.188 -27.109 1 93.81 175 SER B C 1
ATOM 3232 O O . SER B 1 175 ? -0.437 -17.5 -26.062 1 93.81 175 SER B O 1
ATOM 3234 N N . PRO B 1 176 ? -0.219 -16.188 -27.812 1 94.06 176 PRO B N 1
ATOM 3235 C CA . PRO B 1 176 ? -1.374 -15.383 -27.422 1 94.06 176 PRO B CA 1
ATOM 3236 C C . PRO B 1 176 ? -2.65 -16.203 -27.266 1 94.06 176 PRO B C 1
ATOM 3238 O O . PRO B 1 176 ? -3.475 -15.93 -26.391 1 94.06 176 PRO B O 1
ATOM 3241 N N . GLY B 1 177 ? -2.812 -17.172 -28.109 1 92.62 177 GLY B N 1
ATOM 3242 C CA . GLY B 1 177 ? -3.977 -18.047 -28.016 1 92.62 177 GLY B CA 1
ATOM 3243 C C . GLY B 1 177 ? -4.043 -18.812 -26.703 1 92.62 177 GLY B C 1
ATOM 3244 O O . GLY B 1 177 ? -5.102 -18.875 -26.078 1 92.62 177 GLY B O 1
ATOM 3245 N N . ASP B 1 178 ? -2.912 -19.312 -26.328 1 92.38 178 ASP B N 1
ATOM 3246 C CA . ASP B 1 178 ? -2.852 -20.062 -25.062 1 92.38 178 ASP B CA 1
ATOM 3247 C C . ASP B 1 178 ? -3.084 -19.141 -23.875 1 92.38 178 ASP B C 1
ATOM 3249 O O . ASP B 1 178 ? -3.723 -19.531 -22.891 1 92.38 178 ASP B O 1
ATOM 3253 N N . TYR B 1 179 ? -2.568 -17.969 -24.031 1 93.62 179 TYR B N 1
ATOM 3254 C CA . TYR B 1 179 ? -2.705 -16.984 -22.953 1 93.62 179 TYR B CA 1
ATOM 3255 C C . TYR B 1 179 ? -4.172 -16.656 -22.703 1 93.62 179 TYR B C 1
ATOM 3257 O O . TYR B 1 179 ? -4.645 -16.75 -21.562 1 93.62 179 TYR B O 1
ATOM 3265 N N . TYR B 1 180 ? -4.902 -16.359 -23.734 1 93.12 180 TYR B N 1
ATOM 3266 C CA . TYR B 1 180 ? -6.297 -15.953 -23.594 1 93.12 180 TYR B CA 1
ATOM 3267 C C . TYR B 1 180 ? -7.18 -17.156 -23.266 1 93.12 180 TYR B C 1
ATOM 3269 O O . TYR B 1 180 ? -8.133 -17.031 -22.484 1 93.12 180 TYR B O 1
ATOM 3277 N N . GLN B 1 181 ? -6.883 -18.328 -23.797 1 91.81 181 GLN B N 1
ATOM 3278 C CA . GLN B 1 181 ? -7.68 -19.516 -23.531 1 91.81 181 GLN B CA 1
ATOM 3279 C C . GLN B 1 181 ? -7.535 -19.953 -22.062 1 91.81 181 GLN B C 1
ATOM 3281 O O . GLN B 1 181 ? -8.531 -20.266 -21.406 1 91.81 181 GLN B O 1
ATOM 3286 N N . SER B 1 182 ? -6.312 -19.906 -21.672 1 89.88 182 SER B N 1
ATOM 3287 C CA . SER B 1 182 ? -6.082 -20.312 -20.281 1 89.88 182 SER B CA 1
ATOM 3288 C C . SER B 1 182 ? -6.734 -19.328 -19.312 1 89.88 182 SER B C 1
ATOM 3290 O O . SER B 1 182 ? -7.211 -19.719 -18.25 1 89.88 182 SER B O 1
ATOM 3292 N N . MET B 1 183 ? -6.723 -18.094 -19.672 1 89.69 183 MET B N 1
ATOM 3293 C CA . MET B 1 183 ? -7.355 -17.078 -18.844 1 89.69 183 MET B CA 1
ATOM 3294 C C . MET B 1 183 ? -8.867 -17.297 -18.781 1 89.69 183 MET B C 1
ATOM 3296 O O . MET B 1 183 ? -9.453 -17.203 -17.703 1 89.69 183 MET B O 1
ATOM 3300 N N . ARG B 1 184 ? -9.445 -17.516 -19.859 1 88.81 184 ARG B N 1
ATOM 3301 C CA . ARG B 1 184 ? -10.891 -17.719 -19.938 1 88.81 184 ARG B CA 1
ATOM 3302 C C . ARG B 1 184 ? -11.328 -18.906 -19.094 1 88.81 184 ARG B C 1
ATOM 3304 O O . ARG B 1 184 ? -12.43 -18.922 -18.547 1 88.81 184 ARG B O 1
ATOM 3311 N N . ASP B 1 185 ? -10.453 -19.844 -18.906 1 83.94 185 ASP B N 1
ATOM 3312 C CA . ASP B 1 185 ? -10.766 -21.078 -18.172 1 83.94 185 ASP B CA 1
ATOM 3313 C C . ASP B 1 185 ? -10.859 -20.797 -16.672 1 83.94 185 ASP B C 1
ATOM 3315 O O . ASP B 1 185 ? -11.539 -21.531 -15.945 1 83.94 185 ASP B O 1
ATOM 3319 N N . VAL B 1 186 ? -10.227 -19.797 -16.266 1 80.25 186 VAL B N 1
ATOM 3320 C CA . VAL B 1 186 ? -10.141 -19.594 -14.82 1 80.25 186 VAL B CA 1
ATOM 3321 C C . VAL B 1 186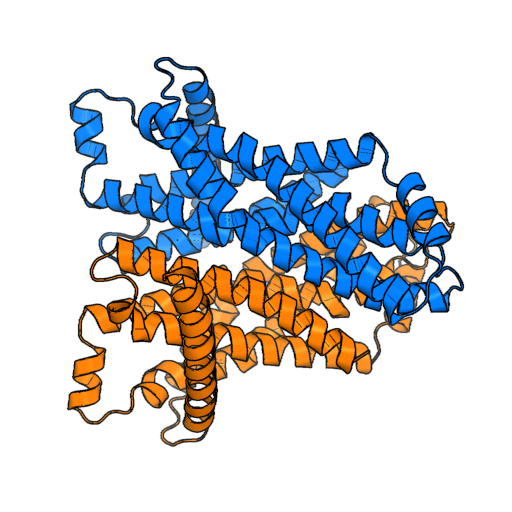 ? -11.008 -18.406 -14.414 1 80.25 186 VAL B C 1
ATOM 3323 O O . VAL B 1 186 ? -11.492 -18.344 -13.281 1 80.25 186 VAL B O 1
ATOM 3326 N N . VAL B 1 187 ? -11.172 -17.5 -15.336 1 83.56 187 VAL B N 1
ATOM 3327 C CA . VAL B 1 187 ? -12 -16.344 -15.031 1 83.56 187 VAL B CA 1
ATOM 3328 C C . VAL B 1 187 ? -13.477 -16.719 -15.117 1 83.56 187 VAL B C 1
ATOM 3330 O O . VAL B 1 187 ? -14.07 -16.688 -16.188 1 83.56 187 VAL B O 1
ATOM 3333 N N . ASP B 1 188 ? -14 -17.172 -14.008 1 85.19 188 ASP B N 1
ATOM 3334 C CA . ASP B 1 188 ? -15.406 -17.547 -13.922 1 85.19 188 ASP B CA 1
ATOM 3335 C C . ASP B 1 188 ? -16.188 -16.531 -13.086 1 85.19 188 ASP B C 1
ATOM 3337 O O . ASP B 1 188 ? -15.617 -15.555 -12.602 1 85.19 188 ASP B O 1
ATOM 3341 N N . TYR B 1 189 ? -17.422 -16.688 -13.055 1 86.19 189 TYR B N 1
ATOM 3342 C CA . TYR B 1 189 ? -18.312 -15.797 -12.32 1 86.19 189 TYR B CA 1
ATOM 3343 C C . TYR B 1 189 ? -17.953 -15.75 -10.844 1 86.19 189 TYR B C 1
ATOM 3345 O O . TYR B 1 189 ? -18.062 -14.695 -10.203 1 86.19 189 TYR B O 1
ATOM 3353 N N . ALA B 1 190 ? -17.453 -16.828 -10.391 1 86.88 190 ALA B N 1
ATOM 3354 C CA . ALA B 1 190 ? -17.125 -16.906 -8.977 1 86.88 190 ALA B CA 1
ATOM 3355 C C . ALA B 1 190 ? -15.898 -16.047 -8.656 1 86.88 190 ALA B C 1
ATOM 3357 O O . ALA B 1 190 ? -15.852 -15.398 -7.605 1 86.88 190 ALA B O 1
ATOM 3358 N N . THR B 1 191 ? -14.969 -16.031 -9.57 1 87.62 191 THR B N 1
ATOM 3359 C CA . THR B 1 191 ? -13.75 -15.25 -9.375 1 87.62 191 THR B CA 1
ATOM 3360 C C . THR B 1 191 ? -14.047 -13.758 -9.438 1 87.62 191 THR B C 1
ATOM 3362 O O . THR B 1 191 ? -13.547 -12.984 -8.617 1 87.62 191 THR B O 1
ATOM 3365 N N . VAL B 1 192 ? -14.82 -13.406 -10.352 1 91.62 192 VAL B N 1
ATOM 3366 C CA . VAL B 1 192 ? -15.188 -12.008 -10.523 1 91.62 192 VAL B CA 1
ATOM 3367 C C . VAL B 1 192 ? -16.031 -11.539 -9.328 1 91.62 192 VAL B C 1
ATOM 3369 O O . VAL B 1 192 ? -15.852 -10.422 -8.836 1 91.62 192 VAL B O 1
ATOM 3372 N N . ARG B 1 193 ? -16.906 -12.375 -8.883 1 92.31 193 ARG B N 1
ATOM 3373 C CA . ARG B 1 193 ? -17.75 -12.055 -7.73 1 92.31 193 ARG B CA 1
ATOM 3374 C C . ARG B 1 193 ? -16.906 -11.883 -6.469 1 92.31 193 ARG B C 1
ATOM 3376 O O . ARG B 1 193 ? -17.172 -11.016 -5.645 1 92.31 193 ARG B O 1
ATOM 3383 N N . MET B 1 194 ? -15.953 -12.695 -6.363 1 91.94 194 MET B N 1
ATOM 3384 C CA . MET B 1 194 ? -15.062 -12.602 -5.211 1 91.94 194 MET B CA 1
ATOM 3385 C C . MET B 1 194 ? -14.328 -11.266 -5.191 1 91.94 194 MET B C 1
ATOM 3387 O O . MET B 1 194 ? -14.227 -10.617 -4.148 1 91.94 194 MET B O 1
ATOM 3391 N N . ALA B 1 195 ? -13.82 -10.906 -6.359 1 94.69 195 ALA B N 1
ATOM 3392 C CA . ALA B 1 195 ? -13.117 -9.625 -6.469 1 94.69 195 ALA B CA 1
ATOM 3393 C C . ALA B 1 195 ? -14.055 -8.461 -6.145 1 94.69 195 ALA B C 1
ATOM 3395 O O . ALA B 1 195 ? -13.656 -7.504 -5.477 1 94.69 195 ALA B O 1
ATOM 3396 N N . PHE B 1 196 ? -15.219 -8.633 -6.59 1 96.25 196 PHE B N 1
ATOM 3397 C CA . PHE B 1 196 ? -16.219 -7.598 -6.363 1 96.25 196 PHE B CA 1
ATOM 3398 C C . PHE B 1 196 ? -16.547 -7.48 -4.883 1 96.25 196 PHE B C 1
ATOM 3400 O O . PHE B 1 196 ? -16.562 -6.379 -4.328 1 96.25 196 PHE B O 1
ATOM 3407 N N . VAL B 1 197 ? -16.797 -8.547 -4.227 1 96.31 197 VAL B N 1
ATOM 3408 C CA . VAL B 1 197 ? -17.156 -8.562 -2.814 1 96.31 197 VAL B CA 1
ATOM 3409 C C . VAL B 1 197 ? -16 -8.008 -1.979 1 96.31 197 VAL B C 1
ATOM 3411 O O . VAL B 1 197 ? -16.219 -7.191 -1.08 1 96.31 197 VAL B O 1
ATOM 3414 N N . LYS B 1 198 ? -14.82 -8.477 -2.271 1 96.31 198 LYS B N 1
ATOM 3415 C CA . LYS B 1 198 ? -13.656 -7.969 -1.554 1 96.31 198 LYS B CA 1
ATOM 3416 C C . LYS B 1 198 ? -13.539 -6.453 -1.695 1 96.31 198 LYS B C 1
ATOM 3418 O O . LYS B 1 198 ? -13.258 -5.754 -0.719 1 96.31 198 LYS B O 1
ATOM 3423 N N . SER B 1 199 ? -13.75 -5.988 -2.92 1 97.06 199 SER B N 1
ATOM 3424 C CA . SER B 1 199 ? -13.594 -4.559 -3.164 1 97.06 199 SER B CA 1
ATOM 3425 C C . SER B 1 199 ? -14.625 -3.75 -2.381 1 97.06 199 SER B C 1
ATOM 3427 O O . SER B 1 199 ? -14.305 -2.688 -1.841 1 97.06 199 SER B O 1
ATOM 3429 N N . VAL B 1 200 ? -15.812 -4.238 -2.285 1 95.56 200 VAL B N 1
ATOM 3430 C CA . VAL B 1 200 ? -16.875 -3.551 -1.571 1 95.56 200 VAL B CA 1
ATOM 3431 C C . VAL B 1 200 ? -16.578 -3.537 -0.074 1 95.56 200 VAL B C 1
ATOM 3433 O O . VAL B 1 200 ? -16.703 -2.5 0.582 1 95.56 200 VAL B O 1
ATOM 3436 N N . VAL B 1 201 ? -16.203 -4.629 0.435 1 94.88 201 VAL B N 1
ATOM 3437 C CA . VAL B 1 201 ? -15.906 -4.75 1.86 1 94.88 201 VAL B CA 1
ATOM 3438 C C . VAL B 1 201 ? -14.695 -3.9 2.217 1 94.88 201 VAL B C 1
ATOM 3440 O O . VAL B 1 201 ? -14.68 -3.225 3.25 1 94.88 201 VAL B O 1
ATOM 3443 N N . PHE B 1 202 ? -13.672 -3.932 1.341 1 96.38 202 PHE B N 1
ATOM 3444 C CA . PHE B 1 202 ? -12.477 -3.125 1.575 1 96.38 202 PHE B CA 1
ATOM 3445 C C . PHE B 1 202 ? -12.82 -1.641 1.58 1 96.38 202 PHE B C 1
ATOM 3447 O O . PHE B 1 202 ? -12.297 -0.88 2.398 1 96.38 202 PHE B O 1
ATOM 3454 N N . ALA B 1 203 ? -13.711 -1.298 0.667 1 94.19 203 ALA B N 1
ATOM 3455 C CA . ALA B 1 203 ? -14.117 0.103 0.58 1 94.19 203 ALA B CA 1
ATOM 3456 C C . ALA B 1 203 ? -14.781 0.563 1.874 1 94.19 203 ALA B C 1
ATOM 3458 O O . ALA B 1 203 ? -14.445 1.621 2.41 1 94.19 203 ALA B O 1
ATOM 3459 N N . LEU B 1 204 ? -15.648 -0.214 2.314 1 91.12 204 LEU B N 1
ATOM 3460 C CA . LEU B 1 204 ? -16.375 0.114 3.537 1 91.12 204 LEU B CA 1
ATOM 3461 C C . LEU B 1 204 ? -15.422 0.195 4.727 1 91.12 204 LEU B C 1
ATOM 3463 O O . LEU B 1 204 ? -15.516 1.119 5.539 1 91.12 204 LEU B O 1
ATOM 3467 N N . TYR B 1 205 ? -14.594 -0.716 4.793 1 92.81 205 TYR B N 1
ATOM 3468 C CA . TYR B 1 205 ? -13.656 -0.783 5.91 1 92.81 205 TYR B CA 1
ATOM 3469 C C . TYR B 1 205 ? -12.703 0.407 5.898 1 92.81 205 TYR B C 1
ATOM 3471 O O . TYR B 1 205 ? -12.516 1.069 6.922 1 92.81 205 TYR B O 1
ATOM 3479 N N . VAL B 1 206 ? -12.117 0.7 4.758 1 93.56 206 VAL B N 1
ATOM 3480 C CA . VAL B 1 206 ? -11.102 1.746 4.629 1 93.56 206 VAL B CA 1
ATOM 3481 C C . VAL B 1 206 ? -11.727 3.105 4.945 1 93.56 206 VAL B C 1
ATOM 3483 O O . VAL B 1 206 ? -11.172 3.883 5.727 1 93.56 206 VAL B O 1
ATOM 3486 N N . VAL B 1 207 ? -12.867 3.383 4.395 1 91.75 207 VAL B N 1
ATOM 3487 C CA . VAL B 1 207 ? -13.508 4.676 4.609 1 91.75 207 VAL B CA 1
ATOM 3488 C C . VAL B 1 207 ? -13.906 4.816 6.074 1 91.75 207 VAL B C 1
ATOM 3490 O O . VAL B 1 207 ? -13.742 5.883 6.672 1 91.75 207 VAL B O 1
ATOM 3493 N N . ALA B 1 208 ? -14.398 3.742 6.617 1 89.94 208 ALA B N 1
ATOM 3494 C CA . ALA B 1 208 ? -14.844 3.773 8.008 1 89.94 208 ALA B CA 1
ATOM 3495 C C . ALA B 1 208 ? -13.68 4.066 8.953 1 89.94 208 ALA B C 1
ATOM 3497 O O . ALA B 1 208 ? -13.797 4.906 9.844 1 89.94 208 ALA B O 1
ATOM 3498 N N . VAL B 1 209 ? -12.617 3.41 8.75 1 90.94 209 VAL B N 1
ATOM 3499 C CA . VAL B 1 209 ? -11.469 3.559 9.633 1 90.94 209 VAL B CA 1
ATOM 3500 C C . VAL B 1 209 ? -10.867 4.953 9.477 1 90.94 209 VAL B C 1
ATOM 3502 O O . VAL B 1 209 ? -10.57 5.621 10.469 1 90.94 209 VAL B O 1
ATOM 3505 N N . CYS B 1 210 ? -10.695 5.41 8.25 1 92.25 210 CYS B N 1
ATOM 3506 C CA . CYS B 1 210 ? -10.078 6.711 8 1 92.25 210 CYS B CA 1
ATOM 3507 C C . CYS B 1 210 ? -10.984 7.844 8.477 1 92.25 210 CYS B C 1
ATOM 3509 O O . CYS B 1 210 ? -10.5 8.828 9.039 1 92.25 210 CYS B O 1
ATOM 3511 N N . ALA B 1 211 ? -12.258 7.727 8.242 1 90.31 211 ALA B N 1
ATOM 3512 C CA . ALA B 1 211 ? -13.195 8.75 8.703 1 90.31 211 ALA B CA 1
ATOM 3513 C C . ALA B 1 211 ? -13.242 8.797 10.227 1 90.31 211 ALA B C 1
ATOM 3515 O O . ALA B 1 211 ? -13.305 9.883 10.812 1 90.31 211 ALA B O 1
ATOM 3516 N N . PHE B 1 212 ? -13.234 7.664 10.82 1 88.75 212 PHE B N 1
ATOM 3517 C CA . PHE B 1 212 ? -13.297 7.582 12.273 1 88.75 212 PHE B CA 1
ATOM 3518 C C . PHE B 1 212 ? -12.062 8.227 12.898 1 88.75 212 PHE B C 1
ATOM 3520 O O . PHE B 1 212 ? -12.18 9.008 13.852 1 88.75 212 PHE B O 1
ATOM 3527 N N . ARG B 1 213 ? -10.977 7.875 12.383 1 89.44 213 ARG B N 1
ATOM 3528 C CA . ARG B 1 213 ? -9.742 8.422 12.93 1 89.44 213 ARG B CA 1
ATOM 3529 C C . ARG B 1 213 ? -9.664 9.93 12.711 1 89.44 213 ARG B C 1
ATOM 3531 O O . ARG B 1 213 ? -9.148 10.656 13.562 1 89.44 213 ARG B O 1
ATOM 3538 N N . GLY B 1 214 ? -10.133 10.375 11.602 1 89.19 214 GLY B N 1
ATOM 3539 C CA . GLY B 1 214 ? -10.18 11.805 11.359 1 89.19 214 GLY B CA 1
ATOM 3540 C C . GLY B 1 214 ? -11.133 12.539 12.289 1 89.19 214 GLY B C 1
ATOM 3541 O O . GLY B 1 214 ? -10.812 13.609 12.805 1 89.19 214 GLY B O 1
ATOM 3542 N N . LEU B 1 215 ? -12.273 11.984 12.531 1 87.69 215 LEU B N 1
ATOM 3543 C CA . LEU B 1 215 ? -13.305 12.602 13.359 1 87.69 215 LEU B CA 1
ATOM 3544 C C . LEU B 1 215 ? -12.852 12.711 14.812 1 87.69 215 LEU B C 1
ATOM 3546 O O . LEU B 1 215 ? -13.195 13.664 15.508 1 87.69 215 LEU B O 1
ATOM 3550 N N . TYR B 1 216 ? -12.039 11.789 15.219 1 86.75 216 TYR B N 1
ATOM 3551 C CA . TYR B 1 216 ? -11.641 11.773 16.625 1 86.75 216 TYR B CA 1
ATOM 3552 C C . TYR B 1 216 ? -10.156 12.117 16.766 1 86.75 216 TYR B C 1
ATOM 3554 O O . TYR B 1 216 ? -9.484 11.594 17.656 1 86.75 216 TYR B O 1
ATOM 3562 N N . VAL B 1 217 ? -9.664 12.922 15.852 1 84.19 217 VAL B N 1
ATOM 3563 C CA . VAL B 1 217 ? -8.258 13.32 15.836 1 84.19 217 VAL B CA 1
ATOM 3564 C C . VAL B 1 217 ? -7.906 14.023 17.156 1 84.19 217 VAL B C 1
ATOM 3566 O O . VAL B 1 217 ? -6.805 13.852 17.672 1 84.19 217 VAL B O 1
ATOM 3569 N N . HIS B 1 218 ? -8.805 14.82 17.719 1 79.44 218 HIS B N 1
ATOM 3570 C CA . HIS B 1 218 ? -8.547 15.609 18.922 1 79.44 218 HIS B CA 1
ATOM 3571 C C . HIS B 1 218 ? -8.383 14.719 20.141 1 79.44 218 HIS B C 1
ATOM 3573 O O . HIS B 1 218 ? -7.754 15.117 21.125 1 79.44 218 HIS B O 1
ATOM 3579 N N . GLU B 1 219 ? -8.945 13.594 20.078 1 75.44 219 GLU B N 1
ATOM 3580 C CA . GLU 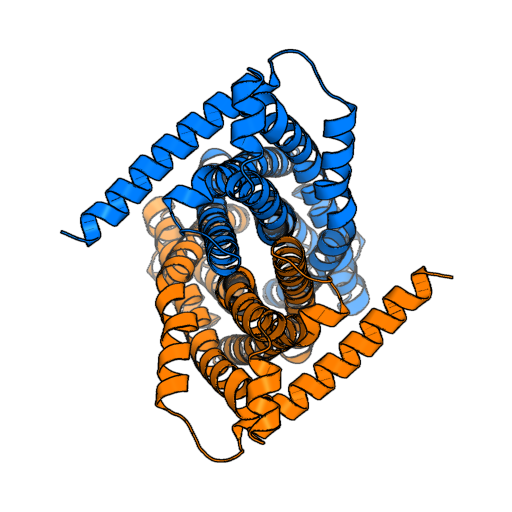B 1 219 ? -8.891 12.68 21.219 1 75.44 219 GLU B CA 1
ATOM 3581 C C . GLU B 1 219 ? -7.582 11.891 21.234 1 75.44 219 GLU B C 1
ATOM 3583 O O . GLU B 1 219 ? -7.086 11.531 22.297 1 75.44 219 GLU B O 1
ATOM 3588 N N . TYR B 1 220 ? -6.977 11.711 20.047 1 68 220 TYR B N 1
ATOM 3589 C CA . TYR B 1 220 ? -5.867 10.773 19.969 1 68 220 TYR B CA 1
ATOM 3590 C C . TYR B 1 220 ? -4.543 11.5 19.781 1 68 220 TYR B C 1
ATOM 3592 O O . TYR B 1 220 ? -3.486 10.992 20.172 1 68 220 TYR B O 1
ATOM 3600 N N . ALA B 1 221 ? -4.457 12.555 19.078 1 68.19 221 ALA B N 1
ATOM 3601 C CA . ALA B 1 221 ? -3.15 13.055 18.656 1 68.19 221 ALA B CA 1
ATOM 3602 C C . ALA B 1 221 ? -2.945 14.5 19.094 1 68.19 221 ALA B C 1
ATOM 3604 O O . ALA B 1 221 ? -1.854 15.055 18.938 1 68.19 221 ALA B O 1
ATOM 3605 N N . GLY B 1 222 ? -3.879 15.047 19.844 1 71 222 GLY B N 1
ATOM 3606 C CA . GLY B 1 222 ? -3.707 16.438 20.234 1 71 222 GLY B CA 1
ATOM 3607 C C . GLY B 1 222 ? -4.02 17.422 19.125 1 71 222 GLY B C 1
ATOM 3608 O O . GLY B 1 222 ? -4.883 17.156 18.281 1 71 222 GLY B O 1
ATOM 3609 N N . ARG B 1 223 ? -3.367 18.672 19.188 1 73.88 223 ARG B N 1
ATOM 3610 C CA . ARG B 1 223 ? -3.652 19.734 18.219 1 73.88 223 ARG B CA 1
ATOM 3611 C C . ARG B 1 223 ? -2.418 20.062 17.391 1 73.88 223 ARG B C 1
ATOM 3613 O O . ARG B 1 223 ? -1.291 19.766 17.797 1 73.88 223 ARG B O 1
ATOM 3620 N N . GLY B 1 224 ? -2.619 20.406 16.188 1 78.12 224 GLY B N 1
ATOM 3621 C CA . GLY B 1 224 ? -1.534 20.859 15.32 1 78.12 224 GLY B CA 1
ATOM 3622 C C . GLY B 1 224 ? -1.35 19.984 14.094 1 78.12 224 GLY B C 1
ATOM 3623 O O . GLY B 1 224 ? -2 18.953 13.953 1 78.12 224 GLY B O 1
ATOM 3624 N N . ALA B 1 225 ? -0.482 20.422 13.281 1 79.06 225 ALA B N 1
ATOM 3625 C CA . ALA B 1 225 ? -0.233 19.781 11.984 1 79.06 225 ALA B CA 1
ATOM 3626 C C . ALA B 1 225 ? 0.415 18.422 12.164 1 79.06 225 ALA B C 1
ATOM 3628 O O . ALA B 1 225 ? 0.096 17.469 11.438 1 79.06 225 ALA B O 1
ATOM 3629 N N . LEU B 1 226 ? 1.224 18.25 13.125 1 81.81 226 LEU B N 1
ATOM 3630 C CA . LEU B 1 226 ? 1.899 16.969 13.359 1 81.81 226 LEU B CA 1
ATOM 3631 C C . LEU B 1 226 ? 0.933 15.938 13.922 1 81.81 226 LEU B C 1
ATOM 3633 O O . LEU B 1 226 ? 1.026 14.75 13.594 1 81.81 226 LEU B O 1
ATOM 3637 N N . ALA B 1 227 ? 0.042 16.422 14.734 1 82.62 227 ALA B N 1
ATOM 3638 C CA . ALA B 1 227 ? -0.981 15.531 15.266 1 82.62 227 ALA B CA 1
ATOM 3639 C C . ALA B 1 227 ? -1.869 14.992 14.148 1 82.62 227 ALA B C 1
ATOM 3641 O O . ALA B 1 227 ? -2.223 13.812 14.141 1 82.62 227 ALA B O 1
ATOM 3642 N N . LEU B 1 228 ? -2.211 15.875 13.242 1 86.5 228 LEU B N 1
ATOM 3643 C CA . LEU B 1 228 ? -3.018 15.469 12.102 1 86.5 228 LEU B CA 1
ATOM 3644 C C . LEU B 1 228 ? -2.283 14.43 11.258 1 86.5 228 LEU B C 1
ATOM 3646 O O . LEU B 1 228 ? -2.881 13.438 10.828 1 86.5 228 LEU B O 1
ATOM 3650 N N . SER B 1 229 ? -1.033 14.664 11.047 1 84.5 229 SER B N 1
ATOM 3651 C CA . SER B 1 229 ? -0.243 13.742 10.242 1 84.5 229 SER B CA 1
ATOM 3652 C C . SER B 1 229 ? -0.103 12.383 10.93 1 84.5 229 SER B C 1
ATOM 3654 O O . SER B 1 229 ? -0.175 11.344 10.273 1 84.5 229 SER B O 1
ATOM 3656 N N . ARG B 1 230 ? 0.08 12.398 12.156 1 85.56 230 ARG B N 1
ATOM 3657 C CA . ARG B 1 230 ? 0.196 11.156 12.914 1 85.56 230 ARG B CA 1
ATOM 3658 C C . ARG B 1 230 ? -1.102 10.359 12.852 1 85.56 230 ARG B C 1
ATOM 3660 O O . ARG B 1 230 ? -1.076 9.133 12.75 1 85.56 230 ARG B O 1
ATOM 3667 N N . THR B 1 231 ? -2.17 11.078 13 1 88.5 231 THR B N 1
ATOM 3668 C CA . THR B 1 231 ? -3.477 10.43 12.938 1 88.5 231 THR B CA 1
ATOM 3669 C C . THR B 1 231 ? -3.709 9.812 11.562 1 88.5 231 THR B C 1
ATOM 3671 O O . THR B 1 231 ? -4.215 8.695 11.453 1 88.5 231 THR B O 1
ATOM 3674 N N . THR B 1 232 ? -3.352 10.57 10.508 1 89.06 232 THR B N 1
ATOM 3675 C CA . THR B 1 232 ? -3.521 10.062 9.156 1 89.06 232 THR B CA 1
ATOM 3676 C C . THR B 1 232 ? -2.635 8.844 8.922 1 89.06 232 THR B C 1
ATOM 3678 O O . THR B 1 232 ? -3.064 7.867 8.305 1 89.06 232 THR B O 1
ATOM 3681 N N . THR B 1 233 ? -1.403 8.812 9.383 1 85.75 233 THR B N 1
ATOM 3682 C CA . THR B 1 233 ? -0.485 7.688 9.258 1 85.75 233 THR B CA 1
ATOM 3683 C C . THR B 1 233 ? -1.022 6.465 9.992 1 85.75 233 THR B C 1
ATOM 3685 O O . THR B 1 233 ? -0.964 5.344 9.477 1 85.75 233 THR B O 1
ATOM 3688 N N . PHE B 1 234 ? -1.524 6.73 11.109 1 87.94 234 PHE B N 1
ATOM 3689 C CA . PHE B 1 234 ? -2.078 5.637 11.898 1 87.94 234 PHE B CA 1
ATOM 3690 C C . PHE B 1 234 ? -3.293 5.031 11.211 1 87.94 234 PHE B C 1
ATOM 3692 O O . PHE B 1 234 ? -3.479 3.811 11.219 1 87.94 234 PHE B O 1
ATOM 3699 N N . ALA B 1 235 ? -4.105 5.902 10.688 1 90.31 235 ALA B N 1
ATOM 3700 C CA . ALA B 1 235 ? -5.277 5.422 9.953 1 90.31 235 ALA B CA 1
ATOM 3701 C C . ALA B 1 235 ? -4.867 4.551 8.773 1 90.31 235 ALA B C 1
ATOM 3703 O O . ALA B 1 235 ? -5.484 3.512 8.516 1 90.31 235 ALA B O 1
ATOM 3704 N N . VAL B 1 236 ? -3.854 4.945 8.07 1 89.06 236 VAL B N 1
ATOM 3705 C CA . VAL B 1 236 ? -3.379 4.195 6.906 1 89.06 236 VAL B CA 1
ATOM 3706 C C . VAL B 1 236 ? -2.822 2.846 7.355 1 89.06 236 VAL B C 1
ATOM 3708 O O . VAL B 1 236 ? -3.105 1.816 6.738 1 89.06 236 VAL B O 1
ATOM 3711 N N . VAL B 1 237 ? -2.123 2.803 8.438 1 87.69 237 VAL B N 1
ATOM 3712 C CA . VAL B 1 237 ? -1.497 1.589 8.953 1 87.69 237 VAL B CA 1
ATOM 3713 C C . VAL B 1 237 ? -2.572 0.586 9.359 1 87.69 237 VAL B C 1
ATOM 3715 O O . VAL B 1 237 ? -2.551 -0.569 8.93 1 87.69 237 VAL B O 1
ATOM 3718 N N . ILE B 1 238 ? -3.516 1.032 10.078 1 89.38 238 ILE B N 1
ATOM 3719 C CA . ILE B 1 238 ? -4.562 0.146 10.578 1 89.38 238 ILE B CA 1
ATOM 3720 C C . ILE B 1 238 ? -5.438 -0.327 9.422 1 89.38 238 ILE B C 1
ATOM 3722 O O . ILE B 1 238 ? -5.898 -1.471 9.414 1 89.38 238 ILE B O 1
ATOM 3726 N N . SER B 1 239 ? -5.66 0.602 8.547 1 92.69 239 SER B N 1
ATOM 3727 C CA . SER B 1 239 ? -6.445 0.223 7.371 1 92.69 239 SER B CA 1
ATOM 3728 C C . SER B 1 239 ? -5.727 -0.839 6.547 1 92.69 239 SER B C 1
ATOM 3730 O O . SER B 1 239 ? -6.352 -1.786 6.066 1 92.69 239 SER B O 1
ATOM 3732 N N . SER B 1 240 ? -4.441 -0.717 6.375 1 90.88 240 SER B N 1
ATOM 3733 C CA . SER B 1 240 ? -3.668 -1.661 5.574 1 90.88 240 SER B CA 1
ATOM 3734 C C . SER B 1 240 ? -3.65 -3.045 6.215 1 90.88 240 SER B C 1
ATOM 3736 O O . SER B 1 240 ? -3.861 -4.051 5.535 1 90.88 240 SER B O 1
ATOM 3738 N N . VAL B 1 241 ? -3.445 -3.1 7.473 1 90.25 241 VAL B N 1
ATOM 3739 C CA . VAL B 1 241 ? -3.434 -4.371 8.188 1 90.25 241 VAL B CA 1
ATOM 3740 C C . VAL B 1 241 ? -4.824 -5 8.148 1 90.25 241 VAL B C 1
ATOM 3742 O O . VAL B 1 241 ? -4.961 -6.207 7.934 1 90.25 241 VAL B O 1
ATOM 3745 N N . GLY B 1 242 ? -5.82 -4.184 8.398 1 92.69 242 GLY B N 1
ATOM 3746 C CA . GLY B 1 242 ? -7.188 -4.672 8.367 1 92.69 242 GLY B CA 1
ATOM 3747 C C . GLY B 1 242 ? -7.598 -5.223 7.016 1 92.69 242 GLY B C 1
ATOM 3748 O O . GLY B 1 242 ? -8.32 -6.215 6.938 1 92.69 242 GLY B O 1
ATOM 3749 N N . VAL B 1 243 ? -7.148 -4.562 5.941 1 93.94 243 VAL B N 1
ATOM 3750 C CA . VAL B 1 243 ? -7.461 -5.012 4.59 1 93.94 243 VAL B CA 1
ATOM 3751 C C . VAL B 1 243 ? -6.918 -6.422 4.371 1 93.94 243 VAL B C 1
ATOM 3753 O O . VAL B 1 243 ? -7.598 -7.273 3.797 1 93.94 243 VAL B O 1
ATOM 3756 N N . LEU B 1 244 ? -5.73 -6.727 4.84 1 92.88 244 LEU B N 1
ATOM 3757 C CA . LEU B 1 244 ? -5.129 -8.039 4.645 1 92.88 244 LEU B CA 1
ATOM 3758 C C . LEU B 1 244 ? -5.816 -9.086 5.516 1 92.88 244 LEU B C 1
ATOM 3760 O O . LEU B 1 244 ? -5.969 -10.234 5.102 1 92.88 244 LEU B O 1
ATOM 3764 N N . LEU B 1 245 ? -6.156 -8.648 6.676 1 92 245 LEU B N 1
ATOM 3765 C CA . LEU B 1 245 ? -6.895 -9.555 7.543 1 92 245 LEU B CA 1
ATOM 3766 C C . LEU B 1 245 ? -8.242 -9.922 6.926 1 92 245 LEU B C 1
ATOM 3768 O O . LEU B 1 245 ? -8.602 -11.102 6.875 1 92 245 LEU B O 1
ATOM 3772 N N . ILE B 1 246 ? -8.977 -8.953 6.5 1 94.56 246 ILE B N 1
ATOM 3773 C CA . ILE B 1 246 ? -10.281 -9.172 5.883 1 94.56 246 ILE B CA 1
ATOM 3774 C C . ILE B 1 246 ? -10.117 -9.977 4.598 1 94.56 246 ILE B C 1
ATOM 3776 O O . ILE B 1 246 ? -10.953 -10.82 4.273 1 94.56 246 ILE B O 1
ATOM 3780 N N . ASP B 1 247 ? -9.047 -9.672 3.914 1 94.38 247 ASP B N 1
ATOM 3781 C CA . ASP B 1 247 ? -8.766 -10.43 2.695 1 94.38 247 ASP B CA 1
ATOM 3782 C C . ASP B 1 247 ? -8.672 -11.93 2.986 1 94.38 247 ASP B C 1
ATOM 3784 O O . ASP B 1 247 ? -9.242 -12.742 2.258 1 94.38 247 ASP B O 1
ATOM 3788 N N . TYR B 1 248 ? -7.969 -12.266 3.99 1 93.31 248 TYR B N 1
ATOM 3789 C CA . TYR B 1 248 ? -7.844 -13.672 4.352 1 93.31 248 TYR B CA 1
ATOM 3790 C C . TYR B 1 248 ? -9.19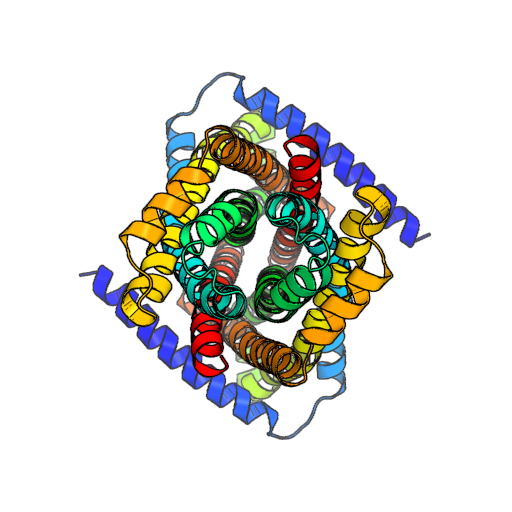5 -14.266 4.727 1 93.31 248 TYR B C 1
ATOM 3792 O O . TYR B 1 248 ? -9.539 -15.367 4.293 1 93.31 248 TYR B O 1
ATOM 3800 N N . LEU B 1 249 ? -9.922 -13.555 5.512 1 93.31 249 LEU B N 1
ATOM 3801 C CA . LEU B 1 249 ? -11.219 -14.039 5.977 1 93.31 249 LEU B CA 1
ATOM 3802 C C . LEU B 1 249 ? -12.18 -14.234 4.809 1 93.31 249 LEU B C 1
ATOM 3804 O O . LEU B 1 249 ? -12.883 -15.242 4.738 1 93.31 249 LEU B O 1
ATOM 3808 N N . LEU B 1 250 ? -12.18 -13.281 3.926 1 94.06 250 LEU B N 1
ATOM 3809 C CA . LEU B 1 250 ? -13.062 -13.375 2.771 1 94.06 250 LEU B CA 1
ATOM 3810 C C . LEU B 1 250 ? -12.625 -14.5 1.839 1 94.06 250 LEU B C 1
ATOM 3812 O O . LEU B 1 250 ? -13.469 -15.18 1.248 1 94.06 250 LEU B O 1
ATOM 3816 N N . THR B 1 251 ? -11.297 -14.633 1.72 1 91.12 251 THR B N 1
ATOM 3817 C CA . THR B 1 251 ? -10.789 -15.719 0.895 1 91.12 251 THR B CA 1
ATOM 3818 C C . THR B 1 251 ? -11.18 -17.078 1.487 1 91.12 251 THR B C 1
ATOM 3820 O O . THR B 1 251 ? -11.586 -17.984 0.76 1 91.12 251 THR B O 1
ATOM 3823 N N . ALA B 1 252 ? -11.156 -17.203 2.74 1 89 252 ALA B N 1
ATOM 3824 C CA . ALA B 1 252 ? -11.5 -18.453 3.418 1 89 252 ALA B CA 1
ATOM 3825 C C . ALA B 1 252 ? -12.977 -18.766 3.256 1 89 252 ALA B C 1
ATOM 3827 O O . ALA B 1 252 ? -13.359 -19.938 3.145 1 89 252 ALA B O 1
ATOM 3828 N N . VAL B 1 253 ? -13.789 -17.703 3.176 1 89.31 253 VAL B N 1
ATOM 3829 C CA . VAL B 1 253 ? -15.234 -17.906 3.117 1 89.31 253 VAL B CA 1
ATOM 3830 C C . VAL B 1 253 ? -15.672 -18.109 1.668 1 89.31 253 VAL B C 1
ATOM 3832 O O . VAL B 1 253 ? -16.594 -18.875 1.392 1 89.31 253 VAL B O 1
ATOM 3835 N N . LEU B 1 254 ? -15.008 -17.422 0.797 1 84.75 254 LEU B N 1
ATOM 3836 C CA . LEU B 1 254 ? -15.477 -17.391 -0.584 1 84.75 254 LEU B CA 1
ATOM 3837 C C . LEU B 1 254 ? -14.828 -18.5 -1.406 1 84.75 254 LEU B C 1
ATOM 3839 O O . LEU B 1 254 ? -15.234 -18.75 -2.541 1 84.75 254 LEU B O 1
ATOM 3843 N N . ILE B 1 255 ? -13.703 -19.109 -0.953 1 76.75 255 ILE B N 1
ATOM 3844 C CA . ILE B 1 255 ? -13.094 -20.234 -1.656 1 76.75 255 ILE B CA 1
ATOM 3845 C C . ILE B 1 255 ? -13.633 -21.547 -1.094 1 76.75 255 ILE B C 1
ATOM 3847 O O . ILE B 1 255 ? -13.766 -21.703 0.123 1 76.75 255 ILE B O 1
#

Secondary structure (DSSP, 8-state):
--HHHHHHHHHHHHHHHHHHHHHHHHHHTSSPP-HHHHHHHHIIIIIHHHHHHHHHHHHHHHHHHHHHHHHHHTTT-GGGHHHHHHHHIIIIIHHHHHHHHHIIIIIHHHHHHHHHHHHTTHHHHHHHTT--HIIIIIHHHHHHHHHHHHHHHHHHHHHHHHHHHIIIIIIT---HHHHHHHHHHH--HHHHHHHHHHHHHHHHHHHHHHHHHHHTHHHHT-SSHHHHHHHHHHHHHHHHHHHHHHHHHHHHHH-/-HHHHHHHHHHHHHHHHHHHHHHHHHHHTSSPP-HHHHHHHHIIIIIHHHHHHHHHHHHHHHHHHHHHHHHHHTTT-GGGHHHHHHHHIIIIIHHHHHHHHHIIIIIHHHHHHHHHHHHTTHHHHHHHTT--HIIIIIHHHHHHHHHHHHHHHHHHHHHHHHHHHIIIIIIT---HHHHHHHHHHH--HHHHHHHHHHHHHHHHHHHHHHHHHHHTHHHHT-SSHHHHHHHHHHHHHHHHHHHHHHHHHHHHHH-

InterPro domains:
  IPR030802 ABC transporter permease MalE [PF02405] (41-252)
  IPR030802 ABC transporter permease MalE [PTHR30188] (10-254)

Sequence (510 aa):
MQPLNIITGTLVEAGSVAIFVVRSFRGIFQRPFRPQKISFEIYTIGWQSVAIVLFTGCFTGMVLGLQGYHTLKRFGADGFLGSLIAKSLLAELAPVLTALLIVGRAGSALCAEIGVMRLSEQIEALECLAIDVYNYLISPKIVAALVAMPLLVFIFAASGIIGGYVSGCLILGVSPGDYYQSMRDVVDYATVRMAFVKSVVFALYVVAVCAFRGLYVHEYAGRGALALSRTTTFAVVISSVGVLLIDYLLTAVLIMQPLNIITGTLVEAGSVAIFVVRSFRGIFQRPFRPQKISFEIYTIGWQSVAIVLFTGCFTGMVLGLQGYHTLKRFGADGFLGSLIAKSLLAELAPVLTALLIVGRAGSALCAEIGVMRLSEQIEALECLAIDVYNYLISPKIVA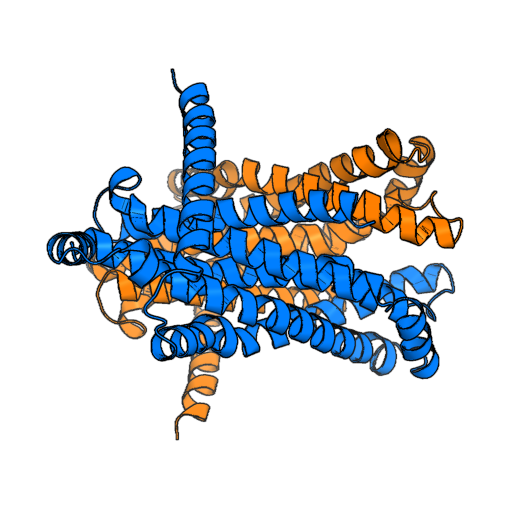ALVAMPLLVFIFAASGIIGGYVSGCLILGVSPGDYYQSMRDVVDYATVRMAFVKSVVFALYVVAVCAFRGLYVHEYAGRGALALSRTTTFAVVISSVGVLLIDYLLTAVLI